Protein AF-A0A9E7HGV7-F1 (afdb_monomer_lite)

Secondary structure (DSSP, 8-state):
-PPPP-B-S-TTT--HHHHHHHT-HHHHHHHT-TT-PPPEEEEEETTEEEEEEE-GGG-EEEEEEE-SSS-EEEEEETTTTT--TT-EEESSSEEESEEEEEE-TT-EEEEEEEE-TTS---PPPP-------------SS-TTS---S---EEESHHHHTT---HHHHHHHHHHHHHTSTTTTT--EEE--SS-B-SS--TTS---B-TTT-TTHHHHHHHHHHHTT-EEEEEEESSSB-TTSSSB--TTTHHHHHHHHHHHT--EEEEE-SS-TT--HHHHHHHHHHHHHHT-S--EEEE--TTTT-GGGTGGGT-SEEE-SSPP-SSHHHHHHHHHHHHTTTTT-BTTBEEE---B-TTSSSS-HHHHHHHHHHHHHTT---EE-S--S---HHHHHHHTSSS---------SSS-HHHHHHHT-HHHHHHHT-TT-PPPEEEEEETTEEEEEEEETTTEEEEEEEE-SSS-------TTTTTPPTT-------SSTT--------S--SS--GGGG-S--GGGTGGGT-SEEE-S----SSHHHHHHHHHHHHTTTTT-BTTBEEE---B--SSSSS-HHHHHHHHHHHHHH-PPP----

pLDDT: mean 76.75, std 21.06, range [25.16, 98.88]

InterPro domains:
  IPR000111 Glycoside hydrolase family 27/36, conserved site [PS00512] (185-201)
  IPR002241 Glycoside hydrolase, family 27 [PF16499] (154-406)
  IPR002241 Glycoside hydrolase, family 27 [PF16499] (532-595)
  IPR002241 Glycoside hydrolase, family 27 [PR00740] (144-163)
  IPR002241 Glycoside hydrolase, family 27 [PR00740] (180-195)
  IPR002241 Glycoside hydrolase, family 27 [PR00740] (221-242)
  IPR002241 Glycoside hydrolase, family 27 [PR00740] (256-273)
  IPR002241 Glycoside hydrolase, family 27 [PR00740] (283-301)
  IPR002241 Glycoside hydrolase, family 27 [PR00740] (348-367)
  IPR002241 Glycoside hydrolase, family 27 [PR00740] (369-390)
  IPR002241 Glycoside hydrolase, family 27 [PTHR11452] (151-407)
  IPR002241 Glycoside hydrolase, family 27 [cd14792] (154-437)
  IPR013780 Glycosyl hydrolase, all-beta [G3DSA:2.60.40.1180] (37-116)
  IPR013780 Glycosyl hydrolase, all-beta [G3DSA:2.60.40.1180] (441-515)
  IPR013785 Aldolase-type TIM barrel [G3DSA:3.20.20.70] (1-36)
  IPR013785 Aldolase-type TIM barrel [G3DSA:3.20.20.70] (150-406)
  IPR013785 Aldolase-type TIM barrel [G3DSA:3.20.20.70] (407-440)
  IPR013785 Aldolase-type TIM barrel [G3DSA:3.20.20.70] (516-599)
  IPR017853 Glycoside hydrolase superfamily [SSF51445] (153-406)
  IPR017853 Glycoside hydrolase superfamily [SSF51445] (500-598)

Radius of gyration: 29.77 Å; chains: 1; bounding box: 61×60×90 Å

Structure (mmCIF, N/CA/C/O backbone):
data_AF-A0A9E7HGV7-F1
#
_entry.id   AF-A0A9E7HGV7-F1
#
loop_
_atom_site.group_PDB
_atom_site.id
_atom_site.type_symbol
_atom_site.label_atom_id
_atom_site.label_alt_id
_atom_site.label_comp_id
_atom_site.label_asym_id
_atom_site.label_entity_id
_atom_site.label_seq_id
_atom_site.pdbx_PDB_ins_code
_atom_site.Cartn_x
_atom_site.Cartn_y
_atom_site.Cartn_z
_atom_site.occupancy
_atom_site.B_iso_or_equiv
_atom_site.auth_seq_id
_atom_site.auth_comp_id
_atom_site.auth_asym_id
_atom_site.auth_atom_id
_atom_site.pdbx_PDB_model_num
ATOM 1 N N . MET A 1 1 ? 5.461 -0.633 -23.405 1.00 30.66 1 MET A N 1
ATOM 2 C CA . MET A 1 1 ? 5.224 0.821 -23.425 1.00 30.66 1 MET A CA 1
ATOM 3 C C . MET A 1 1 ? 5.475 1.463 -24.780 1.00 30.66 1 MET A C 1
ATOM 5 O O . MET A 1 1 ? 6.533 1.296 -25.375 1.00 30.66 1 MET A O 1
ATOM 9 N N . LYS A 1 2 ? 4.511 2.249 -25.253 1.00 32.19 2 LYS A N 1
ATOM 10 C CA . LYS A 1 2 ? 4.690 3.072 -26.451 1.00 32.19 2 LYS A CA 1
ATOM 11 C C . LYS A 1 2 ? 5.593 4.276 -26.127 1.00 32.19 2 LYS A C 1
ATOM 13 O O . LYS A 1 2 ? 5.682 4.670 -24.970 1.00 32.19 2 LYS A O 1
ATOM 18 N N . ALA A 1 3 ? 6.283 4.819 -27.125 1.00 39.50 3 ALA A N 1
ATOM 19 C CA . ALA A 1 3 ? 7.253 5.887 -26.917 1.00 39.50 3 ALA A CA 1
ATOM 20 C C . ALA A 1 3 ? 6.560 7.191 -26.434 1.00 39.50 3 ALA A C 1
ATOM 22 O O . ALA A 1 3 ? 5.456 7.485 -26.912 1.00 39.50 3 ALA A O 1
ATOM 23 N N . PRO A 1 4 ? 7.150 7.953 -25.488 1.00 44.00 4 PRO A N 1
ATOM 24 C CA . PRO A 1 4 ? 6.463 9.056 -24.809 1.00 44.00 4 PRO A CA 1
ATOM 25 C C . PRO A 1 4 ? 6.181 10.242 -25.741 1.00 44.00 4 PRO A C 1
ATOM 27 O O . PRO A 1 4 ? 7.016 10.606 -26.574 1.00 44.00 4 PRO A O 1
ATOM 30 N N . ARG A 1 5 ? 5.005 10.863 -25.594 1.00 52.03 5 ARG A N 1
ATOM 31 C CA . ARG A 1 5 ? 4.664 12.146 -26.228 1.00 52.03 5 ARG A CA 1
ATOM 32 C C . ARG A 1 5 ? 5.098 13.267 -25.308 1.00 52.03 5 ARG A C 1
ATOM 34 O O . ARG A 1 5 ? 4.635 13.340 -24.176 1.00 52.03 5 ARG A O 1
ATOM 41 N N . LEU A 1 6 ? 5.972 14.126 -25.800 1.00 48.31 6 LEU A N 1
ATOM 42 C CA . LEU A 1 6 ? 6.530 15.221 -25.032 1.00 48.31 6 LEU A CA 1
ATOM 43 C C . LEU A 1 6 ? 6.313 16.506 -25.829 1.00 48.31 6 LEU A C 1
ATOM 45 O O . LEU A 1 6 ? 6.905 16.646 -26.890 1.00 48.31 6 LEU A O 1
ATOM 49 N N . ILE A 1 7 ? 5.426 17.382 -25.356 1.00 52.56 7 ILE A N 1
ATOM 50 C CA . ILE A 1 7 ? 5.027 18.622 -26.040 1.00 52.56 7 ILE A CA 1
ATOM 51 C C . ILE A 1 7 ? 5.747 19.794 -25.362 1.00 52.56 7 ILE A C 1
ATOM 53 O O . ILE A 1 7 ? 5.647 19.936 -24.145 1.00 52.56 7 ILE A O 1
ATOM 57 N N . GLY A 1 8 ? 6.483 20.595 -26.134 1.00 47.53 8 GLY A N 1
ATOM 58 C CA . GLY A 1 8 ? 7.301 21.713 -25.635 1.00 47.53 8 GLY A CA 1
ATOM 59 C C . GLY A 1 8 ? 6.599 23.076 -25.575 1.00 47.53 8 GLY A C 1
ATOM 60 O O . GLY A 1 8 ? 7.191 24.056 -25.132 1.00 47.53 8 GLY A O 1
ATOM 61 N N . CYS A 1 9 ? 5.338 23.170 -26.003 1.00 55.62 9 CYS A N 1
ATOM 62 C CA . CYS A 1 9 ? 4.619 24.441 -26.097 1.00 55.62 9 CYS A CA 1
ATOM 63 C C . CYS A 1 9 ? 3.677 24.734 -24.922 1.00 55.62 9 CYS A C 1
ATOM 65 O O . CYS A 1 9 ? 3.231 23.840 -24.194 1.00 55.62 9 CYS A O 1
ATOM 67 N N . ASP A 1 10 ? 3.334 26.015 -24.759 1.00 58.31 10 ASP A N 1
ATOM 68 C CA . ASP A 1 10 ? 2.329 26.450 -23.791 1.00 58.31 10 ASP A CA 1
ATOM 69 C C . ASP A 1 10 ? 0.919 26.064 -24.263 1.00 58.31 10 ASP A C 1
ATOM 71 O O . ASP A 1 10 ? 0.264 26.755 -25.043 1.00 58.31 10 ASP A O 1
ATOM 75 N N . VAL A 1 11 ? 0.420 24.946 -23.740 1.00 53.41 11 VAL A N 1
ATOM 76 C CA . VAL A 1 11 ? -0.912 24.412 -24.062 1.00 53.41 11 VAL A CA 1
ATOM 77 C C . VAL A 1 11 ? -2.067 25.361 -23.707 1.00 53.41 11 VAL A C 1
ATOM 79 O O . VAL A 1 11 ? -3.179 25.158 -24.185 1.00 53.41 11 VAL A O 1
ATOM 82 N N . ARG A 1 12 ? -1.836 26.405 -22.895 1.00 47.03 12 ARG A N 1
ATOM 83 C CA . ARG A 1 12 ? -2.856 27.409 -22.527 1.00 47.03 12 ARG A CA 1
ATOM 84 C C . ARG A 1 12 ? -3.096 28.430 -23.636 1.00 47.03 12 ARG A C 1
ATOM 86 O O . ARG A 1 12 ? -4.154 29.052 -23.670 1.00 47.03 12 ARG A O 1
ATOM 93 N N . THR A 1 13 ? -2.105 28.633 -24.499 1.00 58.44 13 THR A N 1
ATOM 94 C CA . THR A 1 13 ? -2.118 29.626 -25.585 1.00 58.44 13 THR A CA 1
ATOM 95 C C . THR A 1 13 ? -2.045 28.974 -26.967 1.00 58.44 13 THR A C 1
ATOM 97 O O . THR A 1 13 ? -2.003 29.671 -27.983 1.00 58.44 13 THR A O 1
ATOM 100 N N . MET A 1 14 ? -2.073 27.640 -27.010 1.00 62.75 14 MET A N 1
ATOM 101 C CA . MET A 1 14 ? -2.047 26.836 -28.224 1.00 62.75 14 MET A CA 1
ATOM 102 C C . MET A 1 14 ? -3.247 27.146 -29.127 1.00 62.75 14 MET A C 1
ATOM 104 O O . MET A 1 14 ? -4.395 27.186 -28.684 1.00 62.75 14 MET A O 1
ATOM 108 N N . ARG A 1 15 ? -2.974 27.338 -30.419 1.00 68.44 15 ARG A N 1
ATOM 109 C CA . ARG A 1 15 ? -4.011 27.561 -31.433 1.00 68.44 15 ARG A CA 1
ATOM 110 C C . ARG A 1 15 ? -4.714 26.246 -31.784 1.00 68.44 15 ARG A C 1
ATOM 112 O O . ARG A 1 15 ? -4.107 25.177 -31.701 1.00 68.44 15 ARG A O 1
ATOM 119 N N . ASN A 1 16 ? -5.968 26.318 -32.228 1.00 68.62 16 ASN A N 1
ATOM 120 C CA . ASN A 1 16 ? -6.752 25.131 -32.592 1.00 68.62 16 ASN A CA 1
ATOM 121 C C . ASN A 1 16 ? -6.082 24.304 -33.698 1.00 68.62 16 ASN A C 1
ATOM 123 O O . ASN A 1 16 ? -6.107 23.080 -33.646 1.00 68.62 16 ASN A O 1
ATOM 127 N N . GLU A 1 17 ? -5.412 24.954 -34.645 1.00 68.50 17 GLU A N 1
ATOM 128 C CA . GLU A 1 17 ? -4.689 24.292 -35.731 1.00 68.50 17 GLU A CA 1
ATOM 129 C C . GLU A 1 17 ? -3.527 23.439 -35.193 1.00 68.50 17 GLU A C 1
ATOM 131 O O . GLU A 1 17 ? -3.292 22.325 -35.653 1.00 68.50 17 GLU A O 1
ATOM 136 N N . SER A 1 18 ? -2.826 23.916 -34.160 1.00 65.75 18 SER A N 1
ATOM 137 C CA . SER A 1 18 ? -1.774 23.155 -33.474 1.00 65.75 18 SER A CA 1
ATOM 138 C C . SER A 1 18 ? -2.347 21.961 -32.706 1.00 65.75 18 SER A C 1
ATOM 140 O O . SER A 1 18 ? -1.751 20.885 -32.709 1.00 65.75 18 SER A O 1
ATOM 142 N N . LEU A 1 19 ? -3.526 22.121 -32.098 1.00 64.94 19 LEU A N 1
ATOM 143 C CA . LEU A 1 19 ? -4.234 21.037 -31.416 1.00 64.94 19 LEU A CA 1
ATOM 144 C C . LEU A 1 19 ? -4.702 19.950 -32.397 1.00 64.94 19 LEU A C 1
ATOM 146 O O . LEU A 1 19 ? -4.582 18.765 -32.093 1.00 64.94 19 LEU A O 1
ATOM 150 N N . GLU A 1 20 ? -5.185 20.332 -33.581 1.00 67.69 20 GLU A N 1
ATOM 151 C CA . GLU A 1 20 ? -5.570 19.397 -34.646 1.00 67.69 20 GLU A CA 1
ATOM 152 C C . GLU A 1 20 ? -4.375 18.583 -35.157 1.00 67.69 20 GLU A C 1
ATOM 154 O O . GLU A 1 20 ? -4.487 17.367 -35.337 1.00 67.69 20 GLU A O 1
ATOM 159 N N . ILE A 1 21 ? -3.211 19.223 -35.321 1.00 66.94 21 ILE A N 1
ATOM 160 C CA . ILE A 1 21 ? -1.964 18.545 -35.706 1.00 66.94 21 ILE A CA 1
ATOM 161 C C . ILE A 1 21 ? -1.570 17.520 -34.636 1.00 66.94 21 ILE A C 1
ATOM 163 O O . ILE A 1 21 ? -1.374 16.345 -34.948 1.00 66.94 21 ILE A O 1
ATOM 167 N N . LEU A 1 22 ? -1.518 17.936 -33.367 1.00 68.12 22 LEU A N 1
ATOM 168 C CA . LEU A 1 22 ? -1.142 17.076 -32.236 1.00 68.12 22 LEU A CA 1
ATOM 169 C C . LEU A 1 22 ? -2.159 15.959 -31.954 1.00 68.12 22 LEU A C 1
ATOM 171 O O . LEU A 1 22 ? -1.797 14.904 -31.425 1.00 68.12 22 LEU A O 1
ATOM 175 N N . GLY A 1 23 ? -3.427 16.187 -32.298 1.00 61.88 23 GLY A N 1
ATOM 176 C CA . GLY A 1 23 ? -4.540 15.258 -32.121 1.00 61.88 23 GLY A CA 1
ATOM 177 C C . GLY A 1 23 ? -4.723 14.249 -33.257 1.00 61.88 23 GLY A C 1
ATOM 178 O O . GLY A 1 23 ? -5.620 13.408 -33.170 1.00 61.88 23 GLY A O 1
ATOM 179 N N . ASN A 1 24 ? -3.904 14.289 -34.316 1.00 74.06 24 ASN A N 1
ATOM 180 C CA . ASN A 1 24 ? -4.078 13.414 -35.476 1.00 74.06 24 ASN A CA 1
ATOM 181 C C . ASN A 1 24 ? -3.856 11.930 -35.116 1.00 74.06 24 ASN A C 1
ATOM 183 O O . ASN A 1 24 ? -2.728 11.443 -34.984 1.00 74.06 24 ASN A O 1
ATOM 187 N N . SER A 1 25 ? -4.967 11.200 -34.981 1.00 72.38 25 SER A N 1
ATOM 188 C CA . SER A 1 25 ? -4.992 9.806 -34.522 1.00 72.38 25 SER A CA 1
ATOM 189 C C . SER A 1 25 ? -4.253 8.816 -35.435 1.00 72.38 25 SER A C 1
ATOM 191 O O . SER A 1 25 ? -3.743 7.808 -34.942 1.00 72.38 25 SER A O 1
ATOM 193 N N . GLU A 1 26 ? -4.124 9.100 -36.734 1.00 76.12 26 GLU A N 1
ATOM 194 C CA . GLU A 1 26 ? -3.453 8.215 -37.694 1.00 76.12 26 GLU A CA 1
ATOM 195 C C . GLU A 1 26 ? -1.929 8.354 -37.634 1.00 76.12 26 GLU A C 1
ATOM 197 O O . GLU A 1 26 ? -1.219 7.347 -37.576 1.00 76.12 26 GLU A O 1
ATOM 202 N N . ALA A 1 27 ? -1.415 9.585 -37.559 1.00 72.62 27 ALA A N 1
ATOM 203 C CA . ALA A 1 27 ? 0.009 9.841 -37.328 1.00 72.62 27 ALA A CA 1
ATOM 204 C C . ALA A 1 27 ? 0.446 9.299 -35.954 1.00 72.62 27 ALA A C 1
ATOM 206 O O . ALA A 1 27 ? 1.486 8.648 -35.817 1.00 72.62 27 ALA A O 1
ATOM 207 N N . ILE A 1 28 ? -0.416 9.456 -34.947 1.00 70.06 28 ILE A N 1
ATOM 208 C CA . ILE A 1 28 ? -0.274 8.805 -33.644 1.00 70.06 28 ILE A CA 1
ATOM 209 C C . ILE A 1 28 ? -0.206 7.278 -33.785 1.00 70.06 28 ILE A C 1
ATOM 211 O O . ILE A 1 28 ? 0.639 6.644 -33.155 1.00 70.06 28 ILE A O 1
ATOM 215 N N . ALA A 1 29 ? -1.081 6.659 -34.580 1.00 72.38 29 ALA A N 1
ATOM 216 C CA . ALA A 1 29 ? -1.109 5.207 -34.735 1.00 72.38 29 ALA A CA 1
ATOM 217 C C . ALA A 1 29 ? 0.189 4.657 -35.346 1.00 72.38 29 ALA A C 1
ATOM 219 O O . ALA A 1 29 ? 0.609 3.564 -34.967 1.00 72.38 29 ALA A O 1
ATOM 220 N N . VAL A 1 30 ? 0.840 5.420 -36.232 1.00 73.25 30 VAL A N 1
ATOM 221 C CA . VAL A 1 30 ? 2.171 5.089 -36.766 1.00 73.25 30 VAL A CA 1
ATOM 222 C C . VAL A 1 30 ? 3.225 5.123 -35.663 1.00 73.25 30 VAL A C 1
ATOM 224 O O . VAL A 1 30 ? 3.915 4.131 -35.444 1.00 73.25 30 VAL A O 1
ATOM 227 N N . ASN A 1 31 ? 3.285 6.219 -34.908 1.00 73.00 31 ASN A N 1
ATOM 228 C CA . ASN A 1 31 ? 4.223 6.384 -33.796 1.00 73.00 31 ASN A CA 1
ATOM 229 C C . ASN A 1 31 ? 4.066 5.308 -32.706 1.00 73.00 31 ASN A C 1
ATOM 231 O O . ASN A 1 31 ? 5.015 4.896 -32.042 1.00 73.00 31 ASN A O 1
ATOM 235 N N . GLN A 1 32 ? 2.834 4.852 -32.501 1.00 66.81 32 GLN A N 1
ATOM 236 C CA . GLN A 1 32 ? 2.460 3.924 -31.440 1.00 66.81 32 GLN A CA 1
ATOM 237 C C . GLN A 1 32 ? 2.323 2.475 -31.953 1.00 66.81 32 GLN A C 1
ATOM 239 O O . GLN A 1 32 ? 1.762 1.626 -31.247 1.00 66.81 32 GLN A O 1
ATOM 244 N N . ASP A 1 33 ? 2.803 2.179 -33.168 1.00 76.56 33 ASP A N 1
ATOM 245 C CA . ASP A 1 33 ? 2.697 0.855 -33.780 1.00 76.56 33 ASP A CA 1
ATOM 246 C C . ASP A 1 33 ? 3.552 -0.182 -33.044 1.00 76.56 33 ASP A C 1
ATOM 248 O O . ASP A 1 33 ? 4.731 0.022 -32.742 1.00 76.56 33 ASP A O 1
ATOM 252 N N . LYS A 1 34 ? 2.947 -1.343 -32.775 1.00 67.69 34 LYS A N 1
ATOM 253 C CA . LYS A 1 34 ? 3.534 -2.426 -31.977 1.00 67.69 34 LYS A CA 1
ATOM 254 C C . LYS A 1 34 ? 4.609 -3.235 -32.709 1.00 67.69 34 LYS A C 1
ATOM 256 O O . LYS A 1 34 ? 4.913 -4.323 -32.236 1.00 67.69 34 LYS A O 1
ATOM 261 N N . LEU A 1 35 ? 5.105 -2.843 -33.882 1.00 70.00 35 LEU A N 1
ATOM 262 C CA . LEU A 1 35 ? 6.321 -3.438 -34.448 1.00 70.00 35 LEU A CA 1
ATOM 263 C C . LEU A 1 35 ? 7.567 -2.787 -33.845 1.00 70.00 35 LEU A C 1
ATOM 265 O O . LEU A 1 35 ? 8.539 -3.483 -33.545 1.00 70.00 35 LEU A O 1
ATOM 269 N N . GLY A 1 36 ? 7.490 -1.485 -33.579 1.00 63.44 36 GLY A N 1
ATOM 270 C CA . GLY A 1 36 ? 8.487 -0.800 -32.778 1.00 63.44 36 GLY A CA 1
ATOM 271 C C . GLY A 1 36 ? 9.784 -0.443 -33.462 1.00 63.44 36 GLY A C 1
ATOM 272 O O . GLY A 1 36 ? 10.817 -0.330 -32.807 1.00 63.44 36 GLY A O 1
ATOM 273 N N . VAL A 1 37 ? 9.737 -0.314 -34.781 1.00 71.50 37 VAL A N 1
ATOM 274 C CA . VAL A 1 37 ? 10.903 -0.012 -35.599 1.00 71.50 37 VAL A CA 1
ATOM 275 C C . VAL A 1 37 ? 10.885 1.474 -35.934 1.00 71.50 37 VAL A C 1
ATOM 277 O O . VAL A 1 37 ? 9.915 1.983 -36.493 1.00 71.50 37 VAL A O 1
ATOM 280 N N . GLN A 1 38 ? 11.962 2.172 -35.575 1.00 72.38 38 GLN A N 1
ATOM 281 C CA . GLN A 1 38 ? 12.163 3.567 -35.953 1.00 72.38 38 GLN A CA 1
ATOM 282 C C . GLN A 1 38 ? 12.228 3.692 -37.479 1.00 72.38 38 GLN A C 1
ATOM 284 O O . GLN A 1 38 ? 12.893 2.908 -38.160 1.00 72.38 38 GLN A O 1
ATOM 289 N N . GLY A 1 39 ? 11.522 4.684 -38.018 1.00 75.19 39 GLY A N 1
ATOM 290 C CA . GLY A 1 39 ? 11.623 5.040 -39.421 1.00 75.19 39 GLY A CA 1
ATOM 291 C C . GLY A 1 39 ? 12.974 5.656 -39.758 1.00 75.19 39 GLY A C 1
ATOM 292 O O . GLY A 1 39 ? 13.604 6.321 -38.936 1.00 75.19 39 GLY A O 1
ATOM 293 N N . LYS A 1 40 ? 13.410 5.442 -40.995 1.00 79.00 40 LYS A N 1
ATOM 294 C CA . LYS A 1 40 ? 14.662 5.983 -41.527 1.00 79.00 40 LYS A CA 1
ATOM 295 C C . LYS A 1 40 ? 14.444 6.603 -42.894 1.00 79.00 40 LYS A C 1
ATOM 297 O O . LYS A 1 40 ? 13.485 6.266 -43.595 1.00 79.00 40 LYS A O 1
ATOM 302 N N . LYS A 1 41 ? 15.363 7.469 -43.304 1.00 83.00 41 LYS A N 1
ATOM 303 C CA . LYS A 1 41 ? 15.418 7.943 -44.682 1.00 83.00 41 LYS A CA 1
ATOM 304 C C . LYS A 1 41 ? 15.798 6.794 -45.617 1.00 83.00 41 LYS A C 1
ATOM 306 O O . LYS A 1 41 ? 16.725 6.040 -45.337 1.00 83.00 41 LYS A O 1
ATOM 311 N N . VAL A 1 42 ? 15.065 6.655 -46.717 1.00 81.19 42 VAL A N 1
ATOM 312 C CA . VAL A 1 42 ? 15.244 5.555 -47.681 1.00 81.19 42 VAL A CA 1
ATOM 313 C C . VAL A 1 42 ? 15.471 6.021 -49.113 1.00 81.19 42 VAL A C 1
ATOM 315 O O . VAL A 1 42 ? 16.074 5.299 -49.897 1.00 81.19 42 VAL A O 1
ATOM 318 N N . ALA A 1 43 ? 15.040 7.235 -49.458 1.00 81.38 43 ALA A N 1
ATOM 319 C CA . ALA A 1 43 ? 15.312 7.834 -50.758 1.00 81.38 43 ALA A CA 1
ATOM 320 C C . ALA A 1 43 ? 15.386 9.364 -50.660 1.00 81.38 43 ALA A C 1
ATOM 322 O O . ALA A 1 43 ? 14.901 9.981 -49.706 1.00 81.38 43 ALA A O 1
ATOM 323 N N . GLY A 1 44 ? 15.995 9.994 -51.662 1.00 73.12 44 GLY A N 1
ATOM 324 C CA . GLY A 1 44 ? 16.035 11.448 -51.776 1.00 73.12 44 GLY A CA 1
ATOM 325 C C . GLY A 1 44 ? 16.871 11.936 -52.957 1.00 73.12 44 GLY A C 1
ATOM 326 O O . GLY A 1 44 ? 17.773 11.244 -53.420 1.00 73.12 44 GLY A O 1
ATOM 327 N N . GLY A 1 45 ? 16.569 13.150 -53.416 1.00 65.12 45 GLY A N 1
ATOM 328 C CA . GLY A 1 45 ? 17.282 13.864 -54.477 1.00 65.12 45 GLY A CA 1
ATOM 329 C C . GLY A 1 45 ? 16.874 15.338 -54.470 1.00 65.12 45 GLY A C 1
ATOM 330 O O . GLY A 1 45 ? 15.697 15.638 -54.270 1.00 65.12 45 GLY A O 1
ATOM 331 N N . GLY A 1 46 ? 17.839 16.255 -54.602 1.00 73.44 46 GLY A N 1
ATOM 332 C CA . GLY A 1 46 ? 17.605 17.685 -54.356 1.00 73.44 46 GLY A CA 1
ATOM 333 C C . GLY A 1 46 ? 17.047 17.928 -52.948 1.00 73.44 46 GLY A C 1
ATOM 334 O O . GLY A 1 46 ? 17.525 17.329 -51.979 1.00 73.44 46 GLY A O 1
ATOM 335 N N . ASP A 1 47 ? 15.986 18.725 -52.846 1.00 76.00 47 ASP A N 1
ATOM 336 C CA . ASP A 1 47 ? 15.331 19.061 -51.575 1.00 76.00 47 ASP A CA 1
ATOM 337 C C . ASP A 1 47 ? 14.274 18.040 -51.111 1.00 76.00 47 ASP A C 1
ATOM 339 O O . ASP A 1 47 ? 13.846 18.060 -49.957 1.00 76.00 47 ASP A O 1
ATOM 343 N N . GLY A 1 48 ? 13.894 17.083 -51.964 1.00 84.75 48 GLY A N 1
ATOM 344 C CA . GLY A 1 48 ? 12.943 16.024 -51.617 1.00 84.75 48 GLY A CA 1
ATOM 345 C C . GLY A 1 48 ? 13.590 14.886 -50.822 1.00 84.75 48 GLY A C 1
ATOM 346 O O . GLY A 1 48 ? 14.706 14.439 -51.134 1.00 84.75 48 GLY A O 1
ATOM 347 N N . LYS A 1 49 ? 12.898 14.398 -49.789 1.00 85.06 49 LYS A N 1
ATOM 348 C CA . LYS A 1 49 ? 13.320 13.281 -48.928 1.00 85.06 49 LYS A CA 1
ATOM 349 C C . LYS A 1 49 ? 12.154 12.312 -48.712 1.00 85.06 49 LYS A C 1
ATOM 351 O O . LYS A 1 49 ? 11.009 12.736 -48.586 1.00 85.06 49 LYS A O 1
ATOM 356 N N . VAL A 1 50 ? 12.450 11.015 -48.652 1.00 86.50 50 VAL A N 1
ATOM 357 C CA . VAL A 1 50 ? 11.477 9.959 -48.336 1.00 86.50 50 VAL A CA 1
ATOM 358 C C . VAL A 1 50 ? 11.942 9.215 -47.096 1.00 86.50 50 VAL A C 1
ATOM 360 O O . VAL A 1 50 ? 13.028 8.632 -47.089 1.00 86.50 50 VAL A O 1
ATOM 363 N N . TRP A 1 51 ? 11.102 9.218 -46.070 1.00 84.94 51 TRP A N 1
ATOM 364 C CA . TRP A 1 51 ? 11.281 8.442 -44.850 1.00 84.94 51 TRP A CA 1
ATOM 365 C C . TRP A 1 51 ? 10.287 7.290 -44.822 1.00 84.94 51 TRP A C 1
ATOM 367 O O . TRP A 1 51 ? 9.162 7.415 -45.304 1.00 84.94 51 TRP A O 1
ATOM 377 N N . CYS A 1 52 ? 10.711 6.167 -44.260 1.00 85.44 52 CYS A N 1
ATOM 378 C CA . CYS A 1 52 ? 9.926 4.947 -44.209 1.00 85.44 52 CYS A CA 1
ATOM 379 C C . CYS A 1 52 ? 10.060 4.281 -42.843 1.00 85.44 52 CYS A C 1
ATOM 381 O O . CYS A 1 52 ? 11.178 4.097 -42.358 1.00 85.44 52 CYS A O 1
ATOM 383 N N . SER A 1 53 ? 8.932 3.871 -42.262 1.00 82.69 53 SER A N 1
ATOM 384 C CA . SER A 1 53 ? 8.871 3.040 -41.057 1.00 82.69 53 SER A CA 1
ATOM 385 C C . SER A 1 53 ? 8.043 1.777 -41.332 1.00 82.69 53 SER A C 1
ATOM 387 O O . SER A 1 53 ? 6.880 1.891 -41.734 1.00 82.69 53 SER A O 1
ATOM 389 N N . PRO A 1 54 ? 8.608 0.567 -41.154 1.00 81.56 54 PRO A N 1
ATOM 390 C CA . PRO A 1 54 ? 7.827 -0.658 -41.217 1.00 81.56 54 PRO A CA 1
ATOM 391 C C . PRO A 1 54 ? 6.940 -0.778 -39.973 1.00 81.56 54 PRO A C 1
ATOM 393 O O . PRO A 1 54 ? 7.375 -0.536 -38.847 1.00 81.56 54 PRO A O 1
ATOM 396 N N . LEU A 1 55 ? 5.703 -1.216 -40.184 1.00 79.25 55 LEU A N 1
ATOM 397 C CA . LEU A 1 55 ? 4.669 -1.358 -39.164 1.00 79.25 55 LEU A CA 1
ATOM 398 C C . LEU A 1 55 ? 4.177 -2.809 -39.085 1.00 79.25 55 LEU A C 1
ATOM 400 O O . LEU A 1 55 ? 4.444 -3.654 -39.947 1.00 79.25 55 LEU A O 1
ATOM 404 N N . ARG A 1 56 ? 3.416 -3.125 -38.036 1.00 78.19 56 ARG A N 1
ATOM 405 C CA . ARG A 1 56 ? 2.865 -4.470 -37.834 1.00 78.19 56 ARG A CA 1
ATOM 406 C C . ARG A 1 56 ? 1.970 -4.910 -38.997 1.00 78.19 56 ARG A C 1
ATOM 408 O O . ARG A 1 56 ? 1.273 -4.101 -39.611 1.00 78.19 56 ARG A O 1
ATOM 415 N N . HIS A 1 57 ? 1.933 -6.228 -39.215 1.00 78.25 57 HIS A N 1
ATOM 416 C CA . HIS A 1 57 ? 1.143 -6.896 -40.259 1.00 78.25 57 HIS A CA 1
ATOM 417 C C . HIS A 1 57 ? 1.525 -6.484 -41.694 1.00 78.25 57 HIS A C 1
ATOM 419 O O . HIS A 1 57 ? 0.669 -6.421 -42.569 1.00 78.25 57 HIS A O 1
ATOM 425 N N . GLY A 1 58 ? 2.808 -6.185 -41.934 1.00 75.12 58 GLY A N 1
ATOM 426 C CA . GLY A 1 58 ? 3.318 -5.850 -43.270 1.00 75.12 58 GLY A CA 1
ATOM 427 C C . GLY A 1 58 ? 2.908 -4.463 -43.774 1.00 75.12 58 GLY A C 1
ATOM 428 O O . GLY A 1 58 ? 3.082 -4.170 -44.954 1.00 75.12 58 GLY A O 1
ATOM 429 N N . ARG A 1 59 ? 2.352 -3.616 -42.899 1.00 84.94 59 ARG A N 1
ATOM 430 C CA . ARG A 1 59 ? 2.044 -2.217 -43.207 1.00 84.94 59 ARG A CA 1
ATOM 431 C C . ARG A 1 59 ? 3.320 -1.376 -43.215 1.00 84.94 59 ARG A C 1
ATOM 433 O O . ARG A 1 59 ? 4.297 -1.729 -42.558 1.00 84.94 59 ARG A O 1
ATOM 440 N N . VAL A 1 60 ? 3.304 -0.248 -43.918 1.00 84.94 60 VAL A N 1
ATOM 441 C CA . VAL A 1 60 ? 4.451 0.672 -44.002 1.00 84.94 60 VAL A CA 1
ATOM 442 C C . VAL A 1 60 ? 3.970 2.118 -43.935 1.00 84.94 60 VAL A C 1
ATOM 444 O O . VAL A 1 60 ? 3.057 2.491 -44.666 1.00 84.94 60 VAL A O 1
ATOM 447 N N . ALA A 1 61 ? 4.582 2.942 -43.083 1.00 86.25 61 ALA A N 1
ATOM 448 C CA . ALA A 1 61 ? 4.405 4.392 -43.113 1.00 86.25 61 ALA A CA 1
ATOM 449 C C . ALA A 1 61 ? 5.462 5.037 -44.015 1.00 86.25 61 ALA A C 1
ATOM 451 O O . ALA A 1 61 ? 6.650 4.747 -43.876 1.00 86.25 61 ALA A O 1
ATOM 452 N N . VAL A 1 62 ? 5.036 5.933 -44.904 1.00 87.88 62 VAL A N 1
ATOM 453 C CA . VAL A 1 62 ? 5.899 6.674 -45.833 1.00 87.88 62 VAL A CA 1
ATOM 454 C C . VAL A 1 62 ? 5.677 8.169 -45.636 1.00 87.88 62 VAL A C 1
ATOM 456 O O . VAL A 1 62 ? 4.554 8.641 -45.790 1.00 87.88 62 VAL A O 1
ATOM 459 N N . VAL A 1 63 ? 6.736 8.919 -45.332 1.00 88.19 63 VAL A N 1
ATOM 460 C CA . VAL A 1 63 ? 6.711 10.388 -45.252 1.00 88.19 63 VAL A CA 1
ATOM 461 C C . VAL A 1 63 ? 7.514 10.956 -46.418 1.00 88.19 63 VAL A C 1
ATOM 463 O O . VAL A 1 63 ? 8.719 10.728 -46.525 1.00 88.19 63 VAL A O 1
ATOM 466 N N . MET A 1 64 ? 6.846 11.698 -47.298 1.00 88.06 64 MET A N 1
ATOM 467 C CA . MET A 1 64 ? 7.465 12.485 -48.363 1.00 88.06 64 MET A CA 1
ATOM 468 C C . MET A 1 64 ? 7.619 13.917 -47.883 1.00 88.06 64 MET A C 1
ATOM 470 O O . MET A 1 64 ? 6.621 14.592 -47.656 1.00 88.06 64 MET A O 1
ATOM 474 N N . TRP A 1 65 ? 8.853 14.372 -47.728 1.00 87.94 65 TRP A N 1
ATOM 475 C CA . TRP A 1 65 ? 9.178 15.663 -47.138 1.00 87.94 65 TRP A CA 1
ATOM 476 C C . TRP A 1 65 ? 9.918 16.547 -48.142 1.00 87.94 65 TRP A C 1
ATOM 478 O O . TRP A 1 65 ? 10.945 16.137 -48.691 1.00 87.94 65 TRP A O 1
ATOM 488 N N . ASN A 1 66 ? 9.396 17.753 -48.378 1.00 86.94 66 ASN A N 1
ATOM 489 C CA . ASN A 1 66 ? 10.039 18.776 -49.193 1.00 86.94 66 ASN A CA 1
ATOM 490 C C . ASN A 1 66 ? 10.760 19.798 -48.303 1.00 86.94 66 ASN A C 1
ATOM 492 O O . ASN A 1 66 ? 10.128 20.523 -47.537 1.00 86.94 66 ASN A O 1
ATOM 496 N N . ARG A 1 67 ? 12.089 19.865 -48.420 1.00 84.94 67 ARG A N 1
ATOM 497 C CA . ARG A 1 67 ? 12.932 20.822 -47.685 1.00 84.94 67 ARG A CA 1
ATOM 498 C C . ARG A 1 67 ? 13.131 22.158 -48.406 1.00 84.94 67 ARG A C 1
ATOM 500 O O . ARG A 1 67 ? 13.751 23.051 -47.840 1.00 84.94 67 ARG A O 1
ATOM 507 N N . GLY A 1 68 ? 12.694 22.251 -49.658 1.00 79.19 68 GLY A N 1
ATOM 508 C CA . GLY A 1 68 ? 13.044 23.331 -50.573 1.00 79.19 68 GLY A CA 1
ATOM 509 C C . GLY A 1 68 ? 12.006 24.438 -50.586 1.00 79.19 68 GLY A C 1
ATOM 510 O O . GLY A 1 68 ? 10.878 24.249 -50.136 1.00 79.19 68 GLY A O 1
ATOM 511 N N . SER A 1 69 ? 12.386 25.569 -51.177 1.00 82.69 69 SER A N 1
ATOM 512 C CA . SER A 1 69 ? 11.577 26.792 -51.278 1.00 82.69 69 SER A CA 1
ATOM 513 C C . SER A 1 69 ? 10.565 26.792 -52.435 1.00 82.69 69 SER A C 1
ATOM 515 O O . SER A 1 69 ? 9.982 27.825 -52.763 1.00 82.69 69 SER A O 1
ATOM 517 N N . SER A 1 70 ? 10.368 25.650 -53.101 1.00 85.19 70 SER A N 1
ATOM 518 C CA . SER A 1 70 ? 9.409 25.493 -54.199 1.00 85.19 70 SER A CA 1
ATOM 519 C C . SER A 1 70 ? 8.734 24.119 -54.146 1.00 85.19 70 SER A C 1
ATOM 521 O O . SER A 1 70 ? 9.346 23.171 -53.643 1.00 85.19 70 SER A O 1
ATOM 523 N N . PRO A 1 71 ? 7.486 23.979 -54.639 1.00 86.50 71 PRO A N 1
ATOM 524 C CA . PRO A 1 71 ? 6.810 22.687 -54.691 1.00 86.50 71 PRO A CA 1
ATOM 525 C C . PRO A 1 71 ? 7.622 21.644 -55.463 1.00 86.50 71 PRO A C 1
ATOM 527 O O . PRO A 1 71 ? 8.114 21.908 -56.561 1.00 86.50 71 PRO A O 1
ATOM 530 N N . ALA A 1 72 ? 7.735 20.440 -54.905 1.00 84.94 72 ALA A N 1
ATOM 531 C CA . ALA A 1 72 ? 8.543 19.363 -55.462 1.00 84.94 72 ALA A CA 1
ATOM 532 C C . ALA A 1 72 ? 7.714 18.092 -55.669 1.00 84.94 72 ALA A C 1
ATOM 534 O O . ALA A 1 72 ? 6.930 17.687 -54.812 1.00 84.94 72 ALA A O 1
ATOM 535 N N . SER A 1 73 ? 7.924 17.420 -56.803 1.00 88.94 73 SER A N 1
ATOM 536 C CA . SER A 1 73 ? 7.366 16.087 -57.042 1.00 88.94 73 SER A CA 1
ATOM 537 C C . SER A 1 73 ? 8.259 15.032 -56.391 1.00 88.94 73 SER A C 1
ATOM 539 O O . SER A 1 73 ? 9.368 14.773 -56.862 1.00 88.94 73 SER A O 1
ATOM 541 N N . ILE A 1 74 ? 7.769 14.392 -55.330 1.00 87.25 74 ILE A N 1
ATOM 542 C CA . ILE A 1 74 ? 8.489 13.361 -54.575 1.00 87.25 74 ILE A CA 1
ATOM 543 C C . ILE A 1 74 ? 7.876 11.997 -54.888 1.00 87.25 74 ILE A C 1
ATOM 545 O O . ILE A 1 74 ? 6.660 11.857 -54.987 1.00 87.25 74 ILE A O 1
ATOM 549 N N . THR A 1 75 ? 8.719 10.982 -55.086 1.00 89.06 75 THR A N 1
ATOM 550 C CA . THR A 1 75 ? 8.289 9.608 -55.384 1.00 89.06 75 THR A CA 1
ATOM 551 C C . THR A 1 75 ? 8.964 8.623 -54.442 1.00 89.06 75 THR A C 1
ATOM 553 O O . THR A 1 75 ? 10.189 8.612 -54.345 1.00 89.06 75 THR A O 1
ATOM 556 N N . ALA A 1 76 ? 8.171 7.765 -53.804 1.00 85.38 76 ALA A N 1
ATOM 557 C CA . ALA A 1 76 ? 8.642 6.622 -53.030 1.00 85.38 76 ALA A CA 1
ATOM 558 C C . ALA A 1 76 ? 8.400 5.339 -53.837 1.00 85.38 76 ALA A C 1
ATOM 560 O O . ALA A 1 76 ? 7.254 5.022 -54.163 1.00 85.38 76 ALA A O 1
ATOM 561 N N . LYS A 1 77 ? 9.468 4.613 -54.190 1.00 86.69 77 LYS A N 1
ATOM 562 C CA . LYS A 1 77 ? 9.374 3.329 -54.905 1.00 86.69 77 LYS A CA 1
ATOM 563 C C . LYS A 1 77 ? 9.351 2.178 -53.907 1.00 86.69 77 LYS A C 1
ATOM 565 O O . LYS A 1 77 ? 10.000 2.258 -52.869 1.00 86.69 77 LYS A O 1
ATOM 570 N N . TRP A 1 78 ? 8.654 1.090 -54.236 1.00 84.62 78 TRP A N 1
ATOM 571 C CA . TRP A 1 78 ? 8.465 -0.045 -53.319 1.00 84.62 78 TRP A CA 1
ATOM 572 C C . TRP A 1 78 ? 9.785 -0.671 -52.888 1.00 84.62 78 TRP A C 1
ATOM 574 O O . TRP A 1 78 ? 9.966 -0.948 -51.708 1.00 84.62 78 TRP A O 1
ATOM 584 N N . ILE A 1 79 ? 10.739 -0.777 -53.815 1.00 81.69 79 ILE A N 1
ATOM 585 C CA . ILE A 1 79 ? 12.078 -1.294 -53.522 1.00 81.69 79 ILE A CA 1
ATOM 586 C C . ILE A 1 79 ? 12.818 -0.463 -52.461 1.00 81.69 79 ILE A C 1
ATOM 588 O O . ILE A 1 79 ? 13.518 -1.031 -51.629 1.00 81.69 79 ILE A O 1
ATOM 592 N N . ASP A 1 80 ? 12.608 0.857 -52.441 1.00 80.38 80 ASP A N 1
ATOM 593 C CA . ASP A 1 80 ? 13.274 1.765 -51.503 1.00 80.38 80 ASP A CA 1
ATOM 594 C C . ASP A 1 80 ? 12.622 1.685 -50.110 1.00 80.38 80 ASP A C 1
ATOM 596 O O . ASP A 1 80 ? 13.302 1.750 -49.090 1.00 80.38 80 ASP A O 1
ATOM 600 N N . VAL A 1 81 ? 11.300 1.482 -50.047 1.00 80.00 81 VAL A N 1
ATOM 601 C CA . VAL A 1 81 ? 10.533 1.384 -48.787 1.00 80.00 81 VAL A CA 1
ATOM 602 C C . VAL A 1 81 ? 10.397 -0.056 -48.259 1.00 80.00 81 VAL A C 1
ATOM 604 O O . VAL A 1 81 ? 9.645 -0.303 -47.319 1.00 80.00 81 VAL A O 1
ATOM 607 N N . GLY A 1 82 ? 11.117 -1.020 -48.844 1.00 77.19 82 GLY A N 1
ATOM 608 C CA . GLY A 1 82 ? 11.133 -2.418 -48.390 1.00 77.19 82 GLY A CA 1
ATOM 609 C C . GLY A 1 82 ? 9.878 -3.230 -48.738 1.00 77.19 82 GLY A C 1
ATOM 610 O O . GLY A 1 82 ? 9.589 -4.223 -48.071 1.00 77.19 82 GLY A O 1
ATOM 611 N N . LEU A 1 83 ? 9.135 -2.821 -49.769 1.00 78.81 83 LEU A N 1
ATOM 612 C CA . LEU A 1 83 ? 7.944 -3.498 -50.286 1.00 78.81 83 LEU A CA 1
ATOM 613 C C . LEU A 1 83 ? 8.246 -4.280 -51.574 1.00 78.81 83 LEU A C 1
ATOM 615 O O . LEU A 1 83 ? 9.116 -3.917 -52.367 1.00 78.81 83 LEU A O 1
ATOM 619 N N . GLN A 1 84 ? 7.487 -5.354 -51.811 1.00 76.25 84 GLN A N 1
ATOM 620 C CA . GLN A 1 84 ? 7.596 -6.146 -53.040 1.00 76.25 84 GLN A CA 1
ATOM 621 C C . GLN A 1 84 ? 7.016 -5.365 -54.233 1.00 76.25 84 GLN A C 1
ATOM 623 O O . GLN A 1 84 ? 5.874 -4.916 -54.139 1.00 76.25 84 GLN A O 1
ATOM 628 N N . PRO A 1 85 ? 7.717 -5.239 -55.378 1.00 70.75 85 PRO A N 1
ATOM 629 C CA . PRO A 1 85 ? 7.236 -4.455 -56.524 1.00 70.75 85 PRO A CA 1
ATOM 630 C C . PRO A 1 85 ? 5.859 -4.887 -57.050 1.00 70.75 85 PRO A C 1
ATOM 632 O O . PRO A 1 85 ? 5.079 -4.059 -57.515 1.00 70.75 85 PRO A O 1
ATOM 635 N N . SER A 1 86 ? 5.533 -6.178 -56.943 1.00 70.25 86 SER A N 1
ATOM 636 C CA . SER A 1 86 ? 4.256 -6.737 -57.391 1.00 70.25 86 SER A CA 1
ATOM 637 C C . SER A 1 86 ? 3.082 -6.459 -56.446 1.00 70.25 86 SER A C 1
ATOM 639 O O . SER A 1 86 ? 1.945 -6.595 -56.901 1.00 70.25 86 SER A O 1
ATOM 641 N N . ALA A 1 87 ? 3.330 -6.061 -55.192 1.00 66.88 87 ALA A N 1
ATOM 642 C CA . ALA A 1 87 ? 2.307 -5.911 -54.161 1.00 66.88 87 ALA A CA 1
ATOM 643 C C . ALA A 1 87 ? 1.428 -4.668 -54.378 1.00 66.88 87 ALA A C 1
ATOM 645 O O . ALA A 1 87 ? 1.915 -3.564 -54.655 1.00 66.88 87 ALA A O 1
ATOM 646 N N . VAL A 1 88 ? 0.116 -4.859 -54.218 1.00 69.38 88 VAL A N 1
ATOM 647 C CA . VAL A 1 88 ? -0.876 -3.780 -54.198 1.00 69.38 88 VAL A CA 1
ATOM 648 C C . VAL A 1 88 ? -1.128 -3.391 -52.749 1.00 69.38 88 VAL A C 1
ATOM 650 O O . VAL A 1 88 ? -1.457 -4.243 -51.920 1.00 69.38 88 VAL A O 1
ATOM 653 N N . HIS A 1 89 ? -0.987 -2.101 -52.460 1.00 69.06 89 HIS A N 1
ATOM 654 C CA . HIS A 1 89 ? -1.257 -1.547 -51.141 1.00 69.06 89 HIS A CA 1
ATOM 655 C C . HIS A 1 89 ? -2.414 -0.557 -51.209 1.00 69.06 89 HIS A C 1
ATOM 657 O O . HIS A 1 89 ? -2.535 0.217 -52.162 1.00 69.06 89 HIS A O 1
ATOM 663 N N . GLU A 1 90 ? -3.270 -0.585 -50.196 1.00 65.00 90 GLU A N 1
ATO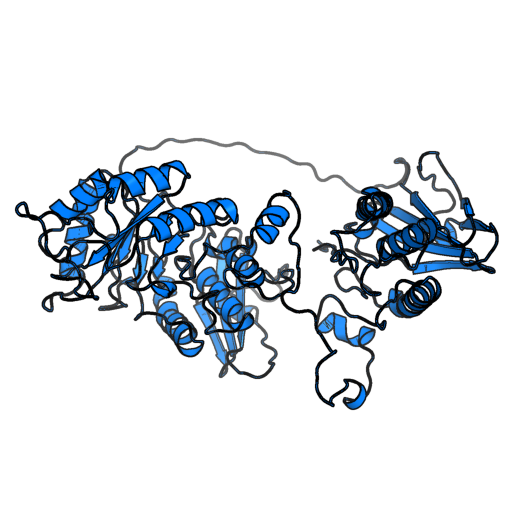M 664 C CA . GLU A 1 90 ? -4.373 0.359 -50.067 1.00 65.00 90 GLU A CA 1
ATOM 665 C C . GLU A 1 90 ? -3.922 1.631 -49.342 1.00 65.00 90 GLU A C 1
ATOM 667 O O . GLU A 1 90 ? -3.268 1.578 -48.297 1.00 65.00 90 GLU A O 1
ATOM 672 N N . THR A 1 91 ? -4.297 2.765 -49.933 1.00 60.16 91 THR A N 1
ATOM 673 C CA . THR A 1 91 ? -4.461 4.079 -49.293 1.00 60.16 91 THR A CA 1
ATOM 674 C C . THR A 1 91 ? -5.934 4.487 -49.465 1.00 60.16 91 THR A C 1
ATOM 676 O O . THR A 1 91 ? -6.769 3.626 -49.738 1.00 60.16 91 THR A O 1
ATOM 679 N N . THR A 1 92 ? -6.291 5.776 -49.428 1.00 55.44 92 THR A N 1
ATOM 680 C CA . THR A 1 92 ? -7.609 6.225 -49.936 1.00 55.44 92 THR A CA 1
ATOM 681 C C . THR A 1 92 ? -7.863 5.803 -51.399 1.00 55.44 92 THR A C 1
ATOM 683 O O . THR A 1 92 ? -9.000 5.839 -51.860 1.00 55.44 92 THR A O 1
ATOM 686 N N . SER A 1 93 ? -6.820 5.352 -52.116 1.00 66.12 93 SER A N 1
ATOM 687 C CA . SER A 1 93 ? -6.877 4.607 -53.383 1.00 66.12 93 SER A CA 1
ATOM 688 C C . SER A 1 93 ? -5.828 3.474 -53.432 1.00 66.12 93 SER A C 1
ATOM 690 O O . SER A 1 93 ? -4.823 3.511 -52.718 1.00 66.12 93 SER A O 1
ATOM 692 N N . SER A 1 94 ? -6.031 2.437 -54.252 1.00 74.44 94 SER A N 1
ATOM 693 C CA . SER A 1 94 ? -5.051 1.347 -54.405 1.00 74.44 94 SER A CA 1
ATOM 694 C C . SER A 1 94 ? -3.844 1.786 -55.246 1.00 74.44 94 SER A C 1
ATOM 696 O O . SER A 1 94 ? -4.009 2.305 -56.348 1.00 74.44 94 SER A O 1
ATOM 698 N N . VAL A 1 95 ? -2.629 1.533 -54.754 1.00 79.00 95 VAL A N 1
ATOM 699 C CA . VAL A 1 95 ? -1.357 1.901 -55.405 1.00 79.00 95 VAL A CA 1
ATOM 700 C C . VAL A 1 95 ? -0.445 0.682 -55.594 1.00 79.00 95 VAL A C 1
ATOM 702 O O . VAL A 1 95 ? -0.484 -0.270 -54.809 1.00 79.00 95 VAL A O 1
ATOM 705 N N . ARG A 1 96 ? 0.387 0.701 -56.646 1.00 80.75 96 ARG A N 1
ATOM 706 C CA . ARG A 1 96 ? 1.312 -0.387 -57.014 1.00 80.75 96 ARG A CA 1
ATOM 707 C C . ARG A 1 96 ? 2.662 0.177 -57.457 1.00 80.75 96 ARG A C 1
ATOM 709 O O . ARG A 1 96 ? 2.699 1.228 -58.089 1.00 80.75 96 ARG A O 1
ATOM 716 N N . GLU A 1 97 ? 3.749 -0.536 -57.155 1.00 78.94 97 GLU A N 1
ATOM 717 C CA . GLU A 1 97 ? 5.161 -0.233 -57.479 1.00 78.94 97 GLU A CA 1
ATOM 718 C C . GLU A 1 97 ? 5.759 1.055 -56.886 1.00 78.94 97 GLU A C 1
ATOM 720 O O . GLU A 1 97 ? 6.947 1.084 -56.549 1.00 78.94 97 GLU A O 1
ATOM 725 N N . ARG A 1 98 ? 4.986 2.139 -56.811 1.00 83.56 98 ARG A N 1
ATOM 726 C CA . ARG A 1 98 ? 5.405 3.445 -56.304 1.00 83.56 98 ARG A CA 1
ATOM 727 C C . ARG A 1 98 ? 4.201 4.285 -55.888 1.00 83.56 98 ARG A C 1
ATOM 729 O O . ARG A 1 98 ? 3.081 4.054 -56.335 1.00 83.56 98 ARG A O 1
ATOM 736 N N . ILE A 1 99 ? 4.473 5.330 -55.121 1.00 86.69 99 ILE A N 1
ATOM 737 C CA . ILE A 1 99 ? 3.546 6.435 -54.868 1.00 86.69 99 ILE A CA 1
ATOM 738 C C . ILE A 1 99 ? 4.280 7.759 -55.076 1.00 86.69 99 ILE A C 1
ATOM 740 O O . ILE A 1 99 ? 5.453 7.885 -54.713 1.00 86.69 99 ILE A O 1
ATOM 744 N N . SER A 1 100 ? 3.601 8.727 -55.691 1.00 87.38 100 SER A N 1
ATOM 745 C CA . SER A 1 100 ? 4.144 10.049 -56.006 1.00 87.38 100 SER A CA 1
ATOM 746 C C . SER A 1 100 ? 3.178 11.135 -55.555 1.00 87.38 100 SER A C 1
ATOM 748 O O . SER A 1 100 ? 1.966 10.982 -55.705 1.00 87.38 100 SER A O 1
ATOM 750 N N . ALA A 1 101 ? 3.714 12.238 -55.044 1.00 85.25 101 ALA A N 1
ATOM 751 C CA . ALA A 1 101 ? 2.938 13.413 -54.675 1.00 85.25 101 ALA A CA 1
ATOM 752 C C . ALA A 1 101 ? 3.709 14.691 -55.014 1.00 85.25 101 ALA A C 1
ATOM 754 O O . ALA A 1 101 ? 4.935 14.736 -54.892 1.00 85.25 101 ALA A O 1
ATOM 755 N N . VAL A 1 102 ? 2.981 15.736 -55.409 1.00 86.94 102 VAL A N 1
ATOM 756 C CA . VAL A 1 102 ? 3.507 17.104 -55.379 1.00 86.94 102 VAL A CA 1
ATOM 757 C C . VAL A 1 102 ? 3.374 17.595 -53.941 1.00 86.94 102 VAL A C 1
ATOM 759 O O . VAL A 1 102 ? 2.282 17.568 -53.374 1.00 86.94 102 VAL A O 1
ATOM 762 N N . VAL A 1 103 ? 4.499 17.965 -53.341 1.00 84.88 103 VAL A N 1
ATOM 763 C CA . VAL A 1 103 ? 4.597 18.419 -51.954 1.00 84.88 103 VAL A CA 1
ATOM 764 C C . VAL A 1 103 ? 5.029 19.878 -51.973 1.00 84.88 103 VAL A C 1
ATOM 766 O O . VAL A 1 103 ? 6.068 20.202 -52.552 1.00 84.88 103 VAL A O 1
ATOM 769 N N . ASP A 1 104 ? 4.229 20.752 -51.367 1.00 82.44 104 ASP A N 1
ATOM 770 C CA . ASP A 1 104 ? 4.497 22.190 -51.311 1.00 82.44 104 ASP A CA 1
ATOM 771 C C . ASP A 1 104 ? 5.801 22.520 -50.570 1.00 82.44 104 ASP A C 1
ATOM 773 O O . ASP A 1 104 ? 6.441 21.651 -49.968 1.00 82.44 104 ASP A O 1
ATOM 777 N N . THR A 1 105 ? 6.238 23.777 -50.675 1.00 82.44 105 THR A N 1
ATOM 778 C CA . THR A 1 105 ? 7.427 24.273 -49.969 1.00 82.44 105 THR A CA 1
ATOM 779 C C . THR A 1 105 ? 7.297 24.020 -48.469 1.00 82.44 105 THR A C 1
ATOM 781 O O . THR A 1 105 ? 6.250 24.284 -47.889 1.00 82.44 105 THR A O 1
ATOM 784 N N . HIS A 1 106 ? 8.354 23.492 -47.851 1.00 82.81 106 HIS A N 1
ATOM 785 C CA . HIS A 1 106 ? 8.404 23.188 -46.414 1.00 82.81 106 HIS A CA 1
ATOM 786 C C . HIS A 1 106 ? 7.256 22.298 -45.890 1.00 82.81 106 HIS A C 1
ATOM 788 O O . HIS A 1 106 ? 6.918 22.339 -44.709 1.00 82.81 106 HIS A O 1
ATOM 794 N N . ALA A 1 107 ? 6.669 21.462 -46.750 1.00 82.19 107 ALA A N 1
ATOM 795 C CA . ALA A 1 107 ? 5.551 20.593 -46.398 1.00 82.19 107 ALA A CA 1
ATOM 796 C C . ALA A 1 107 ? 5.930 19.104 -46.442 1.00 82.19 107 ALA A C 1
ATOM 798 O O . ALA A 1 107 ? 6.997 18.698 -46.925 1.00 82.19 107 ALA A O 1
ATOM 799 N N . CYS A 1 108 ? 5.022 18.253 -45.957 1.00 88.25 108 CYS A N 1
ATOM 800 C CA . CYS A 1 108 ? 5.108 16.813 -46.167 1.00 88.25 108 CYS A CA 1
ATOM 801 C C . CYS A 1 108 ? 3.760 16.181 -46.518 1.00 88.25 108 CYS A C 1
ATOM 803 O O . CYS A 1 108 ? 2.689 16.753 -46.313 1.00 88.25 108 CYS A O 1
ATOM 805 N N . LYS A 1 109 ? 3.831 14.957 -47.042 1.00 84.69 109 LYS A N 1
ATOM 806 C CA . LYS A 1 109 ? 2.702 14.031 -47.139 1.00 84.69 109 LYS A CA 1
ATOM 807 C C . LYS A 1 109 ? 3.077 12.729 -46.446 1.00 84.69 109 LYS A C 1
ATOM 809 O O . LYS A 1 109 ? 4.107 12.135 -46.766 1.00 84.69 109 LYS A O 1
ATOM 814 N N . MET A 1 110 ? 2.239 12.290 -45.514 1.00 85.00 110 MET A N 1
ATOM 815 C CA . MET A 1 110 ? 2.393 11.025 -44.804 1.00 85.00 110 MET A CA 1
ATOM 816 C C . MET A 1 110 ? 1.328 10.035 -45.281 1.00 85.00 110 MET A C 1
ATOM 818 O O . MET A 1 110 ? 0.148 10.369 -45.337 1.00 85.00 110 MET A O 1
ATOM 822 N N . TYR A 1 111 ? 1.749 8.822 -45.626 1.00 84.94 111 TYR A N 1
ATOM 823 C CA . TYR A 1 111 ? 0.885 7.743 -46.097 1.00 84.94 111 TYR A CA 1
ATOM 824 C C . TYR A 1 111 ? 1.072 6.501 -45.232 1.00 84.94 111 TYR A C 1
ATOM 826 O O . TYR A 1 111 ? 2.200 6.152 -44.885 1.00 84.94 111 TYR A O 1
ATOM 834 N N . MET A 1 112 ? -0.021 5.796 -44.944 1.00 84.69 112 MET A N 1
ATOM 835 C CA . MET A 1 112 ? 0.004 4.454 -44.364 1.00 84.69 112 MET A CA 1
ATOM 836 C C . MET A 1 112 ? -0.393 3.448 -45.446 1.00 84.69 112 MET A C 1
ATOM 838 O O . MET A 1 112 ? -1.520 3.464 -45.928 1.00 84.69 112 MET A O 1
ATOM 842 N N . LEU A 1 113 ? 0.541 2.590 -45.847 1.00 83.88 113 LEU A N 1
ATOM 843 C CA . LEU A 1 113 ? 0.346 1.564 -46.868 1.00 83.88 113 LEU A CA 1
ATOM 844 C C . LEU A 1 113 ? -0.039 0.245 -46.196 1.00 83.88 113 LEU A C 1
ATOM 846 O O . LEU A 1 113 ? 0.741 -0.293 -45.406 1.00 83.88 113 LEU A O 1
ATOM 850 N N . THR A 1 114 ? -1.212 -0.300 -46.526 1.00 81.06 114 THR A N 1
ATOM 851 C CA . THR A 1 114 ? -1.690 -1.587 -45.983 1.00 81.06 114 THR A CA 1
ATOM 852 C C . THR A 1 114 ? -1.716 -2.664 -47.071 1.00 81.06 114 THR A C 1
ATOM 854 O O . THR A 1 114 ? -2.206 -2.374 -48.160 1.00 81.06 114 THR A O 1
ATOM 857 N N . PRO A 1 115 ? -1.173 -3.879 -46.843 1.00 76.38 115 PRO A N 1
ATOM 858 C CA . PRO A 1 115 ? -1.223 -4.955 -47.837 1.00 76.38 115 PRO A CA 1
ATOM 859 C C . PRO A 1 115 ? -2.663 -5.341 -48.178 1.00 76.38 115 PRO A C 1
ATOM 861 O O . PRO A 1 115 ? -3.465 -5.558 -47.269 1.00 76.38 115 PRO A O 1
ATOM 864 N N . ASN A 1 116 ? -2.981 -5.482 -49.467 1.00 69.06 116 ASN A N 1
ATOM 865 C CA . ASN A 1 116 ? -4.269 -6.035 -49.877 1.00 69.06 116 ASN A CA 1
ATOM 866 C C . ASN A 1 116 ? -4.260 -7.568 -49.696 1.00 69.06 116 ASN A C 1
ATOM 868 O O . ASN A 1 116 ? -3.305 -8.241 -50.087 1.00 69.06 116 ASN A O 1
ATOM 872 N N . GLY A 1 117 ? -5.276 -8.110 -49.021 1.00 56.78 117 GLY A N 1
ATOM 873 C CA . GLY A 1 117 ? -5.243 -9.374 -48.266 1.00 56.78 117 GLY A CA 1
ATOM 874 C C . GLY A 1 117 ? -5.172 -10.697 -49.041 1.00 56.78 117 GLY A C 1
ATOM 875 O O . GLY A 1 117 ? -5.725 -11.683 -48.563 1.00 56.78 117 GLY A O 1
ATOM 876 N N . THR A 1 118 ? -4.511 -10.775 -50.196 1.00 45.97 118 THR A N 1
ATOM 877 C CA . THR A 1 118 ? -4.451 -12.015 -50.994 1.00 45.97 118 THR A CA 1
ATOM 878 C C . THR A 1 118 ? -3.131 -12.786 -50.932 1.00 45.97 118 THR A C 1
ATOM 880 O O . THR A 1 118 ? -3.063 -13.826 -51.574 1.00 45.97 118 THR A O 1
ATOM 883 N N . ASP A 1 119 ? -2.104 -12.353 -50.182 1.00 43.84 119 ASP A N 1
ATOM 884 C CA . ASP A 1 119 ? -0.758 -12.940 -50.374 1.00 43.84 119 ASP A CA 1
ATOM 885 C C . ASP A 1 119 ? 0.135 -13.122 -49.127 1.00 43.84 119 ASP A C 1
ATOM 887 O O . ASP A 1 119 ? 1.361 -13.069 -49.217 1.00 43.84 119 ASP A O 1
ATOM 891 N N . VAL A 1 120 ? -0.430 -13.372 -47.936 1.00 40.59 120 VAL A N 1
ATOM 892 C CA . VAL A 1 120 ? 0.408 -13.699 -46.760 1.00 40.59 120 VAL A CA 1
ATOM 893 C C . VAL A 1 120 ? -0.169 -14.861 -45.948 1.00 40.59 120 VAL A C 1
ATOM 895 O O . VAL A 1 120 ? -1.065 -14.692 -45.125 1.00 40.59 120 VAL A O 1
ATOM 898 N N . GLY A 1 121 ? 0.356 -16.065 -46.186 1.00 38.62 121 GLY A N 1
ATOM 899 C CA . GLY A 1 121 ? 0.029 -17.267 -45.421 1.00 38.62 121 GLY A CA 1
ATOM 900 C C . GLY A 1 121 ? 0.756 -17.321 -44.075 1.00 38.62 121 GLY A C 1
ATOM 901 O O . GLY A 1 121 ? 1.982 -17.326 -44.045 1.00 38.62 121 GLY A O 1
ATOM 902 N N . TYR A 1 122 ? 0.001 -17.434 -42.976 1.00 27.62 122 TYR A N 1
ATOM 903 C CA . TYR A 1 122 ? 0.458 -17.986 -41.692 1.00 27.62 122 TYR A CA 1
ATOM 904 C C . TYR A 1 122 ? -0.693 -18.743 -40.989 1.00 27.62 122 TYR A C 1
ATOM 906 O O . TYR A 1 122 ? -1.855 -18.365 -41.145 1.00 27.62 122 TYR A O 1
ATOM 914 N N . PRO A 1 123 ? -0.396 -19.827 -40.241 1.00 29.95 123 PRO A N 1
ATOM 915 C CA . PRO A 1 123 ? -1.374 -20.828 -39.819 1.00 29.95 123 PRO A CA 1
ATOM 916 C C . PRO A 1 123 ? -2.156 -20.420 -38.561 1.00 29.95 123 PRO A C 1
ATOM 918 O O . PRO A 1 123 ? -1.591 -20.020 -37.544 1.00 29.95 123 PRO A O 1
ATOM 921 N N . THR A 1 124 ? -3.477 -20.578 -38.618 1.00 27.58 124 THR A N 1
ATOM 922 C CA . THR A 1 124 ? -4.414 -20.386 -37.504 1.00 27.58 124 THR A CA 1
ATOM 923 C C . THR A 1 124 ? -4.418 -21.596 -36.566 1.00 27.58 124 THR A C 1
ATOM 925 O O . THR A 1 124 ? -4.774 -22.696 -36.990 1.00 27.58 124 THR A O 1
ATOM 928 N N . LEU A 1 125 ? -4.086 -21.399 -35.285 1.00 29.44 125 LEU A N 1
ATOM 929 C CA . LEU A 1 125 ? -4.329 -22.384 -34.225 1.00 29.44 125 LEU A CA 1
ATOM 930 C C . LEU A 1 125 ? -5.720 -22.173 -33.606 1.00 29.44 125 LEU A C 1
ATOM 932 O O . LEU A 1 125 ? -6.057 -21.102 -33.103 1.00 29.44 125 LEU A O 1
ATOM 936 N N . ASP A 1 126 ? -6.509 -23.240 -33.701 1.00 27.92 126 ASP A N 1
ATOM 937 C CA . ASP A 1 126 ? -7.911 -23.402 -33.324 1.00 27.92 126 ASP A CA 1
ATOM 938 C C . ASP A 1 126 ? -8.134 -23.359 -31.794 1.00 27.92 126 ASP A C 1
ATOM 940 O O . ASP A 1 126 ? -7.384 -23.942 -31.007 1.00 27.92 126 ASP A O 1
ATOM 944 N N . ARG A 1 127 ? -9.201 -22.674 -31.361 1.00 29.83 127 ARG A N 1
ATOM 945 C CA . ARG A 1 127 ? -9.643 -22.548 -29.960 1.00 29.83 127 ARG A CA 1
ATOM 946 C C . ARG A 1 127 ? -10.713 -23.605 -29.677 1.00 29.83 127 ARG A C 1
ATOM 948 O O . ARG A 1 127 ? -11.879 -23.404 -30.012 1.00 29.83 127 ARG A O 1
ATOM 955 N N . ARG A 1 128 ? -10.381 -24.663 -28.930 1.00 29.03 128 ARG A N 1
ATOM 956 C CA . ARG A 1 128 ? -11.393 -25.550 -28.322 1.00 29.03 128 ARG A CA 1
ATOM 957 C C . ARG A 1 128 ? -11.592 -25.245 -26.837 1.00 29.03 128 ARG A C 1
ATOM 959 O O . ARG A 1 128 ? -10.712 -25.463 -26.013 1.00 29.03 128 ARG A O 1
ATOM 966 N N . ARG A 1 129 ? -12.791 -24.752 -26.508 1.00 29.59 129 ARG A N 1
ATOM 967 C CA . ARG A 1 129 ? -13.356 -24.679 -25.149 1.00 29.59 129 ARG A CA 1
ATOM 968 C C . ARG A 1 129 ? -13.822 -26.070 -24.707 1.00 29.59 129 ARG A C 1
ATOM 970 O O . ARG A 1 129 ? -14.567 -26.708 -25.446 1.00 29.59 129 ARG A O 1
ATOM 977 N N . SER A 1 130 ? -13.522 -26.468 -23.473 1.00 28.98 130 SER A N 1
ATOM 978 C CA . SER A 1 130 ? -14.274 -27.510 -22.762 1.00 28.98 130 SER A CA 1
ATOM 979 C C . SER A 1 130 ? -14.898 -26.935 -21.483 1.00 28.98 130 SER A C 1
ATOM 981 O O . SER A 1 130 ? -14.292 -26.149 -20.758 1.00 28.98 130 SER A O 1
ATOM 983 N N . LYS A 1 131 ? -16.174 -27.275 -21.267 1.00 32.47 131 LYS A N 1
ATOM 984 C CA . LYS A 1 131 ? -16.975 -26.994 -20.069 1.00 32.47 131 LYS A CA 1
ATOM 985 C C . LYS A 1 131 ? -17.041 -28.266 -19.221 1.00 32.47 131 LYS A C 1
ATOM 987 O O . LYS A 1 131 ? -17.416 -29.303 -19.754 1.00 32.47 131 LYS A O 1
ATOM 992 N N . ALA A 1 132 ? -16.814 -28.148 -17.918 1.00 29.95 132 ALA A N 1
ATOM 993 C CA . ALA A 1 132 ? -17.339 -29.006 -16.846 1.00 29.95 132 ALA A CA 1
ATOM 994 C C . ALA A 1 132 ? -17.003 -28.297 -15.520 1.00 29.95 132 ALA A C 1
ATOM 996 O O . ALA A 1 132 ? -15.953 -27.678 -15.433 1.00 29.95 132 ALA A O 1
ATOM 997 N N . GLY A 1 133 ? -17.780 -28.262 -14.445 1.00 28.86 133 GLY A N 1
ATOM 998 C CA . GLY A 1 133 ? -19.096 -28.768 -14.073 1.00 28.86 133 GLY A CA 1
ATOM 999 C C . GLY A 1 133 ? -19.292 -28.307 -12.618 1.00 28.86 133 GLY A C 1
ATOM 1000 O O . GLY A 1 133 ? -18.355 -28.367 -11.827 1.00 28.86 133 GLY A O 1
ATOM 1001 N N . ARG A 1 134 ? -20.461 -27.757 -12.270 1.00 30.92 134 ARG A N 1
ATOM 1002 C CA . ARG A 1 134 ? -20.761 -27.280 -10.907 1.00 30.92 134 ARG A CA 1
ATOM 1003 C C . ARG A 1 134 ? -21.081 -28.461 -9.988 1.00 30.92 134 ARG A C 1
ATOM 1005 O O . ARG A 1 134 ? -21.886 -29.313 -10.358 1.00 30.92 134 ARG A O 1
ATOM 1012 N N . ARG A 1 135 ? -20.568 -28.431 -8.756 1.00 29.94 135 ARG A N 1
ATOM 1013 C CA . ARG A 1 135 ? -21.162 -29.125 -7.605 1.00 29.94 135 ARG A CA 1
ATOM 1014 C C . ARG A 1 135 ? -21.211 -28.167 -6.418 1.00 29.94 135 ARG A C 1
ATOM 1016 O O . ARG A 1 135 ? -20.242 -27.470 -6.150 1.00 29.94 135 ARG A O 1
ATOM 1023 N N . ALA A 1 136 ? -22.376 -28.106 -5.785 1.00 32.16 136 ALA A N 1
ATOM 1024 C CA . ALA A 1 136 ? -22.666 -27.292 -4.616 1.00 32.16 136 ALA A CA 1
ATOM 1025 C C . ALA A 1 136 ? -22.329 -28.064 -3.331 1.00 32.16 136 ALA A C 1
ATOM 1027 O O . ALA A 1 136 ? -22.629 -29.255 -3.248 1.00 32.16 136 ALA A O 1
ATOM 1028 N N . SER A 1 137 ? -21.775 -27.372 -2.334 1.00 30.28 137 SER A N 1
ATOM 1029 C CA . SER A 1 137 ? -21.717 -27.825 -0.940 1.00 30.28 137 SER A CA 1
ATOM 1030 C C . SER A 1 137 ? -21.901 -26.640 0.020 1.00 30.28 137 SER A C 1
ATOM 1032 O O . SER A 1 137 ? -21.194 -25.646 -0.079 1.00 30.28 137 SER A O 1
ATOM 1034 N N . GLU A 1 138 ? -22.918 -26.795 0.868 1.00 28.56 138 GLU A N 1
ATOM 1035 C CA . GLU A 1 138 ? -23.298 -26.197 2.165 1.00 28.56 138 GLU A CA 1
ATOM 1036 C C . GLU A 1 138 ? -22.723 -24.846 2.672 1.00 28.56 138 GLU A C 1
ATOM 1038 O O . GLU A 1 138 ? -21.511 -24.673 2.781 1.00 28.56 138 GLU A O 1
ATOM 1043 N N . PRO A 1 139 ? -23.586 -23.905 3.132 1.00 36.38 139 PRO A N 1
ATOM 1044 C CA . PRO A 1 139 ? -23.179 -22.571 3.567 1.00 36.38 139 PRO A CA 1
ATOM 1045 C C . PRO A 1 139 ? -23.150 -22.399 5.099 1.00 36.38 139 PRO A C 1
ATOM 1047 O O . PRO A 1 139 ? -24.157 -22.025 5.691 1.00 36.38 139 PRO A O 1
ATOM 1050 N N . SER A 1 140 ? -21.987 -22.522 5.745 1.00 38.28 140 SER A N 1
ATOM 1051 C CA . SER A 1 140 ? -21.746 -21.897 7.065 1.00 38.28 140 SER A CA 1
ATOM 1052 C C . SER A 1 140 ? -20.278 -22.006 7.493 1.00 38.28 140 SER A C 1
ATOM 1054 O O . SER A 1 140 ? -19.909 -22.980 8.141 1.00 38.28 140 SER A O 1
ATOM 1056 N N . ARG A 1 141 ? -19.454 -21.015 7.105 1.00 37.88 141 ARG A N 1
ATOM 1057 C CA . ARG A 1 141 ? -18.134 -20.602 7.675 1.00 37.88 141 ARG A CA 1
ATOM 1058 C C . ARG A 1 141 ? -17.297 -19.762 6.694 1.00 37.88 141 ARG A C 1
ATOM 1060 O O . ARG A 1 141 ? -16.301 -19.168 7.087 1.00 37.88 141 ARG A O 1
ATOM 1067 N N . GLU A 1 142 ? -17.726 -19.668 5.437 1.00 31.17 142 GLU A N 1
ATOM 1068 C CA . GLU A 1 142 ? -16.944 -19.097 4.329 1.00 31.17 142 GLU A CA 1
ATOM 1069 C C . GLU A 1 142 ? -17.060 -17.565 4.166 1.00 31.17 142 GLU A C 1
ATOM 1071 O O . GLU A 1 142 ? -16.209 -16.934 3.547 1.00 31.17 142 GLU A O 1
ATOM 1076 N N . ARG A 1 143 ? -18.067 -16.918 4.772 1.00 33.44 143 ARG A N 1
ATOM 1077 C CA . ARG A 1 143 ? -18.385 -15.501 4.485 1.00 33.44 143 ARG A CA 1
ATOM 1078 C C . ARG A 1 143 ? -17.394 -14.461 5.026 1.00 33.44 143 ARG A C 1
ATOM 1080 O O . ARG A 1 143 ? -17.460 -13.323 4.585 1.00 33.44 143 ARG A O 1
ATOM 1087 N N . ALA A 1 144 ? -16.473 -14.828 5.918 1.00 34.94 144 ALA A N 1
ATOM 1088 C CA . ALA A 1 144 ? -15.430 -13.916 6.412 1.00 34.94 144 ALA A CA 1
ATOM 1089 C C . ALA A 1 144 ? -14.046 -14.153 5.772 1.00 34.94 144 ALA A C 1
ATOM 1091 O O . ALA A 1 144 ? -13.128 -13.378 6.005 1.00 34.94 144 ALA A O 1
ATOM 1092 N N . ARG A 1 145 ? -13.885 -15.206 4.953 1.00 38.72 145 ARG A N 1
ATOM 1093 C CA . ARG A 1 145 ? -12.609 -15.559 4.292 1.00 38.72 145 ARG A CA 1
ATOM 1094 C C . ARG A 1 145 ? -12.528 -15.104 2.831 1.00 38.72 145 ARG A C 1
ATOM 1096 O O . ARG A 1 145 ? -11.572 -15.432 2.140 1.00 38.72 145 ARG A O 1
ATOM 1103 N N . HIS A 1 146 ? -13.548 -14.395 2.350 1.00 35.50 146 HIS A N 1
ATOM 1104 C CA . HIS A 1 146 ? -13.710 -14.037 0.938 1.00 35.50 146 HIS A CA 1
ATOM 1105 C C . HIS A 1 146 ? -13.365 -12.584 0.602 1.00 35.50 146 HIS A C 1
ATOM 1107 O O . HIS A 1 146 ? -13.590 -12.161 -0.528 1.00 35.50 146 HIS A O 1
ATOM 1113 N N . ASP A 1 147 ? -12.776 -11.834 1.535 1.00 45.88 147 ASP A N 1
ATOM 1114 C CA . ASP A 1 147 ? -11.959 -10.689 1.141 1.00 45.88 147 ASP A CA 1
ATOM 1115 C C . ASP A 1 147 ? -10.520 -11.187 0.966 1.00 45.88 147 ASP A C 1
ATOM 1117 O O . ASP A 1 147 ? -9.695 -11.110 1.870 1.00 45.88 147 ASP A O 1
ATOM 1121 N N . SER A 1 148 ? -10.245 -11.794 -0.193 1.00 40.34 148 SER A N 1
ATOM 1122 C CA . SER A 1 148 ? -8.892 -12.202 -0.593 1.00 40.34 148 SER A CA 1
ATOM 1123 C C . SER A 1 148 ? -7.995 -11.003 -0.919 1.00 40.34 148 SER A C 1
ATOM 1125 O O . SER A 1 148 ? -6.866 -11.198 -1.364 1.00 40.34 148 SER A O 1
ATOM 1127 N N . SER A 1 149 ? -8.500 -9.770 -0.768 1.00 48.75 149 SER A N 1
ATOM 1128 C CA . SER A 1 149 ? -7.701 -8.562 -0.902 1.00 48.75 149 SER A CA 1
ATOM 1129 C C . SER A 1 149 ? -7.179 -8.148 0.467 1.00 48.75 149 SER A C 1
ATOM 1131 O O . SER A 1 149 ? -7.893 -7.627 1.320 1.00 48.75 149 SER A O 1
ATOM 1133 N N . HIS A 1 150 ? -5.909 -8.437 0.713 1.00 57.75 150 HIS A N 1
ATOM 1134 C CA . HIS A 1 150 ? -5.243 -8.083 1.961 1.00 57.75 150 HIS A CA 1
ATOM 1135 C C . HIS A 1 150 ? -5.133 -6.564 2.039 1.00 57.75 150 HIS A C 1
ATOM 1137 O O . HIS A 1 150 ? -4.387 -5.958 1.278 1.00 57.75 150 HIS A O 1
ATOM 1143 N N . GLY A 1 151 ? -5.978 -5.966 2.885 1.00 60.53 151 GLY A N 1
ATOM 1144 C CA . GLY A 1 151 ? -5.873 -4.621 3.455 1.00 60.53 151 GLY A CA 1
ATOM 1145 C C . GLY A 1 151 ? -5.354 -3.491 2.565 1.00 60.53 151 GLY A C 1
ATOM 1146 O O . GLY A 1 151 ? -4.615 -2.648 3.067 1.00 60.53 151 GLY A O 1
ATOM 1147 N N . ARG A 1 152 ? -5.729 -3.419 1.279 1.00 82.19 152 ARG A N 1
ATOM 1148 C CA . ARG A 1 152 ? -5.431 -2.223 0.474 1.00 82.19 152 ARG A CA 1
ATOM 1149 C C . ARG A 1 152 ? -6.255 -1.073 1.023 1.00 82.19 152 ARG A C 1
ATOM 1151 O O . ARG A 1 152 ? -7.491 -1.066 0.949 1.00 82.19 152 ARG A O 1
ATOM 1158 N N . SER A 1 153 ? -5.564 -0.137 1.639 1.00 85.44 153 SER A N 1
ATOM 1159 C CA . SER A 1 153 ? -6.168 0.802 2.566 1.00 85.44 153 SER A CA 1
ATOM 1160 C C . SER A 1 153 ? -5.349 2.077 2.665 1.00 85.44 153 SER A C 1
ATOM 1162 O O . SER A 1 153 ? -4.259 2.181 2.112 1.00 85.44 153 SER A O 1
ATOM 1164 N N . TRP A 1 154 ? -5.904 3.057 3.354 1.00 93.88 154 TRP A N 1
ATOM 1165 C CA . TRP A 1 154 ? -5.226 4.272 3.767 1.00 93.88 154 TRP A CA 1
ATOM 1166 C C . TRP A 1 154 ? -5.415 4.430 5.275 1.00 93.88 154 TRP A C 1
ATOM 1168 O O . TRP A 1 154 ? -6.503 4.136 5.777 1.00 93.88 154 TRP A O 1
ATOM 1178 N N . ASN A 1 155 ? -4.380 4.862 5.991 1.00 93.06 155 ASN A N 1
ATOM 1179 C CA . ASN A 1 155 ? -4.402 5.075 7.437 1.00 93.06 155 ASN A CA 1
ATOM 1180 C C . ASN A 1 155 ? -3.875 6.480 7.778 1.00 93.06 155 ASN A C 1
ATOM 1182 O O . ASN A 1 155 ? -2.975 7.000 7.125 1.00 93.06 155 ASN A O 1
ATOM 1186 N N . THR A 1 156 ? -4.448 7.101 8.809 1.00 89.50 156 THR A N 1
ATOM 1187 C CA . THR A 1 156 ? -4.100 8.457 9.241 1.00 89.50 156 THR A CA 1
ATOM 1188 C C . THR A 1 156 ? -2.745 8.604 9.948 1.00 89.50 156 THR A C 1
ATOM 1190 O O . THR A 1 156 ? -2.227 9.715 9.992 1.00 89.50 156 THR A O 1
ATOM 1193 N N . TRP A 1 157 ? -2.188 7.554 10.558 1.00 90.25 157 TRP A N 1
ATOM 1194 C CA . TRP A 1 157 ? -1.143 7.678 11.585 1.00 90.25 157 TRP A CA 1
ATOM 1195 C C . TRP A 1 157 ? 0.169 8.289 11.086 1.00 90.25 157 TRP A C 1
ATOM 1197 O O . TRP A 1 157 ? 0.595 9.296 11.645 1.00 90.25 157 TRP A O 1
ATOM 1207 N N . ASN A 1 158 ? 0.776 7.734 10.031 1.00 76.69 158 ASN A N 1
ATOM 1208 C CA . ASN A 1 158 ? 2.129 8.119 9.606 1.00 76.69 158 ASN A CA 1
ATOM 1209 C C . ASN A 1 158 ? 2.267 9.611 9.274 1.00 76.69 158 ASN A C 1
ATOM 1211 O O . ASN A 1 158 ? 3.288 10.215 9.586 1.00 76.69 158 ASN A O 1
ATOM 1215 N N . HIS A 1 159 ? 1.238 10.214 8.670 1.00 85.50 159 HIS A N 1
ATOM 1216 C CA . HIS A 1 159 ? 1.270 11.627 8.292 1.00 85.50 159 HIS A CA 1
ATOM 1217 C C . HIS A 1 159 ? 0.592 12.550 9.313 1.00 85.50 159 HIS A C 1
ATOM 1219 O O . HIS A 1 159 ? 1.078 13.647 9.592 1.00 85.50 159 HIS A O 1
ATOM 1225 N N . PHE A 1 160 ? -0.564 12.150 9.853 1.00 87.88 160 PHE A N 1
ATOM 1226 C CA . PHE A 1 160 ? -1.389 13.038 10.679 1.00 87.88 160 PHE A CA 1
ATOM 1227 C C . PHE A 1 160 ? -1.181 12.840 12.177 1.00 87.88 160 PHE A C 1
ATOM 1229 O O . PHE A 1 160 ? -1.506 13.749 12.947 1.00 87.88 160 PHE A O 1
ATOM 1236 N N . TYR A 1 161 ? -0.664 11.688 12.610 1.00 92.81 161 TYR A N 1
ATOM 1237 C CA . TYR A 1 161 ? -0.606 11.293 14.016 1.00 92.81 161 TYR A CA 1
ATOM 1238 C C . TYR A 1 161 ? -1.971 11.534 14.693 1.00 92.81 161 TYR A C 1
ATOM 1240 O O . TYR A 1 161 ? -3.007 11.089 14.202 1.00 92.81 161 TYR A O 1
ATOM 1248 N N . CYS A 1 162 ? -2.003 12.312 15.778 1.00 94.25 162 CYS A N 1
ATOM 1249 C CA . CYS A 1 162 ? -3.234 12.690 16.477 1.00 94.25 162 CYS A CA 1
ATOM 1250 C C . CYS A 1 162 ? -3.942 13.938 15.923 1.00 94.25 162 CYS A C 1
ATOM 1252 O O . CYS A 1 162 ? -4.980 14.339 16.453 1.00 94.25 162 CYS A O 1
ATOM 1254 N N . ASN A 1 163 ? -3.424 14.567 14.867 1.00 94.44 163 ASN A N 1
ATOM 1255 C CA . ASN A 1 163 ? -4.046 15.729 14.232 1.00 94.44 163 ASN A CA 1
ATOM 1256 C C . ASN A 1 163 ? -5.091 15.309 13.182 1.00 94.44 163 ASN A C 1
ATOM 1258 O O . ASN A 1 163 ? -4.980 15.618 11.994 1.00 94.44 163 ASN A O 1
ATOM 1262 N N . ILE A 1 164 ? -6.122 14.594 13.635 1.00 94.81 164 ILE A N 1
ATOM 1263 C CA . ILE A 1 164 ? -7.189 14.057 12.785 1.00 94.81 164 ILE A CA 1
ATOM 1264 C C . ILE A 1 164 ? -8.554 14.648 13.139 1.00 94.81 164 ILE A C 1
ATOM 1266 O O . ILE A 1 164 ? -8.862 14.970 14.288 1.00 94.81 164 ILE A O 1
ATOM 1270 N N . ASN A 1 165 ? -9.412 14.785 12.131 1.00 95.62 165 ASN A N 1
ATOM 1271 C CA . ASN A 1 165 ? -10.799 15.207 12.299 1.00 95.62 165 ASN A CA 1
ATOM 1272 C C . ASN A 1 165 ? -11.666 14.700 11.141 1.00 95.62 165 ASN A C 1
ATOM 1274 O O . ASN A 1 165 ? -11.155 14.203 10.136 1.00 95.62 165 ASN A O 1
ATOM 1278 N N . LYS A 1 166 ? -12.989 14.872 11.247 1.00 95.50 166 LYS A N 1
ATOM 1279 C CA . LYS A 1 166 ? -13.935 14.419 10.214 1.00 95.50 166 LYS A CA 1
ATOM 1280 C C . LYS A 1 166 ? -13.627 14.954 8.810 1.00 95.50 166 LYS A C 1
ATOM 1282 O O . LYS A 1 166 ? -13.951 14.279 7.840 1.00 95.50 166 LYS A O 1
ATOM 1287 N N . THR A 1 167 ? -13.059 16.154 8.689 1.00 94.25 167 THR A N 1
ATOM 1288 C CA . THR A 1 167 ? -12.749 16.774 7.395 1.00 94.25 167 THR A CA 1
ATOM 1289 C C . THR A 1 167 ? -11.599 16.037 6.728 1.00 94.25 167 THR A C 1
ATOM 1291 O O . THR A 1 167 ? -11.761 15.614 5.590 1.00 94.25 167 THR A O 1
ATOM 1294 N N . VAL A 1 168 ? -10.515 15.761 7.465 1.00 93.88 168 VAL A N 1
ATOM 1295 C CA . VAL A 1 168 ? -9.377 14.963 6.971 1.00 93.88 168 VAL A CA 1
ATOM 1296 C C . VAL A 1 168 ? -9.853 13.610 6.439 1.00 93.88 168 VAL A C 1
ATOM 1298 O O . VAL A 1 168 ? -9.505 13.235 5.322 1.00 93.88 168 VAL A O 1
ATOM 1301 N N . ILE A 1 169 ? -10.707 12.902 7.188 1.00 96.38 169 ILE A N 1
ATOM 1302 C CA . ILE A 1 169 ? -11.201 11.582 6.766 1.00 96.38 169 ILE A CA 1
ATOM 1303 C C . ILE A 1 169 ? -12.082 11.683 5.513 1.00 96.38 169 ILE A C 1
ATOM 1305 O O . ILE A 1 169 ? -11.938 10.884 4.590 1.00 96.38 169 ILE A O 1
ATOM 1309 N N . ARG A 1 170 ? -12.987 12.669 5.454 1.00 96.12 170 ARG A N 1
ATOM 1310 C CA . ARG A 1 170 ? -13.883 12.855 4.301 1.00 96.12 170 ARG A CA 1
ATOM 1311 C C . ARG A 1 170 ? -13.122 13.230 3.037 1.00 96.12 170 ARG A C 1
ATOM 1313 O O . ARG A 1 170 ? -13.359 12.621 2.002 1.00 96.12 170 ARG A O 1
ATOM 1320 N N . GLU A 1 171 ? -12.213 14.193 3.136 1.00 93.00 171 GLU A N 1
ATOM 1321 C CA . GLU A 1 171 ? -11.384 14.625 2.011 1.00 93.00 171 GLU A CA 1
ATOM 1322 C C . GLU A 1 171 ? -10.474 13.493 1.528 1.00 93.00 171 GLU A C 1
ATOM 1324 O O . GLU A 1 171 ? -10.309 13.323 0.325 1.00 93.00 171 GLU A O 1
ATOM 1329 N N . SER A 1 172 ? -9.937 12.673 2.437 1.00 92.69 172 SER A N 1
ATOM 1330 C CA . SER A 1 172 ? -9.109 11.518 2.059 1.00 92.69 172 SER A CA 1
ATOM 1331 C C . SER A 1 172 ? -9.936 10.439 1.360 1.00 92.69 172 SER A C 1
ATOM 1333 O O . SER A 1 172 ? -9.510 9.894 0.346 1.00 92.69 172 SER A O 1
ATOM 1335 N N . ALA A 1 173 ? -11.159 10.178 1.834 1.00 93.62 173 ALA A N 1
ATOM 1336 C CA . ALA A 1 173 ? -12.096 9.284 1.155 1.00 93.62 173 ALA A CA 1
ATOM 1337 C C . ALA A 1 173 ? -12.465 9.796 -0.251 1.00 93.62 173 ALA A C 1
ATOM 1339 O O . ALA A 1 173 ? -12.504 9.018 -1.204 1.00 93.62 173 ALA A O 1
ATOM 1340 N N . ASP A 1 174 ? -12.699 11.103 -0.398 1.00 90.00 174 ASP A N 1
ATOM 1341 C CA . ASP A 1 174 ? -12.954 11.727 -1.699 1.00 90.00 174 ASP A CA 1
ATOM 1342 C C . ASP A 1 174 ? -11.744 11.610 -2.629 1.00 90.00 174 ASP A C 1
ATOM 1344 O O . ASP A 1 174 ? -11.903 11.268 -3.804 1.00 90.00 174 ASP A O 1
ATOM 1348 N N . ALA A 1 175 ? -10.543 11.827 -2.097 1.00 86.62 175 ALA A N 1
ATOM 1349 C CA . ALA A 1 175 ? -9.305 11.741 -2.851 1.00 86.62 175 ALA A CA 1
ATOM 1350 C C . ALA A 1 175 ? -8.997 10.317 -3.317 1.00 86.62 175 ALA A C 1
ATOM 1352 O O . ALA A 1 175 ? -8.654 10.121 -4.478 1.00 86.62 175 ALA A O 1
ATOM 1353 N N . LEU A 1 176 ? -9.203 9.292 -2.485 1.00 83.56 176 LEU A N 1
ATOM 1354 C CA . LEU A 1 176 ? -9.056 7.897 -2.921 1.00 83.56 176 LEU A CA 1
ATOM 1355 C C . LEU A 1 176 ? -9.922 7.592 -4.150 1.00 83.56 176 LEU A C 1
ATOM 1357 O O . LEU A 1 176 ? -9.487 6.881 -5.054 1.00 83.56 176 LEU A O 1
ATOM 1361 N N . VAL A 1 177 ? -11.135 8.148 -4.218 1.00 87.00 177 VAL A N 1
ATOM 1362 C CA . VAL A 1 177 ? -12.007 7.989 -5.388 1.00 87.00 177 VAL A CA 1
ATOM 1363 C C . VAL A 1 177 ? -11.503 8.804 -6.578 1.00 87.00 177 VAL A C 1
ATOM 1365 O O . VAL A 1 177 ? -11.381 8.250 -7.671 1.00 87.00 177 VAL A O 1
ATOM 1368 N N . SER A 1 178 ? -11.216 10.094 -6.391 1.00 83.06 178 SER A N 1
ATOM 1369 C CA . SER A 1 178 ? -10.872 11.007 -7.492 1.00 83.06 178 SER A CA 1
ATOM 1370 C C . SER A 1 178 ? -9.497 10.735 -8.109 1.00 83.06 178 SER A C 1
ATOM 1372 O O . SER A 1 178 ? -9.331 10.909 -9.312 1.00 83.06 178 SER A O 1
ATOM 1374 N N . THR A 1 179 ? -8.538 10.252 -7.316 1.00 76.06 179 THR A N 1
ATOM 1375 C CA . THR A 1 179 ? -7.186 9.849 -7.754 1.00 76.06 179 THR A CA 1
ATOM 1376 C C . THR A 1 179 ? -7.175 8.532 -8.538 1.00 76.06 179 THR A C 1
ATOM 1378 O O . THR A 1 179 ? -6.176 8.195 -9.164 1.00 76.06 179 THR A O 1
ATOM 1381 N N . GLY A 1 180 ? -8.255 7.744 -8.478 1.00 82.81 180 GLY A N 1
ATOM 1382 C CA . GLY A 1 180 ? -8.304 6.394 -9.039 1.00 82.81 180 GLY A CA 1
ATOM 1383 C C . GLY A 1 180 ? -7.723 5.300 -8.132 1.00 82.81 180 GLY A C 1
ATOM 1384 O O . GLY A 1 180 ? -7.950 4.124 -8.418 1.00 82.81 180 GLY A O 1
ATOM 1385 N N . LEU A 1 181 ? -7.090 5.634 -6.999 1.00 80.69 181 LEU A N 1
ATOM 1386 C CA . LEU A 1 181 ? -6.556 4.651 -6.038 1.00 80.69 181 LEU A CA 1
ATOM 1387 C C . LEU A 1 181 ? -7.637 3.678 -5.548 1.00 80.69 181 LEU A C 1
ATOM 1389 O O . LEU A 1 181 ? -7.413 2.472 -5.434 1.00 80.69 181 LEU A O 1
ATOM 1393 N N . ALA A 1 182 ? -8.861 4.167 -5.358 1.00 86.56 182 ALA A N 1
ATOM 1394 C CA . ALA A 1 182 ? -9.998 3.315 -5.068 1.00 86.56 182 ALA A CA 1
ATOM 1395 C C . ALA A 1 182 ? -10.143 2.236 -6.153 1.00 86.56 182 ALA A C 1
ATOM 1397 O O . ALA A 1 182 ? -10.192 1.057 -5.822 1.00 86.56 182 ALA A O 1
ATOM 1398 N N . LYS A 1 183 ? -10.158 2.581 -7.451 1.00 85.56 183 LYS A N 1
ATOM 1399 C CA . LYS A 1 183 ? -10.282 1.603 -8.558 1.00 85.56 183 LYS A CA 1
ATOM 1400 C C . LYS A 1 183 ? -9.181 0.532 -8.516 1.00 85.56 183 LYS A C 1
ATOM 1402 O O . LYS A 1 183 ? -9.493 -0.629 -8.766 1.00 85.56 183 LYS A O 1
ATOM 1407 N N . LEU A 1 184 ? -7.976 0.899 -8.080 1.00 81.94 184 LEU A N 1
ATOM 1408 C CA . LEU A 1 184 ? -6.829 0.002 -7.870 1.00 81.94 184 LEU A CA 1
ATOM 1409 C C . LEU A 1 184 ? -6.938 -0.878 -6.614 1.00 81.94 184 LEU A C 1
ATOM 1411 O O . LEU A 1 184 ? -6.121 -1.772 -6.392 1.00 81.94 184 LEU A O 1
ATOM 1415 N N . GLY A 1 185 ? -7.979 -0.666 -5.812 1.00 83.81 185 GLY A N 1
ATOM 1416 C CA . GLY A 1 185 ? -8.384 -1.517 -4.705 1.00 83.81 185 GLY A CA 1
ATOM 1417 C C . GLY A 1 185 ? -8.086 -0.967 -3.315 1.00 83.81 185 GLY A C 1
ATOM 1418 O O . GLY A 1 185 ? -8.358 -1.682 -2.355 1.00 83.81 185 GLY A O 1
ATOM 1419 N N . TYR A 1 186 ? -7.606 0.273 -3.181 1.00 87.06 186 TYR A N 1
ATOM 1420 C CA . TYR A 1 186 ? -7.500 0.966 -1.890 1.00 87.06 186 TYR A CA 1
ATOM 1421 C C . TYR A 1 186 ? -8.900 1.332 -1.379 1.00 87.06 186 TYR A C 1
ATOM 1423 O O . TYR A 1 186 ? -9.474 2.355 -1.752 1.00 87.06 186 TYR A O 1
ATOM 1431 N N . ARG A 1 187 ? -9.506 0.432 -0.592 1.00 89.88 187 ARG A N 1
ATOM 1432 C CA . ARG A 1 187 ? -10.933 0.494 -0.218 1.00 89.88 187 ARG A CA 1
ATOM 1433 C C . ARG A 1 187 ? -11.181 0.893 1.224 1.00 89.88 187 ARG A C 1
ATOM 1435 O O . ARG A 1 187 ? -12.246 1.442 1.487 1.00 89.88 187 ARG A O 1
ATOM 1442 N N . TYR A 1 188 ? -10.268 0.588 2.141 1.00 93.50 188 TYR A N 1
ATOM 1443 C CA . TYR A 1 188 ? -10.460 0.907 3.555 1.00 93.50 188 TYR A CA 1
ATOM 1444 C C . TYR A 1 188 ? -9.874 2.281 3.890 1.00 93.50 188 TYR A C 1
ATOM 1446 O O . TYR A 1 188 ? -8.716 2.554 3.582 1.00 93.50 188 TYR A O 1
ATOM 1454 N N . VAL A 1 189 ? -10.679 3.125 4.531 1.00 97.19 189 VAL A N 1
ATOM 1455 C CA . VAL A 1 189 ? -10.286 4.417 5.101 1.00 97.19 189 VAL A CA 1
ATOM 1456 C C . VAL A 1 189 ? -10.180 4.221 6.609 1.00 97.19 189 VAL A C 1
ATOM 1458 O O . VAL A 1 189 ? -11.197 4.183 7.300 1.00 97.19 189 VAL A O 1
ATOM 1461 N N . ASN A 1 190 ? -8.967 4.024 7.112 1.00 96.75 190 ASN A N 1
ATOM 1462 C CA . ASN A 1 190 ? -8.721 3.632 8.495 1.00 96.75 190 ASN A CA 1
ATOM 1463 C C . ASN A 1 190 ? -8.415 4.862 9.353 1.00 96.75 190 ASN A C 1
ATOM 1465 O O . ASN A 1 190 ? -7.458 5.591 9.096 1.00 96.75 190 ASN A O 1
ATOM 1469 N N . ILE A 1 191 ? -9.238 5.079 10.377 1.00 98.31 191 ILE A N 1
ATOM 1470 C CA . ILE A 1 191 ? -8.988 6.068 11.426 1.00 98.31 191 ILE A CA 1
ATOM 1471 C C . ILE A 1 191 ? -8.093 5.409 12.478 1.00 98.31 191 ILE A C 1
ATOM 1473 O O . ILE A 1 191 ? -8.480 4.378 13.033 1.00 98.31 191 ILE A O 1
ATOM 1477 N N . ASP A 1 192 ? -6.926 5.996 12.740 1.00 98.00 192 ASP A N 1
ATOM 1478 C CA . ASP A 1 192 ? -6.018 5.543 13.799 1.00 98.00 192 ASP A CA 1
ATOM 1479 C C . ASP A 1 192 ? -6.374 6.164 15.167 1.00 98.00 192 ASP A C 1
ATOM 1481 O O . ASP A 1 192 ? -7.519 6.568 15.371 1.00 98.00 192 ASP A O 1
ATOM 1485 N N . ASP A 1 193 ? -5.445 6.194 16.126 1.00 97.19 193 ASP A N 1
ATOM 1486 C CA . ASP A 1 193 ? -5.661 6.709 17.489 1.00 97.19 193 ASP A CA 1
ATOM 1487 C C . ASP A 1 193 ? -6.206 8.165 17.539 1.00 97.19 193 ASP A C 1
ATOM 1489 O O . ASP A 1 193 ? -6.296 8.874 16.538 1.00 97.19 193 ASP A O 1
ATOM 1493 N N . CYS A 1 194 ? -6.580 8.643 18.731 1.00 98.12 194 CYS A N 1
ATOM 1494 C CA . CYS A 1 194 ? -7.005 10.024 19.009 1.00 98.12 194 CYS A CA 1
ATOM 1495 C C . CYS A 1 194 ? -8.407 10.438 18.497 1.00 98.12 194 CYS A C 1
ATOM 1497 O O . CYS A 1 194 ? -8.779 11.616 18.574 1.00 98.12 194 CYS A O 1
ATOM 1499 N N . TRP A 1 195 ? -9.248 9.494 18.052 1.00 98.50 195 TRP A N 1
ATOM 1500 C CA . TRP A 1 195 ? -10.593 9.792 17.524 1.00 98.50 195 TRP A CA 1
ATOM 1501 C C . TRP A 1 195 ? -11.705 9.931 18.582 1.00 98.50 195 TRP A C 1
ATOM 1503 O O . TRP A 1 195 ? -12.711 10.609 18.337 1.00 98.50 195 TRP A O 1
ATOM 1513 N N . ALA A 1 196 ? -11.560 9.298 19.749 1.00 98.62 196 ALA A N 1
ATOM 1514 C CA . ALA A 1 196 ? -12.578 9.294 20.803 1.00 98.62 196 ALA A CA 1
ATOM 1515 C C . ALA A 1 196 ? -12.318 10.358 21.884 1.00 98.62 196 ALA A C 1
ATOM 1517 O O . ALA A 1 196 ? -11.233 10.939 21.973 1.00 98.62 196 ALA A O 1
ATOM 1518 N N . GLU A 1 197 ? -13.338 10.630 22.696 1.00 98.62 197 GLU A N 1
ATOM 1519 C CA . GLU A 1 197 ? -13.214 11.370 23.950 1.00 98.62 197 GLU A CA 1
ATOM 1520 C C . GLU A 1 197 ? -12.242 10.673 24.908 1.00 98.62 197 GLU A C 1
ATOM 1522 O O . GLU A 1 197 ? -11.995 9.470 24.816 1.00 98.62 197 GLU A O 1
ATOM 1527 N N . HIS A 1 198 ? -11.716 11.448 25.857 1.00 98.12 198 HIS A N 1
ATOM 1528 C CA . HIS A 1 198 ? -10.753 10.955 26.842 1.00 98.12 198 HIS A CA 1
ATOM 1529 C C . HIS A 1 198 ? -11.309 9.842 27.737 1.00 98.12 198 HIS A C 1
ATOM 1531 O O . HIS A 1 198 ? -10.568 8.941 28.136 1.00 98.12 198 HIS A O 1
ATOM 1537 N N . ASP A 1 199 ? -12.608 9.899 28.024 1.00 98.25 199 ASP A N 1
ATOM 1538 C CA . ASP A 1 199 ? -13.305 8.964 28.892 1.00 98.25 199 ASP A CA 1
ATOM 1539 C C . ASP A 1 199 ? -14.544 8.402 28.191 1.00 98.25 199 ASP A C 1
ATOM 1541 O O . ASP A 1 199 ? -15.147 9.032 27.316 1.00 98.25 199 ASP A O 1
ATOM 1545 N N . ARG A 1 200 ? -14.932 7.191 28.598 1.00 98.56 200 ARG A N 1
ATOM 1546 C CA . ARG A 1 200 ? -16.202 6.575 28.196 1.00 98.56 200 ARG A CA 1
ATOM 1547 C C . ARG A 1 200 ? -17.373 7.379 28.763 1.00 98.56 200 ARG A C 1
ATOM 1549 O O . ARG A 1 200 ? -17.235 8.071 29.772 1.00 98.56 200 ARG A O 1
ATOM 1556 N N . ASP A 1 201 ? -18.549 7.255 28.153 1.00 97.88 201 ASP A N 1
ATOM 1557 C CA . ASP A 1 201 ? -19.761 7.821 28.750 1.00 97.88 201 ASP A CA 1
ATOM 1558 C C . ASP A 1 201 ? -20.157 7.102 30.056 1.00 97.88 201 ASP A C 1
ATOM 1560 O O . ASP A 1 201 ? -19.594 6.074 30.441 1.00 97.88 201 ASP A O 1
ATOM 1564 N N . SER A 1 202 ? -21.188 7.612 30.735 1.00 97.56 202 SER A N 1
ATOM 1565 C CA . SER A 1 202 ? -21.703 7.026 31.981 1.00 97.56 202 SER A CA 1
ATOM 1566 C C . SER A 1 202 ? -22.257 5.603 31.832 1.00 97.56 202 SER A C 1
ATOM 1568 O O . SER A 1 202 ? -22.483 4.923 32.832 1.00 97.56 202 SER A O 1
ATOM 1570 N N . LYS A 1 203 ? -22.481 5.133 30.600 1.00 97.12 203 LYS A N 1
ATOM 1571 C CA . LYS A 1 203 ? -22.917 3.768 30.281 1.00 97.12 203 LYS A CA 1
ATOM 1572 C C . LYS A 1 203 ? -21.741 2.877 29.856 1.00 97.12 203 LYS A C 1
ATOM 1574 O O . LYS A 1 203 ? -21.940 1.688 29.577 1.00 97.12 203 LYS A O 1
ATOM 1579 N N . GLY A 1 204 ? -20.521 3.411 29.836 1.00 97.31 204 GLY A N 1
ATOM 1580 C CA . GLY A 1 204 ? -19.291 2.712 29.486 1.00 97.31 204 GLY A CA 1
ATOM 1581 C C . GLY A 1 204 ? -19.051 2.551 27.982 1.00 97.31 204 GLY A C 1
ATOM 1582 O O . GLY A 1 204 ? -18.278 1.667 27.609 1.00 97.31 204 GLY A O 1
ATOM 1583 N N . TYR A 1 205 ? -19.701 3.339 27.122 1.00 98.25 205 TYR A N 1
ATOM 1584 C CA . TYR A 1 205 ? -19.449 3.339 25.675 1.00 98.25 205 TYR A CA 1
ATOM 1585 C C . TYR A 1 205 ? -18.309 4.286 25.298 1.00 98.25 205 TYR A C 1
ATOM 1587 O O . TYR A 1 205 ? -18.146 5.349 25.903 1.00 98.25 205 TYR A O 1
ATOM 1595 N N . LEU A 1 206 ? -17.544 3.916 24.267 1.00 98.44 206 LEU A N 1
ATOM 1596 C CA . LEU A 1 206 ? -16.645 4.847 23.585 1.00 98.44 206 LEU A CA 1
ATOM 1597 C C . LEU A 1 206 ? -17.465 5.961 22.924 1.00 98.44 206 LEU A C 1
ATOM 1599 O O . LEU A 1 206 ? -18.481 5.702 22.276 1.00 98.44 206 LEU A O 1
ATOM 1603 N N . VAL A 1 207 ? -17.006 7.203 23.065 1.00 98.19 207 VAL A N 1
ATOM 1604 C CA . VAL A 1 207 ? -17.692 8.386 22.532 1.00 98.19 207 VAL A CA 1
ATOM 1605 C C . VAL A 1 207 ? -16.785 9.060 21.508 1.00 98.19 207 VAL A C 1
ATOM 1607 O O . VAL A 1 207 ? -15.653 9.377 21.853 1.00 98.19 207 VAL A O 1
ATOM 1610 N N . PRO A 1 208 ? -17.236 9.317 20.268 1.00 98.38 208 PRO A N 1
ATOM 1611 C CA . PRO A 1 208 ? -16.463 10.105 19.311 1.00 98.38 208 PRO A CA 1
ATOM 1612 C C . PRO A 1 208 ? -16.179 11.505 19.858 1.00 98.38 208 PRO A C 1
ATOM 1614 O O . PRO A 1 208 ? -17.089 12.151 20.386 1.00 98.38 208 PRO A O 1
ATOM 1617 N N . ARG A 1 209 ? -14.943 11.992 19.706 1.00 98.06 209 ARG A N 1
ATOM 1618 C CA . ARG A 1 209 ? -14.547 13.301 20.234 1.00 98.06 209 ARG A CA 1
ATOM 1619 C C . ARG A 1 209 ? -15.376 14.407 19.586 1.00 98.06 209 ARG A C 1
ATOM 1621 O O . ARG A 1 209 ? -15.312 14.603 18.374 1.00 98.06 209 ARG A O 1
ATOM 1628 N N . LYS A 1 210 ? -16.143 15.166 20.367 1.00 96.31 210 LYS A N 1
ATOM 1629 C CA . LYS A 1 210 ? -17.110 16.147 19.837 1.00 96.31 210 LYS A CA 1
ATOM 1630 C C . LYS A 1 210 ? -16.449 17.283 19.061 1.00 96.31 210 LYS A C 1
ATOM 1632 O O . LYS A 1 210 ? -17.056 17.806 18.131 1.00 96.31 210 LYS A O 1
ATOM 1637 N N . SER A 1 211 ? -15.227 17.665 19.426 1.00 97.12 211 SER A N 1
ATOM 1638 C CA . SER A 1 211 ? -14.499 18.749 18.757 1.00 97.12 211 SER A CA 1
ATOM 1639 C C . SER A 1 211 ? -14.025 18.374 17.349 1.00 97.12 211 SER A C 1
ATOM 1641 O O . SER A 1 211 ? -14.063 19.217 16.456 1.00 97.12 211 SER A O 1
ATOM 1643 N N . THR A 1 212 ? -13.621 17.123 17.120 1.00 97.56 212 THR A N 1
ATOM 1644 C CA . THR A 1 212 ? -13.051 16.661 15.839 1.00 97.56 212 THR A CA 1
ATOM 1645 C C . THR A 1 212 ? -14.023 15.799 15.025 1.00 97.56 212 THR A C 1
ATOM 1647 O O . THR A 1 212 ? -14.003 15.840 13.792 1.00 97.56 212 THR A O 1
ATOM 1650 N N . PHE A 1 213 ? -14.946 15.097 15.687 1.00 98.00 213 PHE A N 1
ATOM 1651 C CA . PHE A 1 213 ? -15.988 14.242 15.105 1.00 98.00 213 PHE A CA 1
ATOM 1652 C C . PHE A 1 213 ? -17.402 14.608 15.614 1.00 98.00 213 PHE A C 1
ATOM 1654 O O . PHE A 1 213 ? -18.134 13.740 16.094 1.00 98.00 213 PHE A O 1
ATOM 1661 N N . PRO A 1 214 ? -17.859 15.871 15.464 1.00 97.25 214 PRO A N 1
ATOM 1662 C CA . PRO A 1 214 ? -19.139 16.345 16.017 1.00 97.25 214 PRO A CA 1
ATOM 1663 C C . PRO A 1 214 ? -20.378 15.605 15.491 1.00 97.25 214 PRO A C 1
ATOM 1665 O O . PRO A 1 214 ? -21.422 15.609 16.133 1.00 97.25 214 PRO A O 1
ATOM 1668 N N . SER A 1 215 ? -20.281 14.985 14.312 1.00 95.88 215 SER A N 1
ATOM 1669 C CA . SER A 1 215 ? -21.374 14.228 13.687 1.00 95.88 215 SER A CA 1
ATOM 1670 C C . SER A 1 215 ? -21.395 12.745 14.094 1.00 95.88 215 SER A C 1
ATOM 1672 O O . SER A 1 215 ? -22.286 12.014 13.671 1.00 95.88 215 SER A O 1
ATOM 1674 N N . GLY A 1 216 ? -20.427 12.300 14.904 1.00 97.31 216 GLY A N 1
ATOM 1675 C CA . GLY A 1 216 ? -20.240 10.902 15.283 1.00 97.31 216 GLY A CA 1
ATOM 1676 C C . GLY A 1 216 ? -19.645 10.029 14.172 1.00 97.31 216 GLY A C 1
ATOM 1677 O O . GLY A 1 216 ? -19.605 10.407 13.000 1.00 97.31 216 GLY A O 1
ATOM 1678 N N . ILE A 1 217 ? -19.183 8.834 14.553 1.00 98.56 217 ILE A N 1
ATOM 1679 C CA . ILE A 1 217 ? -18.516 7.896 13.635 1.00 98.56 217 ILE A CA 1
ATOM 1680 C C . ILE A 1 217 ? -19.503 7.213 12.688 1.00 98.56 217 ILE A C 1
ATOM 1682 O O . ILE A 1 217 ? -19.175 7.040 11.522 1.00 98.56 217 ILE A O 1
ATOM 1686 N N . LYS A 1 218 ? -20.734 6.908 13.122 1.00 98.38 218 LYS A N 1
ATOM 1687 C CA . LYS A 1 218 ? -21.752 6.324 12.231 1.00 98.38 218 LYS A CA 1
ATOM 1688 C C . LYS A 1 218 ? -22.012 7.197 10.998 1.00 98.38 218 LYS A C 1
ATOM 1690 O O . LYS A 1 218 ? -21.945 6.706 9.881 1.00 98.38 218 LYS A O 1
ATOM 1695 N N . ALA A 1 219 ? -22.226 8.500 11.181 1.00 98.38 219 ALA A N 1
ATOM 1696 C CA . ALA A 1 219 ? -22.448 9.405 10.052 1.00 98.38 219 ALA A CA 1
ATOM 1697 C C . ALA A 1 219 ? -21.228 9.485 9.112 1.00 98.38 219 ALA A C 1
ATOM 1699 O O . ALA A 1 219 ? -21.377 9.704 7.910 1.00 98.38 219 ALA A O 1
ATOM 1700 N N . LEU A 1 220 ? -20.016 9.316 9.652 1.00 98.38 220 LEU A N 1
ATOM 1701 C CA . LEU A 1 220 ? -18.790 9.251 8.860 1.00 98.38 220 LEU A CA 1
ATOM 1702 C C . LEU A 1 220 ? -18.673 7.921 8.100 1.00 98.38 220 LEU A C 1
ATOM 1704 O O . LEU A 1 220 ? -18.301 7.937 6.930 1.00 98.38 220 LEU A O 1
ATOM 1708 N N . ALA A 1 221 ? -19.048 6.800 8.719 1.00 98.69 221 ALA A N 1
ATOM 1709 C CA . ALA A 1 221 ? -19.123 5.495 8.065 1.00 98.69 221 ALA A CA 1
ATOM 1710 C C . ALA A 1 221 ? -20.126 5.521 6.908 1.00 98.69 221 ALA A C 1
ATOM 1712 O O . ALA A 1 221 ? -19.764 5.165 5.793 1.00 98.69 221 ALA A O 1
ATOM 1713 N N . ASP A 1 222 ? -21.326 6.065 7.134 1.00 98.69 222 ASP A N 1
ATOM 1714 C CA . ASP A 1 222 ? -22.352 6.215 6.096 1.00 98.69 222 ASP A CA 1
ATOM 1715 C C . ASP A 1 222 ? -21.837 7.057 4.909 1.00 98.69 222 ASP A C 1
ATOM 1717 O O . ASP A 1 222 ? -22.106 6.738 3.749 1.00 98.69 222 ASP A O 1
ATOM 1721 N N . TYR A 1 223 ? -21.045 8.107 5.173 1.00 98.56 223 TYR A N 1
ATOM 1722 C CA . TYR A 1 223 ? -20.402 8.902 4.120 1.00 98.56 223 TYR A CA 1
ATOM 1723 C C . TYR A 1 223 ? -19.392 8.086 3.305 1.00 98.56 223 TYR A C 1
ATOM 1725 O O . TYR A 1 223 ? -19.438 8.104 2.075 1.00 98.56 223 TYR A O 1
ATOM 1733 N N . VAL A 1 224 ? -18.488 7.374 3.983 1.00 98.38 224 VAL A N 1
ATOM 1734 C CA . VAL A 1 224 ? -17.445 6.556 3.344 1.00 98.38 224 VAL A CA 1
ATOM 1735 C C . VAL A 1 224 ? -18.068 5.399 2.554 1.00 98.38 224 VAL A C 1
ATOM 1737 O O . VAL A 1 224 ? -17.699 5.171 1.401 1.00 98.38 224 VAL A O 1
ATOM 1740 N N . HIS A 1 225 ? -19.090 4.738 3.100 1.00 98.56 225 HIS A N 1
ATOM 1741 C CA . HIS A 1 225 ? -19.864 3.710 2.396 1.00 98.56 225 HIS A CA 1
ATOM 1742 C C . HIS A 1 225 ? -20.585 4.266 1.170 1.00 98.56 225 HIS A C 1
ATOM 1744 O O . HIS A 1 225 ? -20.592 3.623 0.122 1.00 98.56 225 HIS A O 1
ATOM 1750 N N . GLY A 1 226 ? -21.123 5.488 1.253 1.00 98.25 226 GLY A N 1
ATOM 1751 C CA . GLY A 1 226 ? -21.732 6.188 0.118 1.00 98.25 226 GLY A CA 1
ATOM 1752 C C . GLY A 1 226 ? -20.774 6.440 -1.055 1.00 98.25 226 GLY A C 1
ATOM 1753 O O . GLY A 1 226 ? -21.226 6.668 -2.175 1.00 98.25 226 GLY A O 1
ATOM 1754 N N . LYS A 1 227 ? -19.457 6.354 -0.827 1.00 95.12 227 LYS A N 1
ATOM 1755 C CA . LYS A 1 227 ? -18.401 6.446 -1.852 1.00 95.12 227 LYS A CA 1
ATOM 1756 C C . LYS A 1 227 ? -17.962 5.079 -2.395 1.00 95.12 227 LYS A C 1
ATOM 1758 O O . LYS A 1 227 ? -17.049 5.013 -3.215 1.00 95.12 227 LYS A O 1
ATOM 1763 N N . GLY A 1 228 ? -18.585 3.986 -1.946 1.00 95.81 228 GLY A N 1
ATOM 1764 C CA . GLY A 1 228 ? -18.169 2.618 -2.273 1.00 95.81 228 GLY A CA 1
ATOM 1765 C C . GLY A 1 228 ? -16.872 2.187 -1.576 1.00 95.81 228 GLY A C 1
ATOM 1766 O O . GLY A 1 228 ? -16.218 1.243 -2.023 1.00 95.81 228 GLY A O 1
ATOM 1767 N N . LEU A 1 229 ? -16.484 2.893 -0.512 1.00 96.12 229 LEU A N 1
ATOM 1768 C CA . LEU A 1 229 ? -15.338 2.586 0.341 1.00 96.12 229 LEU A CA 1
ATOM 1769 C C . LEU A 1 229 ? -15.814 1.921 1.644 1.00 96.12 229 LEU A C 1
ATOM 1771 O O . LEU A 1 229 ? -17.012 1.800 1.894 1.00 96.12 229 LEU A O 1
ATOM 1775 N N . LYS A 1 230 ? -14.869 1.477 2.469 1.00 97.88 230 LYS A N 1
ATOM 1776 C CA . LYS A 1 230 ? -15.073 0.849 3.781 1.00 97.88 230 LYS A CA 1
ATOM 1777 C C . LYS A 1 230 ? -14.408 1.702 4.863 1.00 97.88 230 LYS A C 1
ATOM 1779 O O . LYS A 1 230 ? -13.370 2.303 4.592 1.00 97.88 230 LYS A O 1
ATOM 1784 N N . LEU A 1 231 ? -14.968 1.761 6.071 1.00 98.50 231 LEU A N 1
ATOM 1785 C CA . LEU A 1 231 ? -14.399 2.545 7.176 1.00 98.50 231 LEU A CA 1
ATOM 1786 C C . LEU A 1 231 ? -13.730 1.635 8.210 1.00 98.50 231 LEU A C 1
ATOM 1788 O O . LEU A 1 231 ? -14.358 0.716 8.739 1.00 98.50 231 LEU A O 1
ATOM 1792 N N . GLY A 1 232 ? -12.473 1.928 8.529 1.00 98.31 232 GLY A N 1
ATOM 1793 C CA . GLY A 1 232 ? -11.754 1.320 9.640 1.00 98.31 232 GLY A CA 1
ATOM 1794 C C . GLY A 1 232 ? -11.660 2.228 10.855 1.00 98.31 232 GLY A C 1
ATOM 1795 O O . GLY A 1 232 ? -11.713 3.453 10.742 1.00 98.31 232 GLY A O 1
ATOM 1796 N N . ILE A 1 233 ? -11.502 1.612 12.019 1.00 98.69 233 ILE A N 1
ATOM 1797 C CA . ILE A 1 233 ? -11.303 2.295 13.294 1.00 98.69 233 ILE A CA 1
ATOM 1798 C C . ILE A 1 233 ? -10.153 1.651 14.068 1.00 98.69 233 ILE A C 1
ATOM 1800 O O . ILE A 1 233 ? -9.719 0.537 13.762 1.00 98.69 233 ILE A O 1
ATOM 1804 N N . TYR A 1 234 ? -9.696 2.348 15.098 1.00 98.81 234 TYR A N 1
ATOM 1805 C CA . TYR A 1 234 ? -8.626 1.918 15.977 1.00 98.81 234 TYR A CA 1
ATOM 1806 C C . TYR A 1 234 ? -9.106 1.766 17.421 1.00 98.81 234 TYR A C 1
ATOM 1808 O O . TYR A 1 234 ? -9.929 2.549 17.912 1.00 98.81 234 TYR A O 1
ATOM 1816 N N . SER A 1 235 ? -8.561 0.768 18.109 1.00 98.75 235 SER A N 1
ATOM 1817 C CA . SER A 1 235 ? -8.597 0.663 19.564 1.00 98.75 235 SER A CA 1
ATOM 1818 C C . SER A 1 235 ? -7.374 -0.108 20.068 1.00 98.75 235 SER A C 1
ATOM 1820 O O . SER A 1 235 ? -6.488 -0.460 19.296 1.00 98.75 235 SER A O 1
ATOM 1822 N N . ASP A 1 236 ? -7.335 -0.395 21.363 1.00 98.81 236 ASP A N 1
ATOM 1823 C CA . ASP A 1 236 ? -6.202 -1.021 22.036 1.00 98.81 236 ASP A CA 1
ATOM 1824 C C . ASP A 1 236 ? -6.666 -2.206 22.894 1.00 98.81 236 ASP A C 1
ATOM 1826 O O . ASP A 1 236 ? -7.693 -2.137 23.584 1.00 98.81 236 ASP A O 1
ATOM 1830 N N . ALA A 1 237 ? -5.905 -3.300 22.873 1.00 98.44 237 ALA A N 1
ATOM 1831 C CA . ALA A 1 237 ? -6.023 -4.437 23.777 1.00 98.44 237 ALA A CA 1
ATOM 1832 C C . ALA A 1 237 ? -5.463 -4.120 25.179 1.00 98.44 237 ALA A C 1
ATOM 1834 O O . ALA A 1 237 ? -4.775 -4.940 25.789 1.00 98.44 237 ALA A O 1
ATOM 1835 N N . GLY A 1 238 ? -5.792 -2.949 25.703 1.00 98.31 238 GLY A N 1
ATOM 1836 C CA . GLY A 1 238 ? -5.298 -2.383 26.945 1.00 98.31 238 GLY A CA 1
ATOM 1837 C C . GLY A 1 238 ? -6.321 -1.438 27.559 1.00 98.31 238 GLY A C 1
ATOM 1838 O O . GLY A 1 238 ? -7.444 -1.290 27.072 1.00 98.31 238 GLY A O 1
ATOM 1839 N N . SER A 1 239 ? -5.957 -0.819 28.680 1.00 98.00 239 SER A N 1
ATOM 1840 C CA . SER A 1 239 ? -6.851 0.105 29.400 1.00 98.00 239 SER A CA 1
ATOM 1841 C C . SER A 1 239 ? -6.971 1.480 28.727 1.00 98.00 239 SER A C 1
ATOM 1843 O O . SER A 1 239 ? -8.021 2.122 28.789 1.00 98.00 239 SER A O 1
ATOM 1845 N N . ARG A 1 240 ? -5.913 1.920 28.043 1.00 98.44 240 ARG A N 1
ATOM 1846 C CA . ARG A 1 240 ? -5.828 3.148 27.241 1.00 98.44 240 ARG A CA 1
ATOM 1847 C C . ARG A 1 240 ? -5.090 2.857 25.946 1.00 98.44 240 ARG A C 1
ATOM 1849 O O . ARG A 1 240 ? -4.300 1.918 25.900 1.00 98.44 240 ARG A O 1
ATOM 1856 N N . THR A 1 241 ? -5.321 3.679 24.935 1.00 98.62 241 THR A N 1
ATOM 1857 C CA . THR A 1 241 ? -4.548 3.625 23.692 1.00 98.62 241 THR A CA 1
ATOM 1858 C C . THR A 1 241 ? -3.118 4.123 23.890 1.00 98.62 241 THR A C 1
ATOM 1860 O O . THR A 1 241 ? -2.794 4.709 24.931 1.00 98.62 241 THR A O 1
ATOM 1863 N N . CYS A 1 242 ? -2.244 3.901 22.910 1.00 97.25 242 CYS A N 1
ATOM 1864 C CA . CYS A 1 242 ? -0.838 4.297 22.988 1.00 97.25 242 CYS A CA 1
ATOM 1865 C C . CYS A 1 242 ? -0.636 5.806 23.191 1.00 97.25 242 CYS A C 1
ATOM 1867 O O . CYS A 1 242 ? 0.215 6.202 23.989 1.00 97.25 242 CYS A O 1
ATOM 1869 N N . SER A 1 243 ? -1.464 6.656 22.571 1.00 97.19 243 SER A N 1
ATOM 1870 C CA . SER A 1 243 ? -1.440 8.111 22.813 1.00 97.19 243 SER A CA 1
ATOM 1871 C C . SER A 1 243 ? -1.933 8.516 24.208 1.00 97.19 243 SER A C 1
ATOM 1873 O O . SER A 1 243 ? -1.779 9.669 24.607 1.00 97.19 243 SER A O 1
ATOM 1875 N N . GLN A 1 244 ? -2.575 7.597 24.937 1.00 97.75 244 GLN A N 1
ATOM 1876 C CA . GLN A 1 244 ? -3.284 7.819 26.202 1.00 97.75 244 GLN A CA 1
ATOM 1877 C C . GLN A 1 244 ? -4.460 8.807 26.125 1.00 97.75 244 GLN A C 1
ATOM 1879 O O . GLN A 1 244 ? -5.100 9.090 27.143 1.00 97.75 244 GLN A O 1
ATOM 1884 N N . THR A 1 245 ? -4.797 9.308 24.935 1.00 97.50 245 THR A N 1
ATOM 1885 C CA . THR A 1 245 ? -5.822 10.346 24.752 1.00 97.50 245 THR A CA 1
ATOM 1886 C C . THR A 1 245 ? -7.249 9.811 24.748 1.00 97.50 245 THR A C 1
ATOM 1888 O O . THR A 1 245 ? -8.182 10.619 24.780 1.00 97.50 245 THR A O 1
ATOM 1891 N N . MET A 1 246 ? -7.419 8.485 24.706 1.00 98.50 246 MET A N 1
ATOM 1892 C CA . MET A 1 246 ? -8.709 7.806 24.737 1.00 98.50 246 MET A CA 1
ATOM 1893 C C . MET A 1 246 ? -8.632 6.410 25.398 1.00 98.50 246 MET A C 1
ATOM 1895 O O . MET A 1 246 ? -7.541 5.853 25.568 1.00 98.50 246 MET A O 1
ATOM 1899 N N . PRO A 1 247 ? -9.778 5.830 25.805 1.00 98.81 247 PRO A N 1
ATOM 1900 C CA . PRO A 1 247 ? -9.830 4.502 26.412 1.00 98.81 247 PRO A CA 1
ATOM 1901 C C . PRO A 1 247 ? -9.474 3.388 25.419 1.00 98.81 247 PRO A C 1
ATOM 1903 O O . PRO A 1 247 ? -9.879 3.431 24.257 1.00 98.81 247 PRO A O 1
ATOM 1906 N N . GLY A 1 248 ? -8.792 2.352 25.909 1.00 98.62 248 GLY A N 1
ATOM 1907 C CA . GLY A 1 248 ? -8.675 1.066 25.221 1.00 98.62 248 GLY A CA 1
ATOM 1908 C C . GLY A 1 248 ? -9.883 0.170 25.523 1.00 98.62 248 GLY A C 1
ATOM 1909 O O . GLY A 1 248 ? -10.790 0.555 26.274 1.00 98.62 248 GLY A O 1
ATOM 1910 N N . SER A 1 249 ? -9.919 -1.024 24.934 1.00 98.75 249 SER A N 1
ATOM 1911 C CA . SER A 1 249 ? -11.065 -1.944 25.006 1.00 98.75 2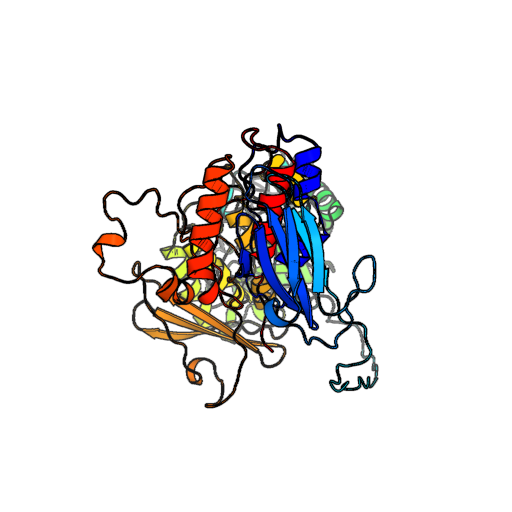49 SER A CA 1
ATOM 1912 C C . SER A 1 249 ? -10.882 -3.126 25.957 1.00 98.75 249 SER A C 1
ATOM 1914 O O . SER A 1 249 ? -11.776 -3.970 26.017 1.00 98.75 249 SER A O 1
ATOM 1916 N N . LEU A 1 250 ? -9.775 -3.227 26.699 1.00 98.31 250 LEU A N 1
ATOM 1917 C CA . LEU A 1 250 ? -9.569 -4.346 27.626 1.00 98.31 250 LEU A CA 1
ATOM 1918 C C . LEU A 1 250 ? -10.690 -4.398 28.680 1.00 98.31 250 LEU A C 1
ATOM 1920 O O . LEU A 1 250 ? -10.903 -3.437 29.420 1.00 98.31 250 LEU A O 1
ATOM 1924 N N . GLY A 1 251 ? -11.416 -5.519 28.740 1.00 97.62 251 GLY A N 1
ATOM 1925 C CA . GLY A 1 251 ? -12.592 -5.705 29.604 1.00 97.62 251 GLY A CA 1
ATOM 1926 C C . GLY A 1 251 ? -13.900 -5.095 29.073 1.00 97.62 251 GLY A C 1
ATOM 1927 O O . GLY A 1 251 ? -14.942 -5.217 29.719 1.00 97.62 251 GLY A O 1
ATOM 1928 N N . HIS A 1 252 ? -13.867 -4.453 27.904 1.00 98.62 252 HIS A N 1
ATOM 1929 C CA . HIS A 1 252 ? -15.009 -3.831 27.226 1.00 98.62 252 HIS A CA 1
ATOM 1930 C C . HIS A 1 252 ? -15.239 -4.392 25.811 1.00 98.62 252 HIS A C 1
ATOM 1932 O O . HIS A 1 252 ? -16.047 -3.849 25.059 1.00 98.62 252 HIS A O 1
ATOM 1938 N N . GLU A 1 253 ? -14.584 -5.498 25.449 1.00 98.81 253 GLU A N 1
ATOM 1939 C CA . GLU A 1 253 ? -14.472 -5.997 24.076 1.00 98.81 253 GLU A CA 1
ATOM 1940 C C . GLU A 1 253 ? -15.837 -6.256 23.431 1.00 98.81 253 GLU A C 1
ATOM 1942 O O . GLU A 1 253 ? -16.081 -5.810 22.315 1.00 98.81 253 GLU A O 1
ATOM 1947 N N . GLN A 1 254 ? -16.754 -6.924 24.144 1.00 98.75 254 GLN A N 1
ATOM 1948 C CA . GLN A 1 254 ? -18.100 -7.218 23.634 1.00 98.75 254 GLN A CA 1
ATOM 1949 C C . GLN A 1 254 ? -18.888 -5.937 23.335 1.00 98.75 254 GLN A C 1
ATOM 1951 O O . GLN A 1 254 ? -19.471 -5.800 22.262 1.00 98.75 254 GLN A O 1
ATOM 1956 N N . LYS A 1 255 ? -18.862 -4.975 24.263 1.00 98.69 255 LYS A N 1
ATOM 1957 C CA . LYS A 1 255 ? -19.584 -3.705 24.128 1.00 98.69 255 LYS A CA 1
ATOM 1958 C C . LYS A 1 255 ? -19.006 -2.847 23.003 1.00 98.69 255 LYS A C 1
ATOM 1960 O O . LYS A 1 255 ? -19.754 -2.236 22.240 1.00 98.69 255 LYS A O 1
ATOM 1965 N N . ASP A 1 256 ? -17.683 -2.796 22.897 1.00 98.88 256 ASP A N 1
ATOM 1966 C CA . ASP A 1 256 ? -17.013 -2.007 21.868 1.00 98.88 256 ASP A CA 1
ATOM 1967 C C . ASP A 1 256 ? -17.210 -2.632 20.484 1.00 98.88 256 ASP A C 1
ATOM 1969 O O . ASP A 1 256 ? -17.559 -1.917 19.548 1.00 98.88 256 ASP A O 1
ATOM 1973 N N . ALA A 1 257 ? -17.128 -3.960 20.361 1.00 98.88 257 ALA A N 1
ATOM 1974 C CA . ALA A 1 257 ? -17.440 -4.663 19.119 1.00 98.88 257 ALA A CA 1
ATOM 1975 C C . ALA A 1 257 ? -18.880 -4.398 18.648 1.00 98.88 257 ALA A C 1
ATOM 1977 O O . ALA A 1 257 ? -19.093 -4.063 17.482 1.00 98.88 257 ALA A O 1
ATOM 1978 N N . GLU A 1 258 ? -19.869 -4.482 19.545 1.00 98.81 258 GLU A N 1
ATOM 1979 C CA . GLU A 1 258 ? -21.267 -4.136 19.246 1.00 98.81 258 GLU A CA 1
ATOM 1980 C C . GLU A 1 258 ? -21.410 -2.674 18.804 1.00 98.81 258 GLU A C 1
ATOM 1982 O O . GLU A 1 258 ? -22.130 -2.373 17.848 1.00 98.81 258 GLU A O 1
ATOM 1987 N N . THR A 1 259 ? -20.679 -1.765 19.456 1.00 98.81 259 THR A N 1
ATOM 1988 C CA . THR A 1 259 ? -20.651 -0.341 19.104 1.00 98.81 259 THR A CA 1
ATOM 1989 C C . THR A 1 259 ? -20.106 -0.143 17.691 1.00 98.81 259 THR A C 1
ATOM 1991 O O . THR A 1 259 ? -20.782 0.469 16.859 1.00 98.81 259 THR A O 1
ATOM 1994 N N . PHE A 1 260 ? -18.946 -0.723 17.377 1.00 98.88 260 PHE A N 1
ATOM 1995 C CA . PHE A 1 260 ? -18.328 -0.661 16.051 1.00 98.88 260 PHE A CA 1
ATOM 1996 C C . PHE A 1 260 ? -19.237 -1.259 14.972 1.00 98.88 260 PHE A C 1
ATOM 1998 O O . PHE A 1 260 ? -19.445 -0.642 13.924 1.00 98.88 260 PHE A O 1
ATOM 2005 N N . ALA A 1 261 ? -19.858 -2.409 15.243 1.00 98.75 261 ALA A N 1
ATOM 2006 C CA . ALA A 1 261 ? -20.804 -3.027 14.323 1.00 98.75 261 ALA A CA 1
ATOM 2007 C C . ALA A 1 261 ? -22.039 -2.144 14.081 1.00 98.75 261 ALA A C 1
ATOM 2009 O O . ALA A 1 261 ? -22.458 -1.984 12.932 1.00 98.75 261 ALA A O 1
ATOM 2010 N N . SER A 1 262 ? -22.584 -1.512 15.128 1.00 98.62 262 SER A N 1
ATOM 2011 C CA . SER A 1 262 ? -23.726 -0.587 15.019 1.00 98.62 262 SER A CA 1
ATOM 2012 C C . SER A 1 262 ? -23.396 0.680 14.215 1.00 98.62 262 SER A C 1
ATOM 2014 O O . SER A 1 262 ? -24.254 1.233 13.509 1.00 98.62 262 SER A O 1
ATOM 2016 N N . TRP A 1 263 ? -22.136 1.122 14.281 1.00 98.75 263 TRP A N 1
ATOM 2017 C CA . TRP A 1 263 ? -21.617 2.245 13.506 1.00 98.75 263 TRP A CA 1
ATOM 2018 C C . TRP A 1 263 ? -21.288 1.884 12.059 1.00 98.75 263 TRP A C 1
ATOM 2020 O O . TRP A 1 263 ? -21.094 2.788 11.255 1.00 98.75 263 TRP A O 1
ATOM 2030 N N . GLY A 1 264 ? -21.272 0.598 11.708 1.00 98.56 264 GLY A N 1
ATOM 2031 C CA . GLY A 1 264 ? -20.930 0.147 10.364 1.00 98.56 264 GLY A CA 1
ATOM 2032 C C . GLY A 1 264 ? -19.424 0.070 10.103 1.00 98.56 264 GLY A C 1
ATOM 2033 O O . GLY A 1 264 ? -19.013 0.146 8.955 1.00 98.56 264 GLY A O 1
ATOM 2034 N N . ILE A 1 265 ? -18.595 -0.088 11.133 1.00 98.75 265 ILE A N 1
ATOM 2035 C CA . ILE A 1 265 ? -17.150 -0.286 10.954 1.00 98.75 265 ILE A CA 1
ATOM 2036 C C . ILE A 1 265 ? -16.875 -1.588 10.197 1.00 98.75 265 ILE A C 1
ATOM 2038 O O . ILE A 1 265 ? -17.558 -2.588 10.407 1.00 98.75 265 ILE A O 1
ATOM 2042 N N . ASP A 1 266 ? -15.878 -1.573 9.319 1.00 98.25 266 ASP A N 1
ATOM 2043 C CA . ASP A 1 266 ? -15.484 -2.698 8.462 1.00 98.25 266 ASP A CA 1
ATOM 2044 C C . ASP A 1 266 ? -14.089 -3.243 8.792 1.00 98.25 266 ASP A C 1
ATOM 2046 O O . ASP A 1 266 ? -13.731 -4.329 8.339 1.00 98.25 266 ASP A O 1
ATOM 2050 N N . TYR A 1 267 ? -13.297 -2.492 9.559 1.00 98.38 267 TYR A N 1
ATOM 2051 C CA . TYR A 1 267 ? -11.915 -2.815 9.910 1.00 98.38 267 TYR A CA 1
ATOM 2052 C C . TYR A 1 267 ? -11.597 -2.314 11.323 1.00 98.38 267 TYR A C 1
ATOM 2054 O O . TYR A 1 267 ? -11.957 -1.192 11.675 1.00 98.38 267 TYR A O 1
ATOM 2062 N N . LEU A 1 268 ? -10.900 -3.119 12.121 1.00 98.62 268 LEU A N 1
ATOM 2063 C CA . LEU A 1 268 ? -10.355 -2.740 13.422 1.00 98.62 268 LEU A CA 1
ATOM 2064 C C . LEU A 1 268 ? -8.839 -2.975 13.437 1.00 98.62 268 LEU A C 1
ATOM 2066 O O . LEU A 1 268 ? -8.401 -4.121 13.325 1.00 98.62 268 LEU A O 1
ATOM 2070 N N . LYS A 1 269 ? -8.053 -1.909 13.634 1.00 98.62 269 LYS A N 1
ATOM 2071 C CA . LYS A 1 269 ? -6.670 -2.008 14.135 1.00 98.62 269 LYS A CA 1
ATOM 2072 C C . LYS A 1 269 ? -6.730 -2.092 15.659 1.00 98.62 269 LYS A C 1
ATOM 2074 O O . LYS A 1 269 ? -7.379 -1.253 16.284 1.00 98.62 269 LYS A O 1
ATOM 2079 N N . TYR A 1 270 ? -6.116 -3.120 16.238 1.00 98.62 270 TYR A N 1
ATOM 2080 C CA . TYR A 1 270 ? -6.207 -3.409 17.667 1.00 98.62 270 TYR A CA 1
ATOM 2081 C C . TYR A 1 270 ? -4.815 -3.507 18.285 1.00 98.62 270 TYR A C 1
ATOM 2083 O O . TYR A 1 270 ? -4.096 -4.459 18.005 1.00 98.62 270 TYR A O 1
ATOM 2091 N N . ASP A 1 271 ? -4.439 -2.485 19.049 1.00 98.38 271 ASP A N 1
ATOM 2092 C CA . ASP A 1 271 ? -3.079 -2.230 19.540 1.00 98.38 271 ASP A CA 1
ATOM 2093 C C . ASP A 1 271 ? -2.752 -2.933 20.867 1.00 98.38 271 ASP A C 1
ATOM 2095 O O . ASP A 1 271 ? -3.556 -3.717 21.379 1.00 98.38 271 ASP A O 1
ATOM 2099 N N . ASN A 1 272 ? -1.563 -2.690 21.420 1.00 97.94 272 ASN A N 1
ATOM 2100 C CA . ASN A 1 272 ? -1.000 -3.469 22.525 1.00 97.94 272 ASN A CA 1
ATOM 2101 C C . ASN A 1 272 ? -0.485 -2.646 23.722 1.00 97.94 272 ASN A C 1
ATOM 2103 O O . ASN A 1 272 ? 0.171 -3.218 24.604 1.00 97.94 272 ASN A O 1
ATOM 2107 N N . CYS A 1 273 ? -0.759 -1.342 23.798 1.00 97.44 273 CYS A N 1
ATOM 2108 C CA . CYS A 1 273 ? -0.318 -0.495 24.908 1.00 97.44 273 CYS A CA 1
ATOM 2109 C C . CYS A 1 273 ? -1.131 -0.738 26.196 1.00 97.44 273 CYS A C 1
ATOM 2111 O O . CYS A 1 273 ? -2.154 -1.408 26.213 1.00 97.44 273 CYS A O 1
ATOM 2113 N N . ASN A 1 274 ? -0.653 -0.223 27.339 1.00 97.44 274 ASN A N 1
ATOM 2114 C CA . ASN A 1 274 ? -1.386 -0.190 28.623 1.00 97.44 274 ASN A CA 1
ATOM 2115 C C . ASN A 1 274 ? -2.082 -1.513 29.023 1.00 97.44 274 ASN A C 1
ATOM 2117 O O . ASN A 1 274 ? -3.199 -1.517 29.560 1.00 97.44 274 ASN A O 1
ATOM 2121 N N . ASN A 1 275 ? -1.421 -2.636 28.739 1.00 95.25 275 ASN A N 1
ATOM 2122 C CA . ASN A 1 275 ? -2.007 -3.975 28.753 1.00 95.25 275 ASN A CA 1
ATOM 2123 C C . ASN A 1 275 ? -1.962 -4.685 30.123 1.00 95.25 275 ASN A C 1
ATOM 2125 O O . ASN A 1 275 ? -2.421 -5.824 30.240 1.00 95.25 275 ASN A O 1
ATOM 2129 N N . GLY A 1 276 ? -1.417 -4.025 31.152 1.00 91.31 276 GLY A N 1
ATOM 2130 C CA . GLY A 1 276 ? -1.305 -4.566 32.511 1.00 91.31 276 GLY A CA 1
ATOM 2131 C C . GLY A 1 276 ? -0.452 -5.836 32.603 1.00 91.31 276 GLY A C 1
ATOM 2132 O O . GLY A 1 276 ? -0.785 -6.724 33.383 1.00 91.31 276 GLY A O 1
ATOM 2133 N N . ASP A 1 277 ? 0.575 -5.953 31.755 1.00 89.88 277 ASP A N 1
ATOM 2134 C CA . ASP A 1 277 ? 1.482 -7.105 31.613 1.00 89.88 277 ASP A CA 1
ATOM 2135 C C . ASP A 1 277 ? 0.794 -8.419 31.200 1.00 89.88 277 ASP A C 1
ATOM 2137 O O . ASP A 1 277 ? 1.367 -9.515 31.260 1.00 89.88 277 ASP A O 1
ATOM 2141 N N . LEU A 1 278 ? -0.456 -8.340 30.736 1.00 93.19 278 LEU A N 1
ATOM 2142 C CA . LEU A 1 278 ? -1.157 -9.490 30.189 1.00 93.19 278 LEU A CA 1
ATOM 2143 C C . LEU A 1 278 ? -0.620 -9.808 28.793 1.00 93.19 278 LEU A C 1
ATOM 2145 O O . LEU A 1 278 ? -0.567 -8.955 27.908 1.00 93.19 278 LEU A O 1
ATOM 2149 N N . LYS A 1 279 ? -0.307 -11.081 28.556 1.00 95.31 279 LYS A N 1
ATOM 2150 C CA . LYS A 1 279 ? 0.201 -11.561 27.262 1.00 95.31 279 LYS A CA 1
ATOM 2151 C C . LYS A 1 279 ? -0.832 -11.379 26.132 1.00 95.31 279 LYS A C 1
ATOM 2153 O O . LYS A 1 279 ? -2.013 -11.657 26.376 1.00 95.31 279 LYS A O 1
ATOM 2158 N N . PRO A 1 280 ? -0.421 -11.042 24.891 1.00 94.44 280 PRO A N 1
ATOM 2159 C CA . PRO A 1 280 ? -1.327 -10.890 23.742 1.00 94.44 280 PRO A CA 1
ATOM 2160 C C . PRO A 1 280 ? -2.279 -12.080 23.545 1.00 94.44 280 PRO A C 1
ATOM 2162 O O . PRO A 1 280 ? -3.495 -11.904 23.448 1.00 94.44 280 PRO A O 1
ATOM 2165 N N . MET A 1 281 ? -1.762 -13.311 23.651 1.00 94.19 281 MET A N 1
ATOM 2166 C CA . MET A 1 281 ? -2.541 -14.557 23.540 1.00 94.19 281 MET A CA 1
ATOM 2167 C C . MET A 1 281 ? -3.692 -14.697 24.557 1.00 94.19 281 MET A C 1
ATOM 2169 O O . MET A 1 281 ? -4.537 -15.581 24.409 1.00 94.19 281 MET A O 1
ATOM 2173 N N . LYS A 1 282 ? -3.739 -13.875 25.614 1.00 95.19 282 LYS A N 1
ATOM 2174 C CA . LYS A 1 282 ? -4.855 -13.836 26.573 1.00 95.19 282 LYS A CA 1
ATOM 2175 C C . LYS A 1 282 ? -5.893 -12.766 26.244 1.00 95.19 282 LYS A C 1
ATOM 2177 O O . LYS A 1 282 ? -7.061 -12.978 26.558 1.00 95.19 282 LYS A O 1
ATOM 2182 N N . ARG A 1 283 ? -5.488 -11.663 25.614 1.00 97.25 283 ARG A N 1
ATOM 2183 C CA . ARG A 1 283 ? -6.335 -10.483 25.381 1.00 97.25 283 ARG A CA 1
ATOM 2184 C C . ARG A 1 283 ? -6.999 -10.499 24.008 1.00 97.25 283 ARG A C 1
ATOM 2186 O O . ARG A 1 283 ? -8.222 -10.444 23.920 1.00 97.25 283 ARG A O 1
ATOM 2193 N N . TYR A 1 284 ? -6.221 -10.696 22.945 1.00 98.00 284 TYR A N 1
ATOM 2194 C CA . TYR A 1 284 ? -6.719 -10.670 21.565 1.00 98.00 284 TYR A CA 1
ATOM 2195 C C . TYR A 1 284 ? -7.882 -11.640 21.278 1.00 98.00 284 TYR A C 1
ATOM 2197 O O . TYR A 1 284 ? -8.847 -11.223 20.632 1.00 98.00 284 TYR A O 1
ATOM 2205 N N . PRO A 1 285 ? -7.908 -12.887 21.808 1.00 98.31 285 PRO A N 1
ATOM 2206 C CA . PRO A 1 285 ? -9.042 -13.784 21.583 1.00 98.31 285 PRO A CA 1
ATOM 2207 C C . PRO A 1 285 ? -10.391 -13.251 22.085 1.00 98.31 285 PRO A C 1
ATOM 2209 O O . PRO A 1 285 ? -11.430 -13.689 21.586 1.00 98.31 285 PRO A O 1
ATOM 2212 N N . ALA A 1 286 ? -10.406 -12.367 23.091 1.00 98.25 286 ALA A N 1
ATOM 2213 C CA . ALA A 1 286 ? -11.642 -11.763 23.587 1.00 98.25 286 ALA A CA 1
ATOM 2214 C C . ALA A 1 286 ? -12.264 -10.844 22.529 1.00 98.25 286 ALA A C 1
ATOM 2216 O O . ALA A 1 286 ? -13.436 -11.025 22.197 1.00 98.25 286 ALA A O 1
ATOM 2217 N N . MET A 1 287 ? -11.462 -9.959 21.929 1.00 98.69 287 MET A N 1
ATOM 2218 C CA . MET A 1 287 ? -11.908 -9.080 20.847 1.00 98.69 287 MET A CA 1
ATOM 2219 C C . MET A 1 287 ? -12.303 -9.868 19.593 1.00 98.69 287 MET A C 1
ATOM 2221 O O . MET A 1 287 ? -13.353 -9.598 19.018 1.00 98.69 287 MET A O 1
ATOM 2225 N N . THR A 1 288 ? -11.553 -10.912 19.215 1.00 98.31 288 THR A N 1
ATOM 2226 C CA . THR A 1 288 ? -11.950 -11.797 18.102 1.00 98.31 288 THR A CA 1
ATOM 2227 C C . THR A 1 288 ? -13.357 -12.362 18.303 1.00 98.31 288 THR A C 1
ATOM 2229 O O . THR A 1 288 ? -14.205 -12.255 17.417 1.00 98.31 288 THR A O 1
ATOM 2232 N N . ARG A 1 289 ? -13.635 -12.954 19.475 1.00 98.56 289 ARG A N 1
ATOM 2233 C CA . ARG A 1 289 ? -14.960 -13.527 19.770 1.00 98.56 289 ARG A CA 1
ATOM 2234 C C . ARG A 1 289 ? -16.050 -12.460 19.792 1.00 98.56 289 ARG A C 1
ATOM 2236 O O . ARG A 1 289 ? -17.145 -12.726 19.301 1.00 98.56 289 ARG A O 1
ATOM 2243 N N . ALA A 1 290 ? -15.745 -11.287 20.341 1.00 98.75 290 ALA A N 1
ATOM 2244 C CA . ALA A 1 290 ? -16.658 -10.156 20.390 1.00 98.75 290 ALA A CA 1
ATOM 2245 C C . ALA A 1 290 ? -17.048 -9.678 18.986 1.00 98.75 290 ALA A C 1
ATOM 2247 O O . ALA A 1 290 ? -18.231 -9.604 18.677 1.00 98.75 290 ALA A O 1
ATOM 2248 N N . LEU A 1 291 ? -16.082 -9.450 18.091 1.00 98.50 291 LEU A N 1
ATOM 2249 C CA . LEU A 1 291 ? -16.358 -9.054 16.705 1.00 98.50 291 LEU A CA 1
ATOM 2250 C C . LEU A 1 291 ? -17.169 -10.119 15.960 1.00 98.50 291 LEU A C 1
ATOM 2252 O O . LEU A 1 291 ? -18.166 -9.795 15.314 1.00 98.50 291 LEU A O 1
ATOM 2256 N N . MET A 1 292 ? -16.796 -11.396 16.100 1.00 97.06 292 MET A N 1
ATOM 2257 C CA . MET A 1 292 ? -17.520 -12.506 15.473 1.00 97.06 292 MET A CA 1
ATOM 2258 C C . MET A 1 292 ? -18.975 -12.617 15.951 1.00 97.06 292 MET A C 1
ATOM 2260 O O . MET A 1 292 ? -19.842 -12.984 15.157 1.00 97.06 292 MET A O 1
ATOM 2264 N N . SER A 1 293 ? -19.260 -12.307 17.221 1.00 98.31 293 SER A N 1
ATOM 2265 C CA . SER A 1 293 ? -20.611 -12.414 17.788 1.00 98.31 293 SER A CA 1
ATOM 2266 C C . SER A 1 293 ? -21.565 -11.329 17.279 1.00 98.31 293 SER A C 1
ATOM 2268 O O . SER A 1 293 ? -22.774 -11.552 17.259 1.00 98.31 293 SER A O 1
ATOM 2270 N N . THR A 1 294 ? -21.042 -10.200 16.787 1.00 98.31 294 THR A N 1
ATOM 2271 C CA . THR A 1 294 ? -21.862 -9.118 16.210 1.00 98.31 294 THR A CA 1
ATOM 2272 C C . THR A 1 294 ? -22.569 -9.512 14.910 1.00 98.31 294 THR A C 1
ATOM 2274 O O . THR A 1 294 ? -23.532 -8.863 14.505 1.00 98.31 294 THR A O 1
ATOM 2277 N N . GLY A 1 295 ? -22.070 -10.538 14.209 1.00 96.44 295 GLY A N 1
ATOM 2278 C CA . GLY A 1 295 ? -22.552 -10.940 12.886 1.00 96.44 295 GLY A CA 1
ATOM 2279 C C . GLY A 1 295 ? -22.146 -10.009 11.734 1.00 96.44 295 GLY A C 1
ATOM 2280 O O . GLY A 1 295 ? -22.400 -10.349 10.575 1.00 96.44 295 GLY A O 1
ATOM 2281 N N . ARG A 1 296 ? -21.487 -8.873 12.010 1.00 96.50 296 ARG A N 1
ATOM 2282 C CA . ARG A 1 296 ? -20.895 -8.006 10.983 1.00 96.50 296 ARG A CA 1
ATOM 2283 C C . ARG A 1 296 ? -19.468 -8.480 10.672 1.00 96.50 296 ARG A C 1
ATOM 2285 O O . ARG A 1 296 ? -18.666 -8.605 11.593 1.00 96.50 296 ARG A O 1
ATOM 2292 N N . PRO A 1 297 ? -19.108 -8.717 9.399 1.00 94.88 297 PRO A N 1
ATOM 2293 C CA . PRO A 1 297 ? -17.719 -8.965 9.028 1.00 94.88 297 PRO A CA 1
ATOM 2294 C C . PRO A 1 297 ? -16.878 -7.703 9.263 1.00 94.88 297 PRO A C 1
ATOM 2296 O O . PRO A 1 297 ? -17.065 -6.707 8.568 1.00 94.88 297 PRO A O 1
ATOM 2299 N N . ILE A 1 298 ? -15.974 -7.752 10.241 1.00 96.62 298 ILE A N 1
ATOM 2300 C CA . ILE A 1 298 ? -15.009 -6.690 10.547 1.00 96.62 298 ILE A CA 1
ATOM 2301 C C . ILE A 1 298 ? -13.616 -7.302 10.413 1.00 96.62 298 ILE A C 1
ATOM 2303 O O . ILE A 1 298 ? -13.320 -8.291 11.084 1.00 96.62 298 ILE A O 1
ATOM 2307 N N . PHE A 1 299 ? -12.784 -6.744 9.532 1.00 95.62 299 PHE A N 1
ATOM 2308 C CA . PHE A 1 299 ? -11.389 -7.154 9.384 1.00 95.62 299 PHE A CA 1
ATOM 2309 C C . PHE A 1 299 ? -10.637 -6.838 10.680 1.00 95.62 299 PHE A C 1
ATOM 2311 O O . PHE A 1 299 ? -10.663 -5.697 11.132 1.00 95.62 299 PHE A O 1
ATOM 2318 N N . LEU A 1 300 ? -9.970 -7.823 11.280 1.00 97.44 300 LEU A N 1
ATOM 2319 C CA . LEU A 1 300 ? -9.200 -7.633 12.509 1.00 97.44 300 LEU A CA 1
ATOM 2320 C C . LEU A 1 300 ? -7.700 -7.625 12.205 1.00 97.44 300 LEU A C 1
ATOM 2322 O O . LEU A 1 300 ? -7.131 -8.656 11.846 1.00 97.44 300 LEU A O 1
ATOM 2326 N N . SER A 1 301 ? -7.078 -6.466 12.397 1.00 97.38 301 SER A N 1
ATOM 2327 C CA . SER A 1 301 ? -5.638 -6.237 12.287 1.00 97.38 301 SER A CA 1
ATOM 2328 C C . SER A 1 301 ? -5.037 -6.158 13.679 1.00 97.38 301 SER A C 1
ATOM 2330 O O . SER A 1 301 ? -5.293 -5.201 14.414 1.00 97.38 301 SER A O 1
ATOM 2332 N N . LEU A 1 302 ? -4.256 -7.166 14.051 1.00 98.06 302 LEU A N 1
ATOM 2333 C CA . LEU A 1 302 ? -3.560 -7.187 15.328 1.00 98.06 302 LEU A CA 1
ATOM 2334 C C . LEU A 1 302 ? -2.316 -6.297 15.242 1.00 98.06 302 LEU A C 1
ATOM 2336 O O . LEU A 1 302 ? -1.614 -6.297 14.231 1.00 98.06 302 LEU A O 1
ATOM 2340 N N . CYS A 1 303 ? -2.079 -5.503 16.280 1.00 97.12 303 CYS A N 1
ATOM 2341 C CA . CYS A 1 303 ? -0.972 -4.561 16.359 1.00 97.12 303 CYS A CA 1
ATOM 2342 C C . CYS A 1 303 ? -0.222 -4.785 17.679 1.00 97.12 303 CYS A C 1
ATOM 2344 O O . CYS A 1 303 ? -0.246 -3.975 18.594 1.00 97.12 303 CYS A O 1
ATOM 2346 N N . GLU A 1 304 ? 0.411 -5.951 17.798 1.00 93.88 304 GLU A N 1
ATOM 2347 C CA . GLU A 1 304 ? 1.210 -6.383 18.953 1.00 93.88 304 GLU A CA 1
ATOM 2348 C C . GLU A 1 304 ? 2.721 -6.286 18.728 1.00 93.88 304 GLU A C 1
ATOM 2350 O O . GLU A 1 304 ? 3.500 -6.771 19.544 1.00 93.88 304 GLU A O 1
ATOM 2355 N N . TRP A 1 305 ? 3.131 -5.655 17.628 1.00 96.31 305 TRP A N 1
ATOM 2356 C CA . TRP A 1 305 ? 4.522 -5.329 17.294 1.00 96.31 305 TRP A CA 1
ATOM 2357 C C . TRP A 1 305 ? 5.479 -6.527 17.212 1.00 96.31 305 TRP A C 1
ATOM 2359 O O . TRP A 1 305 ? 6.681 -6.393 17.438 1.00 96.31 305 TRP A O 1
ATOM 2369 N N . GLY A 1 306 ? 4.959 -7.715 16.902 1.00 93.25 306 GLY A N 1
ATOM 2370 C CA . GLY A 1 306 ? 5.737 -8.952 16.903 1.00 93.25 306 GLY A CA 1
ATOM 2371 C C . GLY A 1 306 ? 5.884 -9.612 18.279 1.00 93.25 306 GLY A C 1
ATOM 2372 O O . GLY A 1 306 ? 6.545 -10.652 18.374 1.00 93.25 306 GLY A O 1
ATOM 2373 N N . ASP A 1 307 ? 5.270 -9.063 19.335 1.00 94.31 307 ASP A N 1
ATOM 2374 C CA . ASP A 1 307 ? 5.359 -9.605 20.692 1.00 94.31 307 ASP A CA 1
ATOM 2375 C C . ASP A 1 307 ? 4.840 -11.048 20.746 1.00 94.31 307 ASP A C 1
ATOM 2377 O O . ASP A 1 307 ? 3.726 -11.375 20.328 1.00 94.31 307 ASP A O 1
ATOM 2381 N N . MET A 1 308 ? 5.687 -11.936 21.263 1.00 94.75 308 MET A N 1
ATOM 2382 C CA . MET A 1 308 ? 5.461 -13.380 21.288 1.00 94.75 308 MET A CA 1
ATOM 2383 C C . MET A 1 308 ? 5.190 -14.014 19.908 1.00 94.75 308 MET A C 1
ATOM 2385 O O . MET A 1 308 ? 4.474 -15.015 19.832 1.00 94.75 308 MET A O 1
ATOM 2389 N N . HIS A 1 309 ? 5.775 -13.477 18.831 1.00 96.19 309 HIS A N 1
ATOM 2390 C CA . HIS A 1 309 ? 5.772 -14.064 17.481 1.00 96.19 309 HIS A CA 1
ATOM 2391 C C . HIS A 1 309 ? 4.354 -14.349 16.930 1.00 96.19 309 HIS A C 1
ATOM 2393 O O . HIS A 1 309 ? 3.991 -15.517 16.740 1.00 96.19 309 HIS A O 1
ATOM 2399 N N . PRO A 1 310 ? 3.531 -13.318 16.652 1.00 96.44 310 PRO A N 1
ATOM 2400 C CA . PRO A 1 310 ? 2.131 -13.473 16.246 1.00 96.44 310 PRO A CA 1
ATOM 2401 C C . PRO A 1 310 ? 1.925 -14.344 15.009 1.00 96.44 310 PRO A C 1
ATOM 2403 O O . PRO A 1 310 ? 0.942 -15.078 14.944 1.00 96.44 310 PRO A O 1
ATOM 2406 N N . ALA A 1 311 ? 2.894 -14.405 14.098 1.00 94.44 311 ALA A N 1
ATOM 2407 C CA . ALA A 1 311 ? 2.884 -15.326 12.962 1.00 94.44 311 ALA A CA 1
ATOM 2408 C C . ALA A 1 311 ? 2.644 -16.806 13.333 1.00 94.44 311 ALA A C 1
ATOM 2410 O O . ALA A 1 311 ? 2.136 -17.579 12.521 1.00 94.44 311 ALA A O 1
ATOM 2411 N N . LEU A 1 312 ? 2.965 -17.214 14.567 1.00 95.62 312 LEU A N 1
ATOM 2412 C CA . LEU A 1 312 ? 2.786 -18.586 15.047 1.00 95.62 312 LEU A CA 1
ATOM 2413 C C . LEU A 1 312 ? 1.378 -18.882 15.595 1.00 95.62 312 LEU A C 1
ATOM 2415 O O . LEU A 1 312 ? 1.049 -20.052 15.813 1.00 95.62 312 LEU A O 1
ATOM 2419 N N . TRP A 1 313 ? 0.549 -17.864 15.859 1.00 95.25 313 TRP A N 1
ATOM 2420 C CA . TRP A 1 313 ? -0.735 -18.046 16.557 1.00 95.25 313 TRP A CA 1
ATOM 2421 C C . TRP A 1 313 ? -1.889 -17.126 16.125 1.00 95.25 313 TRP A C 1
ATOM 2423 O O . TRP A 1 313 ? -3.050 -17.488 16.343 1.00 95.25 313 TRP A O 1
ATOM 2433 N N . ALA A 1 314 ? -1.611 -15.958 15.546 1.00 95.50 314 ALA A N 1
ATOM 2434 C CA . ALA A 1 314 ? -2.598 -14.925 15.228 1.00 95.50 314 ALA A CA 1
ATOM 2435 C C . ALA A 1 314 ? -3.496 -15.278 14.031 1.00 95.50 314 ALA A C 1
ATOM 2437 O O . ALA A 1 314 ? -4.610 -14.762 13.931 1.00 95.50 314 ALA A O 1
ATOM 2438 N N . ASP A 1 315 ? -3.082 -16.225 13.185 1.00 90.38 315 ASP A N 1
ATOM 2439 C CA . ASP A 1 315 ? -3.839 -16.710 12.021 1.00 90.38 315 ASP A CA 1
ATOM 2440 C C . ASP A 1 315 ? -5.212 -17.308 12.369 1.00 90.38 315 ASP A C 1
ATOM 2442 O O . ASP A 1 315 ? -6.118 -17.369 11.538 1.00 90.38 315 ASP A O 1
ATOM 2446 N N . LYS A 1 316 ? -5.380 -17.751 13.617 1.00 91.62 316 LYS A N 1
ATOM 2447 C CA . LYS A 1 316 ? -6.652 -18.255 14.152 1.00 91.62 316 LYS A CA 1
ATOM 2448 C C . LYS A 1 316 ? -7.542 -17.154 14.723 1.00 91.62 316 LYS A C 1
ATOM 2450 O O . LYS A 1 316 ? -8.689 -17.442 15.063 1.00 91.62 316 LYS A O 1
ATOM 2455 N N . LEU A 1 317 ? -7.013 -15.943 14.895 1.00 95.06 317 LEU A N 1
ATOM 2456 C CA . LEU A 1 317 ? -7.655 -14.859 15.634 1.00 95.06 317 LEU A CA 1
ATOM 2457 C C . LEU A 1 317 ? -8.051 -13.681 14.749 1.00 95.06 317 LEU A C 1
ATOM 2459 O O . LEU A 1 317 ? -9.136 -13.138 14.945 1.00 95.06 317 LEU A O 1
ATOM 2463 N N . GLY A 1 318 ? -7.199 -13.284 13.808 1.00 93.94 318 GLY A N 1
ATOM 2464 C CA . GLY A 1 318 ? -7.437 -12.129 12.948 1.00 93.94 318 GLY A CA 1
ATOM 2465 C C . GLY A 1 318 ? -6.999 -12.354 11.512 1.00 93.94 318 GLY A C 1
ATOM 2466 O O . GLY A 1 318 ? -6.742 -13.477 11.083 1.00 93.94 318 GLY A O 1
ATOM 2467 N N . ASN A 1 319 ? -6.970 -11.257 10.767 1.00 95.00 319 ASN A N 1
ATOM 2468 C CA . ASN A 1 319 ? -6.723 -11.241 9.333 1.00 95.00 319 ASN A CA 1
ATOM 2469 C C . ASN A 1 319 ? -5.308 -10.765 8.983 1.00 95.00 319 ASN A C 1
ATOM 2471 O O . ASN A 1 319 ? -4.765 -11.174 7.960 1.00 95.00 319 ASN A O 1
ATOM 2475 N N . SER A 1 320 ? -4.701 -9.934 9.827 1.00 95.62 320 SER A N 1
ATOM 2476 C CA . SER A 1 320 ? -3.283 -9.572 9.771 1.00 95.62 320 SER A CA 1
ATOM 2477 C C . SER A 1 320 ? -2.740 -9.337 11.178 1.00 95.62 320 SER A C 1
ATOM 2479 O O . SER A 1 320 ? -3.519 -9.149 12.117 1.00 95.62 320 SER A O 1
ATOM 2481 N N . TRP A 1 321 ? -1.419 -9.364 11.327 1.00 97.88 321 TRP A N 1
ATOM 2482 C CA . TRP A 1 321 ? -0.734 -9.106 12.594 1.00 97.88 321 TRP A CA 1
ATOM 2483 C C . TRP A 1 321 ? 0.596 -8.399 12.368 1.00 97.88 321 TRP A C 1
ATOM 2485 O O . TRP A 1 321 ? 1.388 -8.805 11.510 1.00 97.88 321 TRP A O 1
ATOM 2495 N N . ARG A 1 322 ? 0.860 -7.360 13.160 1.00 96.94 322 ARG A N 1
ATOM 2496 C CA . ARG A 1 322 ? 2.120 -6.618 13.109 1.00 96.94 322 ARG A CA 1
ATOM 2497 C C . ARG A 1 322 ? 3.263 -7.520 13.554 1.00 96.94 322 ARG A C 1
ATOM 2499 O O . ARG A 1 322 ? 3.235 -8.085 14.644 1.00 96.94 322 ARG A O 1
ATOM 2506 N N . THR A 1 323 ? 4.295 -7.645 12.727 1.00 96.25 323 THR A N 1
ATOM 2507 C CA . THR A 1 323 ? 5.484 -8.465 13.041 1.00 96.25 323 THR A CA 1
ATOM 2508 C C . THR A 1 323 ? 6.623 -7.673 13.671 1.00 96.25 323 THR A C 1
ATOM 2510 O O . THR A 1 323 ? 7.621 -8.261 14.082 1.00 96.25 323 THR A O 1
ATOM 2513 N N . THR A 1 324 ? 6.498 -6.348 13.712 1.00 94.69 324 THR A N 1
ATOM 2514 C CA . THR A 1 324 ? 7.584 -5.410 14.012 1.00 94.69 324 THR A CA 1
ATOM 2515 C C . THR A 1 324 ? 7.082 -4.200 14.794 1.00 94.69 324 THR A C 1
ATOM 2517 O O . THR A 1 324 ? 5.896 -3.863 14.752 1.00 94.69 324 THR A O 1
ATOM 2520 N N . MET A 1 325 ? 8.006 -3.493 15.449 1.00 94.12 325 MET A N 1
ATOM 2521 C CA . MET A 1 325 ? 7.778 -2.128 15.946 1.00 94.12 325 MET A CA 1
ATOM 2522 C C . MET A 1 325 ? 7.422 -1.171 14.800 1.00 94.12 325 MET A C 1
ATOM 2524 O O . MET A 1 325 ? 7.643 -1.500 13.632 1.00 94.12 325 MET A O 1
ATOM 2528 N N . ASP A 1 326 ? 6.918 0.015 15.137 1.00 92.12 326 ASP A N 1
ATOM 2529 C CA . ASP A 1 326 ? 6.460 0.992 14.145 1.00 92.12 326 ASP A CA 1
ATOM 2530 C C . ASP A 1 326 ? 7.541 1.353 13.117 1.00 92.12 326 ASP A C 1
ATOM 2532 O O . ASP A 1 326 ? 8.737 1.425 13.439 1.00 92.12 326 ASP A O 1
ATOM 2536 N N . ILE A 1 327 ? 7.108 1.533 11.870 1.00 93.44 327 ILE A N 1
ATOM 2537 C CA . ILE A 1 327 ? 7.910 2.137 10.809 1.00 93.44 327 ILE A CA 1
ATOM 2538 C C . ILE A 1 327 ? 8.007 3.652 11.035 1.00 93.44 327 ILE A C 1
ATOM 2540 O O . ILE A 1 327 ? 7.232 4.256 11.774 1.00 93.44 327 ILE A O 1
ATOM 2544 N N . ASN A 1 328 ? 9.008 4.265 10.418 1.00 88.81 328 ASN A N 1
ATOM 2545 C CA . ASN A 1 328 ? 9.058 5.704 10.217 1.00 88.81 328 ASN A CA 1
ATOM 2546 C C . ASN A 1 328 ? 9.616 5.962 8.816 1.00 88.81 328 ASN A C 1
ATOM 2548 O O . ASN A 1 328 ? 10.208 5.062 8.212 1.00 88.81 328 ASN A O 1
ATOM 2552 N N . ASP A 1 329 ? 9.449 7.183 8.325 1.00 90.00 329 ASP A N 1
ATOM 2553 C CA . ASP A 1 329 ? 9.859 7.588 6.982 1.00 90.00 329 ASP A CA 1
ATOM 2554 C C . ASP A 1 329 ? 11.384 7.784 6.865 1.00 90.00 329 ASP A C 1
ATOM 2556 O O . ASP A 1 329 ? 11.888 8.893 6.708 1.00 90.00 329 ASP A O 1
ATOM 2560 N N . SER A 1 330 ? 12.130 6.687 7.010 1.00 91.75 330 SER A N 1
ATOM 2561 C CA . SER A 1 330 ? 13.573 6.595 6.777 1.00 91.75 330 SER A CA 1
ATOM 2562 C C . SER A 1 330 ? 13.947 5.243 6.174 1.00 91.75 330 SER A C 1
ATOM 2564 O O . SER A 1 330 ? 13.306 4.216 6.439 1.00 91.75 330 SER A O 1
ATOM 2566 N N . TRP A 1 331 ? 15.033 5.237 5.401 1.00 90.81 331 TRP A N 1
ATOM 2567 C CA . TRP A 1 331 ? 15.581 4.036 4.776 1.00 90.81 331 TRP A CA 1
ATOM 2568 C C . TRP A 1 331 ? 15.903 2.945 5.803 1.00 90.81 331 TRP A C 1
ATOM 2570 O O . TRP A 1 331 ? 15.518 1.785 5.639 1.00 90.81 331 TRP A O 1
ATOM 2580 N N . GLU A 1 332 ? 16.553 3.316 6.907 1.00 94.00 332 GLU A N 1
ATOM 2581 C CA . GLU A 1 332 ? 16.983 2.388 7.952 1.00 94.00 332 GLU A CA 1
ATOM 2582 C C . GLU A 1 332 ? 15.795 1.697 8.620 1.00 94.00 332 GLU A C 1
ATOM 2584 O O . GLU A 1 332 ? 15.839 0.490 8.882 1.00 94.00 332 GLU A O 1
ATOM 2589 N N . SER A 1 333 ? 14.724 2.449 8.886 1.00 95.50 333 SER A N 1
ATOM 2590 C CA . SER A 1 333 ? 13.505 1.891 9.465 1.00 95.50 333 SER A CA 1
ATOM 2591 C C . SER A 1 333 ? 12.841 0.925 8.492 1.00 95.50 333 SER A C 1
ATOM 2593 O O . SER A 1 333 ? 12.616 -0.233 8.853 1.00 95.50 333 SER A O 1
ATOM 2595 N N . MET A 1 334 ? 12.617 1.352 7.243 1.00 96.31 334 MET A N 1
ATOM 2596 C CA . MET A 1 334 ? 11.977 0.543 6.201 1.00 96.31 334 MET A CA 1
ATOM 2597 C C . MET A 1 334 ? 12.691 -0.797 5.998 1.00 96.31 334 MET A C 1
ATOM 2599 O O . MET A 1 334 ? 12.062 -1.857 6.085 1.00 96.31 334 MET A O 1
ATOM 2603 N N . VAL A 1 335 ? 14.014 -0.770 5.821 1.00 93.38 335 VAL A N 1
ATOM 2604 C CA . VAL A 1 335 ? 14.805 -1.990 5.626 1.00 93.38 335 VAL A CA 1
ATOM 2605 C C . VAL A 1 335 ? 14.793 -2.865 6.884 1.00 93.38 335 VAL A C 1
ATOM 2607 O O . VAL A 1 335 ? 14.599 -4.077 6.793 1.00 93.38 335 VAL A O 1
ATOM 2610 N N . SER A 1 336 ? 14.901 -2.268 8.078 1.00 95.19 336 SER A N 1
ATOM 2611 C CA . SER A 1 336 ? 14.804 -3.002 9.347 1.00 95.19 336 SER A CA 1
ATOM 2612 C C . SER A 1 336 ? 13.452 -3.704 9.526 1.00 95.19 336 SER A C 1
ATOM 2614 O O . SER A 1 336 ? 13.399 -4.785 10.120 1.00 95.19 336 SER A O 1
ATOM 2616 N N . ARG A 1 337 ? 12.345 -3.105 9.061 1.00 96.62 337 ARG A N 1
ATOM 2617 C CA . ARG A 1 337 ? 11.016 -3.741 9.085 1.00 96.62 337 ARG A CA 1
ATOM 2618 C C . ARG A 1 337 ? 10.939 -4.906 8.103 1.00 96.62 337 ARG A C 1
ATOM 2620 O O . ARG A 1 337 ? 10.441 -5.966 8.482 1.00 96.62 337 ARG A O 1
ATOM 2627 N N . ALA A 1 338 ? 11.463 -4.736 6.888 1.00 93.69 338 ALA A N 1
ATOM 2628 C CA . ALA A 1 338 ? 11.509 -5.800 5.887 1.00 93.69 338 ALA A CA 1
ATOM 2629 C C . ALA A 1 338 ? 12.302 -7.020 6.393 1.00 93.69 338 ALA A C 1
ATOM 2631 O O . ALA A 1 338 ? 11.782 -8.136 6.360 1.00 93.69 338 ALA A O 1
ATOM 2632 N N . ASP A 1 339 ? 13.496 -6.793 6.954 1.00 94.75 339 ASP A N 1
ATOM 2633 C CA . ASP A 1 339 ? 14.372 -7.839 7.506 1.00 94.75 339 ASP A CA 1
ATOM 2634 C C . ASP A 1 339 ? 13.714 -8.605 8.671 1.00 94.75 339 ASP A C 1
ATOM 2636 O O . ASP A 1 339 ? 13.825 -9.822 8.772 1.00 94.75 339 ASP A O 1
ATOM 2640 N N . GLN A 1 340 ? 12.989 -7.929 9.566 1.00 95.69 340 GLN A N 1
ATOM 2641 C CA . GLN A 1 340 ? 12.308 -8.614 10.677 1.00 95.69 340 GLN A CA 1
ATOM 2642 C C . GLN A 1 340 ? 11.051 -9.373 10.230 1.00 95.69 340 GLN A C 1
ATOM 2644 O O . GLN A 1 340 ? 10.716 -10.414 10.798 1.00 95.69 340 GLN A O 1
ATOM 2649 N N . ASN A 1 341 ? 10.346 -8.861 9.221 1.00 94.62 341 ASN A N 1
ATOM 2650 C CA . ASN A 1 341 ? 9.129 -9.470 8.693 1.00 94.62 341 ASN A CA 1
ATOM 2651 C C . ASN A 1 341 ? 9.409 -10.724 7.849 1.00 94.62 341 ASN A C 1
ATOM 2653 O O . ASN A 1 341 ? 8.617 -11.669 7.863 1.00 94.62 341 ASN A O 1
ATOM 2657 N N . GLU A 1 342 ? 10.535 -10.762 7.128 1.00 92.50 342 GLU A N 1
ATOM 2658 C CA . GLU A 1 342 ? 10.867 -11.870 6.220 1.00 92.50 342 GLU A CA 1
ATOM 2659 C C . GLU A 1 342 ? 10.956 -13.228 6.924 1.00 92.50 342 GLU A C 1
ATOM 2661 O O . GLU A 1 342 ? 10.590 -14.256 6.348 1.00 92.50 342 GLU A O 1
ATOM 2666 N N . VAL A 1 343 ? 11.386 -13.225 8.191 1.00 93.62 343 VAL A N 1
ATOM 2667 C CA . VAL A 1 343 ? 11.557 -14.426 9.021 1.00 93.62 343 VAL A CA 1
ATOM 2668 C C . VAL A 1 343 ? 10.245 -15.204 9.149 1.00 93.62 343 VAL A C 1
ATOM 2670 O O . VAL A 1 343 ? 10.255 -16.425 9.292 1.00 93.62 343 VAL A O 1
ATOM 2673 N N . TYR A 1 344 ? 9.103 -14.523 9.029 1.00 94.06 344 TYR A N 1
ATOM 2674 C CA . TYR A 1 344 ? 7.777 -15.117 9.178 1.00 94.06 344 TYR A CA 1
ATOM 2675 C C . TYR A 1 344 ? 7.087 -15.466 7.859 1.00 94.06 344 TYR A C 1
ATOM 2677 O O . TYR A 1 344 ? 5.921 -15.865 7.870 1.00 94.06 344 TYR A O 1
ATOM 2685 N N . ALA A 1 345 ? 7.766 -15.344 6.719 1.00 92.56 345 ALA A N 1
ATOM 2686 C CA . ALA A 1 345 ? 7.146 -15.485 5.402 1.00 92.56 345 ALA A CA 1
ATOM 2687 C C . ALA A 1 345 ? 6.420 -16.822 5.166 1.00 92.56 345 ALA A C 1
ATOM 2689 O O . ALA A 1 345 ? 5.442 -16.875 4.428 1.00 92.56 345 ALA A O 1
ATOM 2690 N N . GLU A 1 346 ? 6.836 -17.903 5.825 1.00 91.12 346 GLU A N 1
ATOM 2691 C CA . GLU A 1 346 ? 6.163 -19.210 5.728 1.00 91.12 346 GLU A CA 1
ATOM 2692 C C . GLU A 1 346 ? 4.815 -19.300 6.463 1.00 91.12 346 GLU A C 1
ATOM 2694 O O . GLU A 1 346 ? 4.065 -20.261 6.272 1.00 91.12 346 GLU A O 1
ATOM 2699 N N . HIS A 1 347 ? 4.486 -18.304 7.286 1.00 91.62 347 HIS A N 1
ATOM 2700 C CA . HIS A 1 347 ? 3.238 -18.252 8.045 1.00 91.62 347 HIS A CA 1
ATOM 2701 C C . HIS A 1 347 ? 2.137 -17.437 7.359 1.00 91.62 347 HIS A C 1
ATOM 2703 O O . HIS A 1 347 ? 0.961 -17.661 7.658 1.00 91.62 347 HIS A O 1
ATOM 2709 N N . ALA A 1 348 ? 2.492 -16.541 6.432 1.00 89.12 348 ALA A N 1
ATOM 2710 C CA . ALA A 1 348 ? 1.524 -15.786 5.642 1.00 89.12 348 ALA A CA 1
ATOM 2711 C C . ALA A 1 348 ? 0.764 -16.706 4.675 1.00 89.12 348 ALA A C 1
ATOM 2713 O O . ALA A 1 348 ? 1.344 -17.584 4.031 1.00 89.12 348 ALA A O 1
ATOM 2714 N N . ARG A 1 349 ? -0.555 -16.521 4.590 1.00 87.81 349 ARG A N 1
ATOM 2715 C CA . ARG A 1 349 ? -1.452 -17.317 3.739 1.00 87.81 349 ARG A CA 1
ATOM 2716 C C . ARG A 1 349 ? -2.781 -16.595 3.509 1.00 87.81 349 ARG A C 1
ATOM 2718 O O . ARG A 1 349 ? -3.178 -15.804 4.358 1.00 87.81 349 ARG A O 1
ATOM 2725 N N . PRO A 1 350 ? -3.545 -16.930 2.449 1.00 88.12 350 PRO A N 1
ATOM 2726 C CA . PRO A 1 350 ? -4.946 -16.522 2.273 1.00 88.12 350 PRO A CA 1
ATOM 2727 C C . PRO A 1 350 ? -5.751 -16.453 3.578 1.00 88.12 350 PRO A C 1
ATOM 2729 O O . PRO A 1 350 ? -6.078 -17.474 4.182 1.00 88.12 350 PRO A O 1
ATOM 2732 N N . GLY A 1 351 ? -6.066 -15.221 3.993 1.00 83.44 351 GLY A N 1
ATOM 2733 C CA . GLY A 1 351 ? -6.813 -14.901 5.214 1.00 83.44 351 GLY A CA 1
ATOM 2734 C C . GLY A 1 351 ? -5.994 -14.546 6.466 1.00 83.44 351 GLY A C 1
ATOM 2735 O O . GLY A 1 351 ? -6.625 -14.184 7.454 1.00 83.44 351 GLY A O 1
ATOM 2736 N N . GLY A 1 352 ? -4.658 -14.613 6.438 1.00 88.75 352 GLY A N 1
ATOM 2737 C CA . GLY A 1 352 ? -3.770 -14.269 7.556 1.00 88.75 352 GLY A CA 1
ATOM 2738 C C . GLY A 1 352 ? -2.392 -13.780 7.089 1.00 88.75 352 GLY A C 1
ATOM 2739 O O . GLY A 1 352 ? -1.637 -14.552 6.494 1.00 88.75 352 GLY A O 1
ATOM 2740 N N . TRP A 1 353 ? -2.058 -12.518 7.373 1.00 93.44 353 TRP A N 1
ATOM 2741 C CA . TRP A 1 353 ? -0.891 -11.832 6.793 1.00 93.44 353 TRP A CA 1
ATOM 2742 C C . TRP A 1 353 ? 0.035 -11.239 7.834 1.00 93.44 353 TRP A C 1
ATOM 2744 O O . TRP A 1 353 ? -0.416 -10.596 8.781 1.00 93.44 353 TRP A O 1
ATOM 2754 N N . ASN A 1 354 ? 1.333 -11.397 7.591 1.00 95.88 354 ASN A N 1
ATOM 2755 C CA . ASN A 1 354 ? 2.336 -10.633 8.307 1.00 95.88 354 ASN A CA 1
ATOM 2756 C C . ASN A 1 354 ? 2.253 -9.163 7.876 1.00 95.88 354 ASN A C 1
ATOM 2758 O O . ASN A 1 354 ? 2.203 -8.858 6.681 1.00 95.88 354 ASN A O 1
ATOM 2762 N N . ASP A 1 355 ? 2.215 -8.270 8.855 1.00 96.88 355 ASP A N 1
ATOM 2763 C CA . ASP A 1 355 ? 2.120 -6.831 8.666 1.00 96.88 355 ASP A CA 1
ATOM 2764 C C . ASP A 1 355 ? 3.441 -6.159 9.105 1.00 96.88 355 ASP A C 1
ATOM 2766 O O . ASP A 1 355 ? 3.688 -5.992 10.305 1.00 96.88 355 ASP A O 1
ATOM 2770 N N . PRO A 1 356 ? 4.325 -5.799 8.154 1.00 94.88 356 PRO A N 1
ATOM 2771 C CA . PRO A 1 356 ? 5.542 -5.030 8.421 1.00 94.88 356 PRO A CA 1
ATOM 2772 C C . PRO A 1 356 ? 5.301 -3.534 8.685 1.00 94.88 356 PRO A C 1
ATOM 2774 O O . PRO A 1 356 ? 6.284 -2.797 8.774 1.00 94.88 356 PRO A O 1
ATOM 2777 N N . ASP A 1 357 ? 4.040 -3.122 8.865 1.00 96.12 357 ASP A N 1
ATOM 2778 C CA . ASP A 1 357 ? 3.537 -1.760 9.074 1.00 96.12 357 ASP A CA 1
ATOM 2779 C C . ASP A 1 357 ? 3.196 -0.990 7.784 1.00 96.12 357 ASP A C 1
ATOM 2781 O O . ASP A 1 357 ? 3.265 -1.518 6.675 1.00 96.12 357 ASP A O 1
ATOM 2785 N N . MET A 1 358 ? 2.738 0.253 7.934 1.00 91.38 358 MET A N 1
ATOM 2786 C CA . MET A 1 358 ? 2.201 1.099 6.864 1.00 91.38 358 MET A CA 1
ATOM 2787 C C . MET A 1 358 ? 3.245 1.536 5.819 1.00 91.38 358 MET A C 1
ATOM 2789 O O . MET A 1 358 ? 4.446 1.547 6.066 1.00 91.38 358 MET A O 1
ATOM 2793 N N . LEU A 1 359 ? 2.767 1.929 4.634 1.00 89.38 359 LEU A N 1
ATOM 2794 C CA . LEU A 1 359 ? 3.579 2.495 3.559 1.00 89.38 359 LEU A CA 1
ATOM 2795 C C . LEU A 1 359 ? 3.901 3.970 3.834 1.00 89.38 359 LEU A C 1
ATOM 2797 O O . LEU A 1 359 ? 2.986 4.788 3.926 1.00 89.38 359 LEU A O 1
ATOM 2801 N N . GLU A 1 360 ? 5.186 4.320 3.834 1.00 89.81 360 GLU A N 1
ATOM 2802 C CA . GLU A 1 360 ? 5.677 5.705 3.971 1.00 89.81 360 GLU A CA 1
ATOM 2803 C C . GLU A 1 360 ? 5.803 6.457 2.637 1.00 89.81 360 GLU A C 1
ATOM 2805 O O . GLU A 1 360 ? 6.199 7.620 2.590 1.00 89.81 360 GLU A O 1
ATOM 2810 N N . VAL A 1 361 ? 5.453 5.798 1.530 1.00 81.81 361 VAL A N 1
ATOM 2811 C CA . VAL A 1 361 ? 5.576 6.328 0.166 1.00 81.81 361 VAL A CA 1
ATOM 2812 C C . VAL A 1 361 ? 4.916 7.703 0.031 1.00 81.81 361 VAL A C 1
ATOM 2814 O O . VAL A 1 361 ? 3.695 7.820 0.107 1.00 81.81 361 VAL A O 1
ATOM 2817 N N . GLY A 1 362 ? 5.735 8.727 -0.233 1.00 80.44 362 GLY A N 1
ATOM 2818 C CA . GLY A 1 362 ? 5.294 10.106 -0.459 1.00 80.44 362 GLY A CA 1
ATOM 2819 C C . GLY A 1 362 ? 5.296 11.024 0.769 1.00 80.44 362 GLY A C 1
ATOM 2820 O O . GLY A 1 362 ? 4.824 12.154 0.648 1.00 80.44 362 GLY A O 1
ATOM 2821 N N . ASN A 1 363 ? 5.815 10.588 1.922 1.00 76.81 363 ASN A N 1
ATOM 2822 C CA . ASN A 1 363 ? 5.936 11.433 3.120 1.00 76.81 363 ASN A CA 1
ATOM 2823 C C . ASN A 1 363 ? 7.182 12.352 3.123 1.00 76.81 363 ASN A C 1
ATOM 2825 O O . ASN A 1 363 ? 7.182 13.374 3.812 1.00 76.81 363 ASN A O 1
ATOM 2829 N N . GLY A 1 364 ? 8.166 12.085 2.256 1.00 81.44 364 GLY A N 1
ATOM 2830 C CA . GLY A 1 364 ? 9.291 12.972 1.930 1.00 81.44 364 GLY A CA 1
ATOM 2831 C C . GLY A 1 364 ? 10.613 12.679 2.652 1.00 81.44 364 GLY A C 1
ATOM 2832 O O . GLY A 1 364 ? 11.602 13.356 2.380 1.00 81.44 364 GLY A O 1
ATOM 2833 N N . GLY A 1 365 ? 10.648 11.701 3.552 1.00 76.56 365 GLY A N 1
ATOM 2834 C CA . GLY A 1 365 ? 11.828 11.257 4.297 1.00 76.56 365 GLY A CA 1
ATOM 2835 C C . GLY A 1 365 ? 12.696 10.229 3.567 1.00 76.56 365 GLY A C 1
ATOM 2836 O O . GLY A 1 365 ? 13.846 10.030 3.952 1.00 76.56 365 GLY A O 1
ATOM 2837 N N . MET A 1 366 ? 12.189 9.632 2.484 1.00 82.94 366 MET A N 1
ATOM 2838 C CA . MET A 1 366 ? 12.950 8.782 1.562 1.00 82.94 366 MET A CA 1
ATOM 2839 C C . MET A 1 366 ? 12.893 9.324 0.124 1.00 82.94 366 MET A C 1
ATOM 2841 O O . MET A 1 366 ? 11.984 10.061 -0.265 1.00 82.94 366 MET A O 1
ATOM 2845 N N . SER A 1 367 ? 13.881 8.959 -0.685 1.00 81.38 367 SER A N 1
ATOM 2846 C CA . SER A 1 367 ? 13.917 9.212 -2.127 1.00 81.38 367 SER A CA 1
ATOM 2847 C C . SER A 1 367 ? 12.923 8.327 -2.892 1.00 81.38 367 SER A C 1
ATOM 2849 O O . SER A 1 367 ? 12.429 7.318 -2.390 1.00 81.38 367 SER A O 1
ATOM 2851 N N . ASN A 1 368 ? 12.646 8.671 -4.154 1.00 77.69 368 ASN A N 1
ATOM 2852 C CA . ASN A 1 368 ? 11.753 7.870 -4.999 1.00 77.69 368 ASN A CA 1
ATOM 2853 C C . ASN A 1 368 ? 12.263 6.438 -5.210 1.00 77.69 368 ASN A C 1
ATOM 2855 O O . ASN A 1 368 ? 11.460 5.508 -5.195 1.00 77.69 368 ASN A O 1
ATOM 2859 N N . ASP A 1 369 ? 13.576 6.248 -5.363 1.00 80.69 369 ASP A N 1
ATOM 2860 C CA . ASP A 1 369 ? 14.167 4.915 -5.525 1.00 80.69 369 ASP A CA 1
ATOM 2861 C C . ASP A 1 369 ? 13.995 4.077 -4.249 1.00 80.69 369 ASP A C 1
ATOM 2863 O O . ASP A 1 369 ? 13.614 2.906 -4.307 1.00 80.69 369 ASP A O 1
ATOM 2867 N N . GLU A 1 370 ? 14.172 4.691 -3.080 1.00 82.31 370 GLU A N 1
ATOM 2868 C CA . GLU A 1 370 ? 13.930 4.046 -1.787 1.00 82.31 370 GLU A CA 1
ATOM 2869 C C . GLU A 1 370 ? 12.442 3.713 -1.586 1.00 82.31 370 GLU A C 1
ATOM 2871 O O . GLU A 1 370 ? 12.104 2.630 -1.100 1.00 82.31 370 GLU A O 1
ATOM 2876 N N . TYR A 1 371 ? 11.527 4.575 -2.041 1.00 82.06 371 TYR A N 1
ATOM 2877 C CA . TYR A 1 371 ? 10.093 4.278 -2.045 1.00 82.06 371 TYR A CA 1
ATOM 2878 C C . TYR A 1 371 ? 9.700 3.168 -3.028 1.00 82.06 371 TYR A C 1
ATOM 2880 O O . TYR A 1 371 ? 8.806 2.373 -2.722 1.00 82.06 371 TYR A O 1
ATOM 2888 N N . ILE A 1 372 ? 10.368 3.061 -4.179 1.00 85.75 372 ILE A N 1
ATOM 2889 C CA . ILE A 1 372 ? 10.200 1.933 -5.106 1.00 85.75 372 ILE A CA 1
ATOM 2890 C C . ILE A 1 372 ? 10.625 0.634 -4.422 1.00 85.75 372 ILE A C 1
ATOM 2892 O O . ILE A 1 372 ? 9.894 -0.360 -4.496 1.00 85.75 372 ILE A O 1
ATOM 2896 N N . VAL A 1 373 ? 11.758 0.633 -3.711 1.00 89.00 373 VAL A N 1
ATOM 2897 C CA . VAL A 1 373 ? 12.192 -0.519 -2.907 1.00 89.00 373 VAL A CA 1
ATOM 2898 C C . VAL A 1 373 ? 11.141 -0.860 -1.853 1.00 89.00 373 VAL A C 1
ATOM 2900 O O . VAL A 1 373 ? 10.698 -2.008 -1.787 1.00 89.00 373 VAL A O 1
ATOM 2903 N N . HIS A 1 374 ? 10.692 0.129 -1.081 1.00 92.50 374 HIS A N 1
ATOM 2904 C CA . HIS A 1 374 ? 9.694 -0.052 -0.031 1.00 92.50 374 HIS A CA 1
ATOM 2905 C C . HIS A 1 374 ? 8.411 -0.704 -0.564 1.00 92.50 374 HIS A C 1
ATOM 2907 O O . HIS A 1 374 ? 7.979 -1.741 -0.050 1.00 92.50 374 HIS A O 1
ATOM 2913 N N . PHE A 1 375 ? 7.832 -0.153 -1.636 1.00 92.44 375 PHE A N 1
ATOM 2914 C CA . PHE A 1 375 ? 6.610 -0.690 -2.232 1.00 92.44 375 PHE A CA 1
ATOM 2915 C C . PHE A 1 375 ? 6.829 -2.081 -2.840 1.00 92.44 375 PHE A C 1
ATOM 2917 O O . PHE A 1 375 ? 5.981 -2.962 -2.692 1.00 92.44 375 PHE A O 1
ATOM 2924 N N . SER A 1 376 ? 7.987 -2.316 -3.469 1.00 91.94 376 SER A N 1
ATOM 2925 C CA . SER A 1 376 ? 8.352 -3.620 -4.041 1.00 91.94 376 SER A CA 1
ATOM 2926 C C . SER A 1 376 ? 8.444 -4.710 -2.981 1.00 91.94 376 SER A C 1
ATOM 2928 O O . SER A 1 376 ? 7.887 -5.793 -3.169 1.00 91.94 376 SER A O 1
ATOM 2930 N N . LEU A 1 377 ? 9.118 -4.431 -1.861 1.00 93.62 377 LEU A N 1
ATOM 2931 C CA . LEU A 1 377 ? 9.283 -5.388 -0.769 1.00 93.62 377 LEU A CA 1
ATOM 2932 C C . LEU A 1 377 ? 7.950 -5.682 -0.081 1.00 93.62 377 LEU A C 1
ATOM 2934 O O . LEU A 1 377 ? 7.652 -6.850 0.162 1.00 93.62 377 LEU A O 1
ATOM 2938 N N . TRP A 1 378 ? 7.107 -4.674 0.161 1.00 95.06 378 TRP A N 1
ATOM 2939 C CA . TRP A 1 378 ? 5.765 -4.880 0.724 1.00 95.06 378 TRP A CA 1
ATOM 2940 C C . TRP A 1 378 ? 4.882 -5.700 -0.216 1.00 95.06 378 TRP A C 1
ATOM 2942 O O . TRP A 1 378 ? 4.194 -6.638 0.206 1.00 95.06 378 TRP A O 1
ATOM 2952 N N . ALA A 1 379 ? 4.936 -5.398 -1.514 1.00 91.94 379 ALA A N 1
ATOM 2953 C CA . ALA A 1 379 ? 4.170 -6.117 -2.515 1.00 91.94 379 ALA A CA 1
ATOM 2954 C C . ALA A 1 379 ? 4.610 -7.582 -2.631 1.00 91.94 379 ALA A C 1
ATOM 2956 O O . ALA A 1 379 ? 3.781 -8.494 -2.545 1.00 91.94 379 ALA A O 1
ATOM 2957 N N . ALA A 1 380 ? 5.914 -7.829 -2.765 1.00 91.56 380 ALA A N 1
ATOM 2958 C CA . ALA A 1 380 ? 6.481 -9.173 -2.790 1.00 91.56 380 ALA A CA 1
ATOM 2959 C C . ALA A 1 380 ? 6.194 -9.929 -1.482 1.00 91.56 380 ALA A C 1
ATOM 2961 O O . ALA A 1 380 ? 5.894 -11.126 -1.517 1.00 91.56 380 ALA A O 1
ATOM 2962 N N . SER A 1 381 ? 6.183 -9.220 -0.350 1.00 91.81 381 SER A N 1
ATOM 2963 C CA . SER A 1 381 ? 5.941 -9.808 0.966 1.00 91.81 381 SER A CA 1
ATOM 2964 C C . SER A 1 381 ? 4.471 -10.134 1.260 1.00 91.81 381 SER A C 1
ATOM 2966 O O . SER A 1 381 ? 4.169 -10.664 2.322 1.00 91.81 381 SER A O 1
ATOM 2968 N N . LYS A 1 382 ? 3.540 -9.813 0.350 1.00 92.06 382 LYS A N 1
ATOM 2969 C CA . LYS A 1 382 ? 2.082 -9.907 0.588 1.00 92.06 382 LYS A CA 1
ATOM 2970 C C . LYS A 1 382 ? 1.620 -9.139 1.833 1.00 92.06 382 LYS A C 1
ATOM 2972 O O . LYS A 1 382 ? 0.604 -9.482 2.433 1.00 92.06 382 LYS A O 1
ATOM 2977 N N . ALA A 1 383 ? 2.360 -8.096 2.198 1.00 91.19 383 ALA A N 1
ATOM 2978 C CA . ALA A 1 383 ? 1.990 -7.208 3.284 1.00 91.19 383 ALA A CA 1
ATOM 2979 C C . ALA A 1 383 ? 0.661 -6.502 2.960 1.00 91.19 383 ALA A C 1
ATOM 2981 O O . ALA A 1 383 ? 0.384 -6.239 1.778 1.00 91.19 383 ALA A O 1
ATOM 2982 N N . PRO A 1 384 ? -0.150 -6.145 3.971 1.00 93.50 384 PRO A N 1
ATOM 2983 C CA . PRO A 1 384 ? -1.194 -5.147 3.793 1.00 93.50 384 PRO A CA 1
ATOM 2984 C C . PRO A 1 384 ? -0.607 -3.860 3.189 1.00 93.50 384 PRO A C 1
ATOM 2986 O O . PRO A 1 384 ? 0.411 -3.348 3.649 1.00 93.50 384 PRO A O 1
ATOM 2989 N N . LEU A 1 385 ? -1.238 -3.330 2.139 1.00 91.38 385 LEU A N 1
ATOM 2990 C CA . LEU A 1 385 ? -0.809 -2.080 1.503 1.00 91.38 385 LEU A CA 1
ATOM 2991 C C . LEU A 1 385 ? -1.617 -0.914 2.086 1.00 91.38 385 LEU A C 1
ATOM 2993 O O . LEU A 1 385 ? -2.604 -0.473 1.491 1.00 91.38 385 LEU A O 1
ATOM 2997 N N . LEU A 1 386 ? -1.211 -0.462 3.275 1.00 89.06 386 LEU A N 1
ATOM 2998 C CA . LEU A 1 386 ? -1.792 0.673 3.999 1.00 89.06 386 LEU A CA 1
ATOM 2999 C C . LEU A 1 386 ? -1.046 1.963 3.627 1.00 89.06 386 LEU A C 1
ATOM 3001 O O . LEU A 1 386 ? 0.052 2.187 4.119 1.00 89.06 386 LEU A O 1
ATOM 3005 N N . ILE A 1 387 ? -1.613 2.817 2.773 1.00 88.81 387 ILE A N 1
ATOM 3006 C CA . ILE A 1 387 ? -1.033 4.133 2.451 1.00 88.81 387 ILE A CA 1
ATOM 3007 C C . ILE A 1 387 ? -1.006 4.997 3.719 1.00 88.81 387 ILE A C 1
ATOM 3009 O O . ILE A 1 387 ? -2.061 5.226 4.310 1.00 88.81 387 ILE A O 1
ATOM 3013 N N . GLY A 1 388 ? 0.173 5.489 4.103 1.00 86.06 388 GLY A N 1
ATOM 3014 C CA . GLY A 1 388 ? 0.373 6.359 5.265 1.00 86.06 388 GLY A CA 1
ATOM 3015 C C . GLY A 1 388 ? 0.555 7.849 4.947 1.00 86.06 388 GLY A C 1
ATOM 3016 O O . GLY A 1 388 ? 0.703 8.639 5.874 1.00 86.06 388 GLY A O 1
ATOM 3017 N N . CYS A 1 389 ? 0.558 8.257 3.672 1.00 85.69 389 CYS A N 1
ATOM 3018 C CA . CYS A 1 389 ? 0.745 9.655 3.266 1.00 85.69 389 CYS A CA 1
ATOM 3019 C C . CYS A 1 389 ? -0.570 10.453 3.159 1.00 85.69 389 CYS A C 1
ATOM 3021 O O . CYS A 1 389 ? -1.672 9.894 3.155 1.00 85.69 389 CYS A O 1
ATOM 3023 N N . ASP A 1 390 ? -0.479 11.782 3.023 1.00 85.25 390 ASP A N 1
ATOM 3024 C CA . ASP A 1 390 ? -1.641 12.625 2.706 1.00 85.25 390 ASP A CA 1
ATOM 3025 C C . ASP A 1 390 ? -2.048 12.481 1.231 1.00 85.25 390 ASP A C 1
ATOM 3027 O O . ASP A 1 390 ? -1.369 12.964 0.324 1.00 85.25 390 ASP A O 1
ATOM 3031 N N . VAL A 1 391 ? -3.192 11.839 0.991 1.00 81.81 391 VAL A N 1
ATOM 3032 C CA . VAL A 1 391 ? -3.735 11.605 -0.357 1.00 81.81 391 VAL A CA 1
ATOM 3033 C C . VAL A 1 391 ? -4.571 12.770 -0.899 1.00 81.81 391 VAL A C 1
ATOM 3035 O O . VAL A 1 391 ? -4.979 12.731 -2.056 1.00 81.81 391 VAL A O 1
ATOM 3038 N N . ARG A 1 392 ? -4.870 13.797 -0.090 1.00 78.19 392 ARG A N 1
ATOM 3039 C CA . ARG A 1 392 ? -5.908 14.808 -0.395 1.00 78.19 392 ARG A CA 1
ATOM 3040 C C . ARG A 1 392 ? -5.519 15.820 -1.461 1.00 78.19 392 ARG A C 1
ATOM 3042 O O . ARG A 1 392 ? -6.392 16.417 -2.087 1.00 78.19 392 ARG A O 1
ATOM 3049 N N . ASN A 1 393 ? -4.228 16.018 -1.669 1.00 61.75 393 ASN A N 1
ATOM 3050 C CA . ASN A 1 393 ? -3.728 16.997 -2.615 1.00 61.75 393 ASN A CA 1
ATOM 3051 C C . ASN A 1 393 ? -3.262 16.270 -3.868 1.00 61.75 393 ASN A C 1
ATOM 3053 O O . ASN A 1 393 ? -2.128 15.850 -3.963 1.00 61.75 393 ASN A O 1
ATOM 3057 N N . LEU A 1 394 ? -4.142 16.152 -4.851 1.00 52.66 394 LEU A N 1
ATOM 3058 C CA . LEU A 1 394 ? -3.708 16.286 -6.233 1.00 52.66 394 LEU A CA 1
ATOM 3059 C C . LEU A 1 394 ? -4.075 17.701 -6.642 1.00 52.66 394 LEU A C 1
ATOM 3061 O O . LEU A 1 394 ? -5.197 18.141 -6.374 1.00 52.66 394 LEU A O 1
ATOM 3065 N N . SER A 1 395 ? -3.162 18.431 -7.280 1.00 45.16 395 SER A N 1
ATOM 3066 C CA . SER A 1 395 ? -3.525 19.730 -7.847 1.00 45.16 395 SER A CA 1
ATOM 3067 C C . SER A 1 395 ? -4.754 19.561 -8.756 1.00 45.16 395 SER A C 1
ATOM 3069 O O . SER A 1 395 ? -4.903 18.536 -9.433 1.00 45.16 395 SER A O 1
ATOM 3071 N N . LYS A 1 396 ? -5.685 20.525 -8.753 1.00 40.56 396 LYS A N 1
ATOM 3072 C CA . LYS A 1 396 ? -6.913 20.454 -9.576 1.00 40.56 396 LYS A CA 1
ATOM 3073 C C . LYS A 1 396 ? -6.576 20.293 -11.063 1.00 40.56 396 LYS A C 1
ATOM 3075 O O . LYS A 1 396 ? -7.326 19.674 -11.812 1.00 40.56 396 LYS A O 1
ATOM 3080 N N . GLU A 1 397 ? -5.408 20.787 -11.447 1.00 42.28 397 GLU A N 1
ATOM 3081 C CA . GLU A 1 397 ? -4.763 20.648 -12.743 1.00 42.28 397 GLU A CA 1
ATOM 3082 C C . GLU A 1 397 ? -4.410 19.180 -13.056 1.00 42.28 397 GLU A C 1
ATOM 3084 O O . GLU A 1 397 ? -4.623 18.727 -14.177 1.00 42.28 397 GLU A O 1
ATOM 3089 N N . THR A 1 398 ? -3.957 18.396 -12.069 1.00 40.41 398 THR A N 1
ATOM 3090 C CA . THR A 1 398 ? -3.655 16.957 -12.216 1.00 40.41 398 THR A CA 1
ATOM 3091 C C . THR A 1 398 ? -4.925 16.110 -12.317 1.00 40.41 398 THR A C 1
ATOM 3093 O O . THR A 1 398 ? -4.987 15.186 -13.126 1.00 40.41 398 THR A O 1
ATOM 3096 N N . LEU A 1 399 ? -5.980 16.455 -11.572 1.00 39.09 399 LEU A N 1
ATOM 3097 C CA . LEU A 1 399 ? -7.284 15.779 -11.657 1.00 39.09 399 LEU A CA 1
ATOM 3098 C C . LEU A 1 399 ? -7.994 16.022 -13.002 1.00 39.09 399 LEU A C 1
ATOM 3100 O O . LEU A 1 399 ? -8.651 15.118 -13.514 1.00 39.09 399 LEU A O 1
ATOM 3104 N N . ALA A 1 400 ? -7.830 17.204 -13.606 1.00 38.47 400 ALA A N 1
ATOM 3105 C CA . ALA A 1 400 ? -8.344 17.496 -14.948 1.00 38.47 400 ALA A CA 1
ATOM 3106 C C . ALA A 1 400 ? -7.624 16.691 -16.048 1.00 38.47 400 ALA A C 1
ATOM 3108 O O . ALA A 1 400 ? -8.228 16.354 -17.062 1.00 38.47 400 ALA A O 1
ATOM 3109 N N . ILE A 1 401 ? -6.352 16.347 -15.828 1.00 35.47 401 ILE A N 1
ATOM 3110 C CA . ILE A 1 401 ? -5.537 15.538 -16.745 1.00 35.47 401 ILE A CA 1
ATOM 3111 C C . ILE A 1 401 ? -5.851 14.040 -16.601 1.00 35.47 401 ILE A C 1
ATOM 3113 O O . ILE A 1 401 ? -5.990 13.350 -17.607 1.00 35.47 401 ILE A O 1
ATOM 3117 N N . LEU A 1 402 ? -6.018 13.541 -15.371 1.00 34.38 402 LEU A N 1
ATOM 3118 C CA . LEU A 1 402 ? -6.346 12.134 -15.087 1.00 34.38 402 LEU A CA 1
ATOM 3119 C C . LEU A 1 402 ? -7.812 11.764 -15.395 1.00 34.38 402 LEU A C 1
ATOM 3121 O O . LEU A 1 402 ? -8.151 10.585 -15.452 1.00 34.38 402 LEU A O 1
ATOM 3125 N N . GLY A 1 403 ? -8.687 12.756 -15.599 1.00 33.31 403 GLY A N 1
ATOM 3126 C CA . GLY A 1 403 ? -10.089 12.560 -15.984 1.00 33.31 403 GLY A CA 1
ATOM 3127 C C . GLY A 1 403 ? -10.307 12.127 -17.441 1.00 33.31 403 GLY A C 1
ATOM 3128 O O . GLY A 1 403 ? -11.421 11.738 -17.785 1.00 33.31 403 GLY A O 1
ATOM 3129 N N . ASN A 1 404 ? -9.273 12.165 -18.288 1.00 33.88 404 ASN A N 1
ATOM 3130 C CA . ASN A 1 404 ? -9.306 11.544 -19.611 1.00 33.88 404 ASN A CA 1
ATOM 3131 C C . ASN A 1 404 ? -8.850 10.088 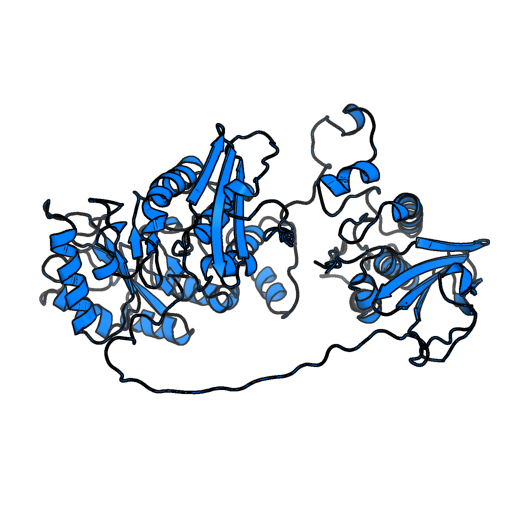-19.482 1.00 33.88 404 ASN A C 1
ATOM 3133 O O . ASN A 1 404 ? -7.717 9.827 -19.094 1.00 33.88 404 ASN A O 1
ATOM 3137 N N . GLU A 1 405 ? -9.732 9.143 -19.814 1.00 33.12 405 GLU A N 1
ATOM 3138 C CA . GLU A 1 405 ? -9.585 7.709 -19.514 1.00 33.12 405 GLU A CA 1
ATOM 3139 C C . GLU A 1 405 ? -8.367 6.991 -20.136 1.00 33.12 405 GLU A C 1
ATOM 3141 O O . GLU A 1 405 ? -8.201 5.804 -19.884 1.00 33.12 405 GLU A O 1
ATOM 3146 N N . GLU A 1 406 ? -7.461 7.661 -20.856 1.00 35.09 406 GLU A N 1
ATOM 3147 C CA . GLU A 1 406 ? -6.197 7.064 -21.309 1.00 35.09 406 GLU A CA 1
ATOM 3148 C C . GLU A 1 406 ? -5.043 8.086 -21.397 1.00 35.09 406 GLU A C 1
ATOM 3150 O O . GLU A 1 406 ? -4.860 8.700 -22.445 1.00 35.09 406 GLU A O 1
ATOM 3155 N N . ALA A 1 407 ? -4.231 8.250 -20.339 1.00 29.06 407 ALA A N 1
ATOM 3156 C CA . ALA A 1 407 ? -2.797 8.608 -20.432 1.00 29.06 407 ALA A CA 1
ATOM 3157 C C . ALA A 1 407 ? -2.123 8.7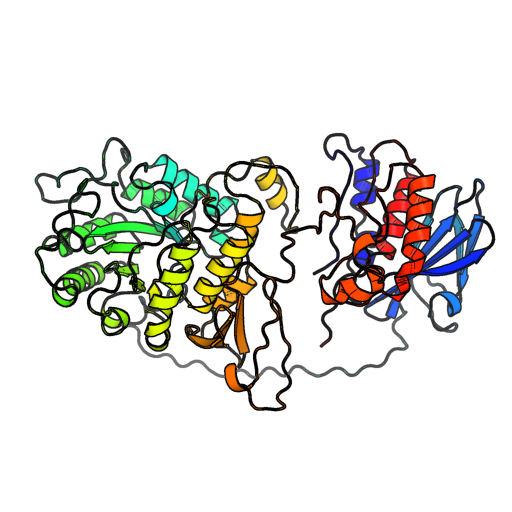76 -19.048 1.00 29.06 407 ALA A C 1
ATOM 3159 O O . ALA A 1 407 ? -2.573 9.601 -18.254 1.00 29.06 407 ALA A O 1
ATOM 3160 N N . PRO A 1 408 ? -0.971 8.131 -18.776 1.00 33.62 408 PRO A N 1
ATOM 3161 C CA . PRO A 1 408 ? -0.026 8.634 -17.784 1.00 33.62 408 PRO A CA 1
ATOM 3162 C C . PRO A 1 408 ? 0.746 9.817 -18.396 1.00 33.62 408 PRO A C 1
ATOM 3164 O O . PRO A 1 408 ? 1.530 9.648 -19.330 1.00 33.62 408 PRO A O 1
ATOM 3167 N N . LEU A 1 409 ? 0.477 11.032 -17.907 1.00 34.09 409 LEU A N 1
ATOM 3168 C CA . LEU A 1 409 ? 1.064 12.287 -18.392 1.00 34.09 409 LEU A CA 1
ATOM 3169 C C . LEU A 1 409 ? 2.084 12.823 -17.368 1.00 34.09 409 LEU A C 1
ATOM 3171 O O . LEU A 1 409 ? 1.698 13.232 -16.270 1.00 34.09 409 LEU A O 1
ATOM 3175 N N . LEU A 1 410 ? 3.373 12.882 -17.712 1.00 32.66 410 LEU A N 1
ATOM 3176 C CA . LEU A 1 410 ? 4.406 13.532 -16.894 1.00 32.66 410 LEU A CA 1
ATOM 3177 C C . LEU A 1 410 ? 4.410 15.049 -17.131 1.00 32.66 410 LEU A C 1
ATOM 3179 O O . LEU A 1 410 ? 4.420 15.509 -18.267 1.00 32.66 410 LEU A O 1
ATOM 3183 N N . ILE A 1 411 ? 4.403 15.833 -16.051 1.00 32.34 411 ILE A N 1
ATOM 3184 C CA . ILE A 1 411 ? 4.675 17.279 -16.069 1.00 32.34 411 ILE A CA 1
ATOM 3185 C C . ILE A 1 411 ? 5.682 17.494 -14.949 1.00 32.34 411 ILE A C 1
ATOM 3187 O O . ILE A 1 411 ? 5.375 17.159 -13.809 1.00 32.34 411 ILE A O 1
ATOM 3191 N N . GLY A 1 412 ? 6.857 18.023 -15.283 1.00 28.50 412 GLY A N 1
ATOM 3192 C CA . GLY A 1 412 ? 7.833 18.478 -14.304 1.00 28.50 412 GLY A CA 1
ATOM 3193 C C . GLY A 1 412 ? 7.433 19.856 -13.797 1.00 28.50 412 GLY A C 1
ATOM 3194 O O . GLY A 1 412 ? 7.647 20.840 -14.495 1.00 28.50 412 GLY A O 1
ATOM 3195 N N . CYS A 1 413 ? 6.825 19.906 -12.617 1.00 27.00 413 CYS A N 1
ATOM 3196 C CA . CYS A 1 413 ? 6.729 21.079 -11.750 1.00 27.00 413 CYS A CA 1
ATOM 3197 C C . CYS A 1 413 ? 6.496 20.568 -10.324 1.00 27.00 413 CYS A C 1
ATOM 3199 O O . CYS A 1 413 ? 5.651 19.701 -10.119 1.00 27.00 413 CYS A O 1
ATOM 3201 N N . ASP A 1 414 ? 7.239 21.111 -9.363 1.00 38.84 414 ASP A N 1
ATOM 3202 C CA . ASP A 1 414 ? 7.025 20.912 -7.927 1.00 38.84 414 ASP A CA 1
ATOM 3203 C C . ASP A 1 414 ? 5.570 21.251 -7.555 1.00 38.84 414 ASP A C 1
ATOM 3205 O O . ASP A 1 414 ? 5.089 22.362 -7.811 1.00 38.84 414 ASP A O 1
ATOM 3209 N N . VAL A 1 415 ? 4.861 20.283 -6.969 1.00 32.00 415 VAL A N 1
ATOM 3210 C CA . VAL A 1 415 ? 3.534 20.493 -6.391 1.00 32.00 415 VAL A CA 1
ATOM 3211 C C . VAL A 1 415 ? 3.452 19.741 -5.073 1.00 32.00 415 VAL A C 1
ATOM 3213 O O . VAL A 1 415 ? 3.491 18.515 -5.016 1.00 32.00 415 VAL A O 1
ATOM 3216 N N . ARG A 1 416 ? 3.357 20.514 -3.996 1.00 33.91 416 ARG A N 1
ATOM 3217 C CA . ARG A 1 416 ? 3.246 20.016 -2.630 1.00 33.91 416 ARG A CA 1
ATOM 3218 C C . ARG A 1 416 ? 1.969 19.182 -2.453 1.00 33.91 416 ARG A C 1
ATOM 3220 O O . ARG A 1 416 ? 0.864 19.681 -2.677 1.00 33.91 416 ARG A O 1
ATOM 3227 N N . ASN A 1 417 ? 2.202 17.969 -1.947 1.00 49.81 417 ASN A N 1
ATOM 3228 C CA . ASN A 1 417 ? 1.314 16.842 -1.639 1.00 49.81 417 ASN A CA 1
ATOM 3229 C C . ASN A 1 417 ? 0.711 16.117 -2.864 1.00 49.81 417 ASN A C 1
ATOM 3231 O O . ASN A 1 417 ? 0.397 16.749 -3.867 1.00 49.81 417 ASN A O 1
ATOM 3235 N N . LEU A 1 418 ? 0.676 14.777 -2.719 1.00 60.25 418 LEU A N 1
ATOM 3236 C CA . LEU A 1 418 ? 0.623 13.675 -3.702 1.00 60.25 418 LEU A CA 1
ATOM 3237 C C . LEU A 1 418 ? 1.268 13.970 -5.069 1.00 60.25 418 LEU A C 1
ATOM 3239 O O . LEU A 1 418 ? 0.603 14.351 -6.033 1.00 60.25 418 LEU A O 1
ATOM 3243 N N . SER A 1 419 ? 2.582 13.741 -5.170 1.00 67.94 419 SER A N 1
ATOM 3244 C CA . SER A 1 419 ? 3.307 13.925 -6.429 1.00 67.94 419 SER A CA 1
ATOM 3245 C C . SER A 1 419 ? 2.907 12.873 -7.476 1.00 67.94 419 SER A C 1
ATOM 3247 O O . SER A 1 419 ? 2.379 11.800 -7.154 1.00 67.94 419 SER A O 1
ATOM 3249 N N . LYS A 1 420 ? 3.172 13.162 -8.758 1.00 69.00 420 LYS A N 1
ATOM 3250 C CA . LYS A 1 420 ? 2.954 12.192 -9.847 1.00 69.00 420 LYS A CA 1
ATOM 3251 C C . LYS A 1 420 ? 3.757 10.923 -9.618 1.00 69.00 420 LYS A C 1
ATOM 3253 O O . LYS A 1 420 ? 3.290 9.834 -9.936 1.00 69.00 420 LYS A O 1
ATOM 3258 N N . GLU A 1 421 ? 4.936 11.078 -9.036 1.00 71.88 421 GLU A N 1
ATOM 3259 C CA . GLU A 1 421 ? 5.830 9.987 -8.714 1.00 71.88 421 GLU A CA 1
ATOM 3260 C C . GLU A 1 421 ? 5.207 9.104 -7.626 1.00 71.88 421 GLU A C 1
ATOM 3262 O O . GLU A 1 421 ? 5.049 7.904 -7.828 1.00 71.88 421 GLU A O 1
ATOM 3267 N N . THR A 1 422 ? 4.727 9.691 -6.526 1.00 72.75 422 THR A N 1
ATOM 3268 C CA . THR A 1 422 ? 4.011 8.951 -5.474 1.00 72.75 422 THR A CA 1
ATOM 3269 C C . THR A 1 422 ? 2.812 8.180 -6.029 1.00 72.75 422 THR A C 1
ATOM 3271 O O . THR A 1 422 ? 2.648 6.994 -5.733 1.00 72.75 422 THR A O 1
ATOM 3274 N N . LEU A 1 423 ? 1.992 8.821 -6.870 1.00 76.56 423 LEU A N 1
ATOM 3275 C CA . LEU A 1 423 ? 0.864 8.153 -7.523 1.00 76.56 423 LEU A CA 1
ATOM 3276 C C . LEU A 1 423 ? 1.300 7.009 -8.425 1.00 76.56 423 LEU A C 1
ATOM 3278 O O . LEU A 1 423 ? 0.610 5.998 -8.490 1.00 76.56 423 LEU A O 1
ATOM 3282 N N . ALA A 1 424 ? 2.406 7.159 -9.141 1.00 78.44 424 ALA A N 1
ATOM 3283 C CA . ALA A 1 424 ? 2.875 6.115 -10.025 1.00 78.44 424 ALA A CA 1
ATOM 3284 C C . ALA A 1 424 ? 3.440 4.918 -9.232 1.00 78.44 424 ALA A C 1
ATOM 3286 O O . ALA A 1 424 ? 3.325 3.783 -9.695 1.00 78.44 424 ALA A O 1
ATOM 3287 N N . ILE A 1 425 ? 3.975 5.138 -8.019 1.00 77.44 425 ILE A N 1
ATOM 3288 C CA . ILE A 1 425 ? 4.461 4.060 -7.140 1.00 77.44 425 ILE A CA 1
ATOM 3289 C C . ILE A 1 425 ? 3.255 3.312 -6.581 1.00 77.44 425 ILE A C 1
ATOM 3291 O O . ILE A 1 425 ? 3.105 2.112 -6.808 1.00 77.44 425 ILE A O 1
ATOM 3295 N N . LEU A 1 426 ? 2.357 4.040 -5.913 1.00 79.88 426 LEU A N 1
ATOM 3296 C CA . LEU A 1 426 ? 1.150 3.485 -5.295 1.00 79.88 426 LEU A CA 1
ATOM 3297 C C . LEU A 1 426 ? 0.150 2.950 -6.327 1.00 79.88 426 LEU A C 1
ATOM 3299 O O . LEU A 1 426 ? -0.687 2.115 -6.004 1.00 79.88 426 LEU A O 1
ATOM 3303 N N . GLY A 1 427 ? 0.216 3.448 -7.559 1.00 82.50 427 GLY A N 1
ATOM 3304 C CA . GLY A 1 427 ? -0.699 3.126 -8.643 1.00 82.50 427 GLY A CA 1
ATOM 3305 C C . GLY A 1 427 ? -0.225 2.018 -9.580 1.00 82.50 427 GLY A C 1
ATOM 3306 O O . GLY A 1 427 ? -0.929 1.705 -10.540 1.00 82.50 427 GLY A O 1
ATOM 3307 N N . ASN A 1 428 ? 0.950 1.423 -9.343 1.00 83.56 428 ASN A N 1
ATOM 3308 C CA . ASN A 1 428 ? 1.499 0.396 -10.224 1.00 83.56 428 ASN A CA 1
ATOM 3309 C C . ASN A 1 428 ? 0.681 -0.908 -10.147 1.00 83.56 428 ASN A C 1
ATOM 3311 O O . ASN A 1 428 ? 0.896 -1.753 -9.274 1.00 83.56 428 ASN A O 1
ATOM 3315 N N . GLU A 1 429 ? -0.238 -1.091 -11.099 1.00 85.38 429 GLU A N 1
ATOM 3316 C CA . GLU A 1 429 ? -1.106 -2.271 -11.203 1.00 85.38 429 GLU A CA 1
ATOM 3317 C C . GLU A 1 429 ? -0.336 -3.593 -11.273 1.00 85.38 429 GLU A C 1
ATOM 3319 O O . GLU A 1 429 ? -0.795 -4.599 -10.731 1.00 85.38 429 GLU A O 1
ATOM 3324 N N . GLU A 1 430 ? 0.839 -3.616 -11.906 1.00 85.62 430 GLU A N 1
ATOM 3325 C CA . GLU A 1 430 ? 1.626 -4.840 -12.055 1.00 85.62 430 GLU A CA 1
ATOM 3326 C C . GLU A 1 430 ? 2.242 -5.269 -10.724 1.00 85.62 430 GLU A C 1
ATOM 3328 O O . GLU A 1 430 ? 2.153 -6.441 -10.347 1.00 85.62 430 GLU A O 1
ATOM 3333 N N . VAL A 1 431 ? 2.787 -4.320 -9.962 1.00 88.00 431 VAL A N 1
ATOM 3334 C CA . VAL A 1 431 ? 3.339 -4.579 -8.624 1.00 88.00 431 VAL A CA 1
ATOM 3335 C C . VAL A 1 431 ? 2.220 -4.894 -7.627 1.00 88.00 431 VAL A C 1
ATOM 3337 O O . VAL A 1 431 ? 2.334 -5.842 -6.846 1.00 88.00 431 VAL A O 1
ATOM 3340 N N . ILE A 1 432 ? 1.079 -4.204 -7.714 1.00 84.75 432 ILE A N 1
ATOM 3341 C CA . ILE A 1 432 ? -0.125 -4.562 -6.948 1.00 84.75 432 ILE A CA 1
ATOM 3342 C C . ILE A 1 432 ? -0.575 -5.988 -7.291 1.00 84.75 432 ILE A C 1
ATOM 3344 O O . ILE A 1 432 ? -0.947 -6.740 -6.391 1.00 84.75 432 ILE A O 1
ATOM 3348 N N . SER A 1 433 ? -0.516 -6.403 -8.560 1.00 88.06 433 SER A N 1
ATOM 3349 C CA . SER A 1 433 ? -0.904 -7.762 -8.963 1.00 88.06 433 SER A CA 1
ATOM 3350 C C . SER A 1 433 ? 0.001 -8.837 -8.361 1.00 88.06 433 SER A C 1
ATOM 3352 O O . SER A 1 433 ? -0.477 -9.931 -8.065 1.00 88.06 433 SER A O 1
ATOM 3354 N N . VAL A 1 434 ? 1.281 -8.523 -8.110 1.00 89.69 434 VAL A N 1
ATOM 3355 C CA . VAL A 1 434 ? 2.160 -9.391 -7.321 1.00 89.69 434 VAL A CA 1
ATOM 3356 C C . VAL A 1 434 ? 1.599 -9.508 -5.914 1.00 89.69 434 VAL A C 1
ATOM 3358 O O . VAL A 1 434 ? 1.337 -10.624 -5.476 1.00 89.69 434 VAL A O 1
ATOM 3361 N N . ASN A 1 435 ? 1.371 -8.399 -5.209 1.00 92.44 435 ASN A N 1
ATOM 3362 C CA . ASN A 1 435 ? 0.831 -8.414 -3.843 1.00 92.44 435 ASN A CA 1
ATOM 3363 C C . ASN A 1 435 ? -0.498 -9.179 -3.728 1.00 92.44 435 ASN A C 1
ATOM 3365 O O . ASN A 1 435 ? -0.710 -9.923 -2.775 1.00 92.44 435 ASN A O 1
ATOM 3369 N N . GLN A 1 436 ? -1.364 -9.031 -4.727 1.00 88.19 436 GLN A N 1
ATOM 3370 C CA . GLN A 1 436 ? -2.707 -9.609 -4.765 1.00 88.19 436 GLN A CA 1
ATOM 3371 C C . GLN A 1 436 ? -2.762 -10.976 -5.465 1.00 88.19 436 GLN A C 1
ATOM 3373 O O . GLN A 1 436 ? -3.849 -11.468 -5.773 1.00 88.19 436 GLN A O 1
ATOM 3378 N N . ASP A 1 437 ? -1.611 -11.595 -5.742 1.00 91.94 437 ASP A N 1
ATOM 3379 C CA . ASP A 1 437 ? -1.567 -12.897 -6.397 1.00 91.94 437 ASP A CA 1
ATOM 3380 C C . ASP A 1 437 ? -2.300 -13.962 -5.553 1.00 91.94 437 ASP A C 1
ATOM 3382 O O . ASP A 1 437 ? -2.019 -14.105 -4.358 1.00 91.94 437 ASP A O 1
ATOM 3386 N N . PRO A 1 438 ? -3.221 -14.744 -6.151 1.00 87.88 438 PRO A N 1
ATOM 3387 C CA . PRO A 1 438 ? -4.095 -15.647 -5.405 1.00 87.88 438 PRO A CA 1
ATOM 3388 C C . PRO A 1 438 ? -3.367 -16.834 -4.767 1.00 87.88 438 PRO A C 1
ATOM 3390 O O . PRO A 1 438 ? -3.955 -17.498 -3.913 1.00 87.88 438 PRO A O 1
ATOM 3393 N N . LEU A 1 439 ? -2.116 -17.123 -5.157 1.00 89.25 439 LEU A N 1
ATOM 3394 C CA . LEU A 1 439 ? -1.314 -18.137 -4.473 1.00 89.25 439 LEU A CA 1
ATOM 3395 C C . LEU A 1 439 ? -0.975 -17.696 -3.043 1.00 89.25 439 LEU A C 1
ATOM 3397 O O . LEU A 1 439 ? -0.851 -18.539 -2.159 1.00 89.25 439 LEU A O 1
ATOM 3401 N N . GLY A 1 440 ? -0.871 -16.383 -2.810 1.00 88.81 440 GLY A N 1
ATOM 3402 C CA . GLY A 1 440 ? -0.767 -15.824 -1.469 1.00 88.81 440 GLY A CA 1
ATOM 3403 C C . GLY A 1 440 ? 0.495 -16.226 -0.704 1.00 88.81 440 GLY A C 1
ATOM 3404 O O . GLY A 1 440 ? 0.451 -16.323 0.517 1.00 88.81 440 GLY A O 1
ATOM 3405 N N . VAL A 1 441 ? 1.598 -16.488 -1.410 1.00 92.25 441 VAL A N 1
ATOM 3406 C CA . VAL A 1 441 ? 2.884 -16.867 -0.807 1.00 92.25 441 VAL A CA 1
ATOM 3407 C C . VAL A 1 441 ? 3.780 -15.640 -0.692 1.00 92.25 441 VAL A C 1
ATOM 3409 O O . VAL A 1 441 ? 4.066 -14.981 -1.691 1.00 92.25 441 VAL A O 1
ATOM 3412 N N . GLN A 1 442 ? 4.214 -15.340 0.529 1.00 92.69 442 GLN A N 1
ATOM 3413 C CA . GLN A 1 442 ? 5.132 -14.248 0.839 1.00 92.69 442 GLN A CA 1
ATOM 3414 C C . GLN A 1 442 ? 6.551 -14.534 0.332 1.00 92.69 442 GLN A C 1
ATOM 3416 O O . GLN A 1 442 ? 7.061 -15.646 0.476 1.00 92.69 442 GLN A O 1
ATOM 3421 N N . ALA A 1 443 ? 7.187 -13.519 -0.265 1.00 92.44 443 ALA A N 1
ATOM 3422 C CA . ALA A 1 443 ? 8.583 -13.594 -0.678 1.00 92.44 443 ALA A CA 1
ATOM 3423 C C . ALA A 1 443 ? 9.535 -13.727 0.516 1.00 92.44 443 ALA A C 1
ATOM 3425 O O . ALA A 1 443 ? 9.307 -13.146 1.577 1.00 92.44 443 ALA A O 1
ATOM 3426 N N . LYS A 1 444 ? 10.621 -14.472 0.304 1.00 89.56 444 LYS A N 1
ATOM 3427 C CA . LYS A 1 444 ? 11.754 -14.601 1.228 1.00 89.56 444 LYS A CA 1
ATOM 3428 C C . LYS A 1 444 ? 13.027 -14.121 0.546 1.00 89.56 444 LYS A C 1
ATOM 3430 O O . LYS A 1 444 ? 13.181 -14.312 -0.664 1.00 89.56 444 LYS A O 1
ATOM 3435 N N . LYS A 1 445 ? 13.956 -13.570 1.322 1.00 93.44 445 LYS A N 1
ATOM 3436 C CA . LYS A 1 445 ? 15.345 -13.398 0.899 1.00 93.44 445 LYS A CA 1
ATOM 3437 C C . LYS A 1 445 ? 16.001 -14.767 0.769 1.00 93.44 445 LYS A C 1
ATOM 3439 O O . LYS A 1 445 ? 16.038 -15.551 1.715 1.00 93.44 445 LYS A O 1
ATOM 3444 N N . VAL A 1 446 ? 16.471 -15.065 -0.435 1.00 93.00 446 VAL A N 1
ATOM 3445 C CA . VAL A 1 446 ? 17.109 -16.344 -0.788 1.00 93.00 446 VAL A CA 1
ATOM 3446 C C . VAL A 1 446 ? 18.621 -16.221 -0.896 1.00 93.00 446 VAL A C 1
ATOM 3448 O O . VAL A 1 446 ? 19.323 -17.219 -0.754 1.00 93.00 446 VAL A O 1
ATOM 3451 N N . ARG A 1 447 ? 19.135 -15.000 -1.084 1.00 91.94 447 ARG A N 1
ATOM 3452 C CA . ARG A 1 447 ? 20.570 -14.717 -1.039 1.00 91.94 447 ARG A CA 1
ATOM 3453 C C . ARG A 1 447 ? 20.853 -13.312 -0.523 1.00 91.94 447 ARG A C 1
ATOM 3455 O O . ARG A 1 447 ? 20.122 -12.380 -0.850 1.00 91.94 447 ARG A O 1
ATOM 3462 N N . MET A 1 448 ? 21.945 -13.186 0.229 1.00 90.31 448 MET A N 1
ATOM 3463 C CA . MET A 1 448 ? 22.502 -11.928 0.720 1.00 90.31 448 MET A CA 1
ATOM 3464 C C . MET A 1 448 ? 24.030 -11.960 0.608 1.00 90.31 448 MET A C 1
ATOM 3466 O O . MET A 1 448 ? 24.673 -12.856 1.154 1.00 90.31 448 MET A O 1
ATOM 3470 N N . GLU A 1 449 ? 24.605 -10.987 -0.093 1.00 87.56 449 GLU A N 1
ATOM 3471 C CA . GLU A 1 449 ? 26.048 -10.813 -0.289 1.00 87.56 449 GLU A CA 1
ATOM 3472 C C . GLU A 1 449 ? 26.442 -9.376 0.074 1.00 87.56 449 GLU A C 1
ATOM 3474 O O . GLU A 1 449 ? 26.436 -8.469 -0.764 1.00 87.56 449 GLU A O 1
ATOM 3479 N N . GLY A 1 450 ? 26.755 -9.159 1.355 1.00 89.25 450 GLY A N 1
ATOM 3480 C CA . GLY A 1 450 ? 26.899 -7.808 1.899 1.00 89.25 450 GLY A CA 1
ATOM 3481 C C . GLY A 1 450 ? 25.574 -7.057 1.780 1.00 89.25 450 GLY A C 1
ATOM 3482 O O . GLY A 1 450 ? 24.560 -7.523 2.290 1.00 89.25 450 GLY A O 1
ATOM 3483 N N . ASP A 1 451 ? 25.581 -5.944 1.050 1.00 87.56 451 ASP A N 1
ATOM 3484 C CA . ASP A 1 451 ? 24.412 -5.082 0.840 1.00 87.56 451 ASP A CA 1
ATOM 3485 C C . ASP A 1 451 ? 23.520 -5.509 -0.342 1.00 87.56 451 ASP A C 1
ATOM 3487 O O . ASP A 1 451 ? 22.574 -4.806 -0.691 1.00 87.56 451 ASP A O 1
ATOM 3491 N N . HIS A 1 452 ? 23.810 -6.636 -0.995 1.00 90.00 452 HIS A N 1
ATOM 3492 C CA . HIS A 1 452 ? 23.090 -7.080 -2.192 1.00 90.00 452 HIS A CA 1
ATOM 3493 C C . HIS A 1 452 ? 22.228 -8.290 -1.890 1.00 90.00 452 HIS A C 1
ATOM 3495 O O . HIS A 1 452 ? 22.718 -9.308 -1.398 1.00 90.00 452 HIS A O 1
ATOM 3501 N N . GLU A 1 453 ? 20.954 -8.209 -2.243 1.00 91.81 453 GLU A N 1
ATOM 3502 C CA . GLU A 1 453 ? 19.971 -9.212 -1.871 1.00 91.81 453 GLU A CA 1
ATOM 3503 C C . GLU A 1 453 ? 19.151 -9.677 -3.072 1.00 91.81 453 GLU A C 1
ATOM 3505 O O . GLU A 1 453 ? 18.858 -8.919 -4.003 1.00 91.81 453 GLU A O 1
ATOM 3510 N N . VAL A 1 454 ? 18.750 -10.946 -3.025 1.00 91.00 454 VAL A N 1
ATOM 3511 C CA . VAL A 1 454 ? 17.774 -11.532 -3.943 1.00 91.00 454 VAL A CA 1
ATOM 3512 C C . VAL A 1 454 ? 16.614 -12.064 -3.124 1.00 91.00 454 VAL A C 1
ATOM 3514 O O . VAL A 1 454 ? 16.805 -12.901 -2.239 1.00 91.00 454 VAL A O 1
ATOM 3517 N N . TRP A 1 455 ? 15.412 -11.597 -3.444 1.00 94.44 455 TRP A N 1
ATOM 3518 C CA . TRP A 1 455 ? 14.169 -12.046 -2.828 1.00 94.44 455 TRP A CA 1
ATOM 3519 C C . TRP A 1 455 ? 13.273 -12.697 -3.861 1.00 94.44 455 TRP A C 1
ATOM 3521 O O . TRP A 1 455 ? 13.218 -12.259 -5.012 1.00 94.44 455 TRP A O 1
ATOM 3531 N N . THR A 1 456 ? 12.528 -13.720 -3.454 1.00 93.75 456 THR A N 1
ATOM 3532 C CA . THR A 1 456 ? 11.638 -14.421 -4.375 1.00 93.75 456 THR A CA 1
ATOM 3533 C C . THR A 1 456 ? 10.451 -15.079 -3.687 1.00 93.75 456 THR A C 1
ATOM 3535 O O . THR A 1 456 ? 10.514 -15.461 -2.518 1.00 93.75 456 THR A O 1
ATOM 3538 N N . ALA A 1 457 ? 9.357 -15.207 -4.435 1.00 90.62 457 ALA A N 1
ATOM 3539 C CA . ALA A 1 457 ? 8.210 -16.041 -4.098 1.00 90.62 457 ALA A CA 1
ATOM 3540 C C . ALA A 1 457 ? 7.591 -16.631 -5.371 1.00 90.62 457 ALA A C 1
ATOM 3542 O O . ALA A 1 457 ? 7.546 -15.951 -6.406 1.00 90.62 457 ALA A O 1
ATOM 3543 N N . PRO A 1 458 ? 7.028 -17.848 -5.292 1.00 91.81 458 PRO A N 1
ATOM 3544 C CA . PRO A 1 458 ? 6.168 -18.353 -6.345 1.00 91.81 458 PRO A CA 1
ATOM 3545 C C . PRO A 1 458 ? 4.886 -17.515 -6.435 1.00 91.81 458 PRO A C 1
ATOM 3547 O O . PRO A 1 458 ? 4.344 -17.037 -5.436 1.00 91.81 458 PRO A O 1
ATOM 3550 N N . LEU A 1 459 ? 4.380 -17.378 -7.654 1.00 89.81 459 LEU A N 1
ATOM 3551 C CA . LEU A 1 459 ? 3.101 -16.767 -7.991 1.00 89.81 459 LEU A CA 1
ATOM 3552 C C . LEU A 1 459 ? 2.216 -17.788 -8.719 1.00 89.81 459 LEU A C 1
ATOM 3554 O O . LEU A 1 459 ? 2.667 -18.825 -9.216 1.00 89.81 459 LEU A O 1
ATOM 3558 N N . SER A 1 460 ? 0.929 -17.482 -8.824 1.00 85.44 460 SER A N 1
ATOM 3559 C CA . SER A 1 460 ? -0.026 -18.292 -9.576 1.00 85.44 460 SER A CA 1
ATOM 3560 C C . SER A 1 460 ? 0.380 -18.479 -11.047 1.00 85.44 460 SER A C 1
ATOM 3562 O O . SER A 1 460 ? 0.932 -17.582 -11.694 1.00 85.44 460 SER A O 1
ATOM 3564 N N . GLY A 1 461 ? 0.072 -19.656 -11.599 1.00 86.75 461 GLY A N 1
ATOM 3565 C CA . GLY A 1 461 ? 0.371 -19.984 -12.996 1.00 86.75 461 GLY A CA 1
ATOM 3566 C C . GLY A 1 461 ? 1.845 -20.291 -13.268 1.00 86.75 461 GLY A C 1
ATOM 3567 O O . GLY A 1 461 ? 2.317 -19.988 -14.357 1.00 86.75 461 GLY A O 1
ATOM 3568 N N . TYR A 1 462 ? 2.558 -20.873 -12.295 1.00 82.88 462 TYR A N 1
ATOM 3569 C CA . TYR A 1 462 ? 3.983 -21.236 -12.398 1.00 82.88 462 TYR A CA 1
ATOM 3570 C C . TYR A 1 462 ? 4.918 -20.045 -12.659 1.00 82.88 462 TYR A C 1
ATOM 3572 O O . TYR A 1 462 ? 6.015 -20.210 -13.189 1.00 82.88 462 TYR A O 1
ATOM 3580 N N . ARG A 1 463 ? 4.476 -18.838 -12.299 1.00 87.12 463 ARG A N 1
ATOM 3581 C CA . ARG A 1 463 ? 5.297 -17.626 -12.332 1.00 87.12 463 ARG A CA 1
ATOM 3582 C C . ARG A 1 463 ? 6.058 -17.486 -11.016 1.00 87.12 463 ARG A C 1
ATOM 3584 O O . ARG A 1 463 ? 5.671 -18.070 -10.009 1.00 87.12 463 ARG A O 1
ATOM 3591 N N . THR A 1 464 ? 7.075 -16.637 -11.017 1.00 86.69 464 THR A N 1
ATOM 3592 C CA . THR A 1 464 ? 7.862 -16.289 -9.830 1.00 86.69 464 THR A CA 1
ATOM 3593 C C . THR A 1 464 ? 8.119 -14.786 -9.836 1.00 86.69 464 THR A C 1
ATOM 3595 O O . THR A 1 464 ? 8.373 -14.215 -10.897 1.00 86.69 464 THR A O 1
ATOM 3598 N N . VAL A 1 465 ? 8.035 -14.137 -8.671 1.00 91.75 465 VAL A N 1
ATOM 3599 C CA . VAL A 1 465 ? 8.540 -12.767 -8.494 1.00 91.75 465 VAL A CA 1
ATOM 3600 C C . VAL A 1 465 ? 9.995 -12.822 -8.049 1.00 91.75 465 VAL A C 1
ATOM 3602 O O . VAL A 1 465 ? 10.363 -13.678 -7.244 1.00 91.75 465 VAL A O 1
ATOM 3605 N N . VAL A 1 466 ? 10.811 -11.905 -8.560 1.00 90.81 466 VAL A N 1
ATOM 3606 C CA . VAL A 1 466 ? 12.202 -11.716 -8.145 1.00 90.81 466 VAL A CA 1
ATOM 3607 C C . VAL A 1 466 ? 12.412 -10.237 -7.849 1.00 90.81 466 VAL A C 1
ATOM 3609 O O . VAL A 1 466 ? 12.072 -9.399 -8.682 1.00 90.81 466 VAL A O 1
ATOM 3612 N N . VAL A 1 467 ? 12.961 -9.917 -6.678 1.00 92.81 467 VAL A N 1
ATOM 3613 C CA . VAL A 1 467 ? 13.411 -8.561 -6.330 1.00 92.81 467 VAL A CA 1
ATOM 3614 C C . VAL A 1 467 ? 14.924 -8.604 -6.168 1.00 92.81 467 VAL A C 1
ATOM 3616 O O . VAL A 1 467 ? 15.444 -9.411 -5.397 1.00 92.81 467 VAL A O 1
ATOM 3619 N N . LEU A 1 468 ? 15.618 -7.752 -6.921 1.00 90.31 468 LEU A N 1
ATOM 3620 C CA . LEU A 1 468 ? 17.058 -7.541 -6.814 1.00 90.31 468 LEU A CA 1
ATOM 3621 C C . LEU A 1 468 ? 17.264 -6.240 -6.048 1.00 90.31 468 LEU A C 1
ATOM 3623 O O . LEU A 1 468 ? 16.949 -5.171 -6.568 1.00 90.31 468 LEU A O 1
ATOM 3627 N N . LEU A 1 469 ? 17.741 -6.336 -4.813 1.00 90.38 469 LEU A N 1
ATOM 3628 C CA . LEU A 1 469 ? 17.860 -5.187 -3.927 1.00 90.38 469 LEU A CA 1
ATOM 3629 C C . LEU A 1 469 ? 19.328 -4.850 -3.690 1.00 90.38 469 LEU A C 1
ATOM 3631 O O . LEU A 1 469 ? 20.094 -5.671 -3.192 1.00 90.38 469 LEU A O 1
ATOM 3635 N N . ASN A 1 470 ? 19.700 -3.620 -4.031 1.00 86.19 470 ASN A N 1
ATOM 3636 C CA . ASN A 1 470 ? 20.972 -3.022 -3.658 1.00 86.19 470 ASN A CA 1
ATOM 3637 C C . ASN A 1 470 ? 20.745 -2.076 -2.476 1.00 86.19 470 ASN A C 1
ATOM 3639 O O . ASN A 1 470 ? 20.100 -1.045 -2.644 1.00 86.19 470 ASN A O 1
ATOM 3643 N N . ARG A 1 471 ? 21.263 -2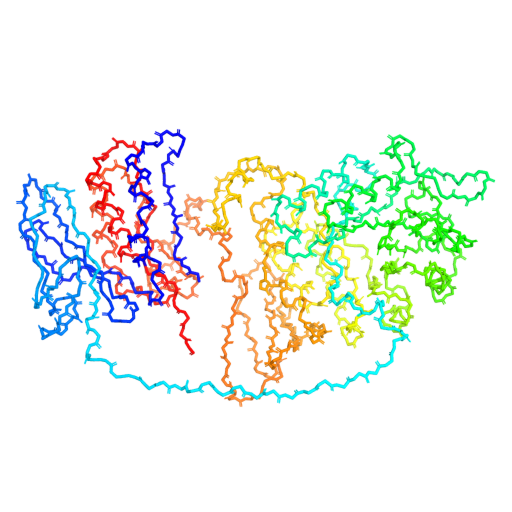.428 -1.298 1.00 87.25 471 ARG A N 1
ATOM 3644 C CA . ARG A 1 471 ? 21.199 -1.590 -0.092 1.00 87.25 471 ARG A CA 1
ATOM 3645 C C . ARG A 1 471 ? 22.344 -0.587 0.004 1.00 87.25 471 ARG A C 1
ATOM 3647 O O . ARG A 1 471 ? 22.313 0.278 0.875 1.00 87.25 471 ARG A O 1
ATOM 3654 N N . SER A 1 472 ? 23.357 -0.720 -0.852 1.00 80.19 472 SER A N 1
ATOM 3655 C CA . SER A 1 472 ? 24.516 0.164 -0.847 1.00 80.19 472 SER A CA 1
ATOM 3656 C C . SER A 1 472 ? 24.211 1.468 -1.596 1.00 80.19 472 SER A C 1
ATOM 3658 O O . SER A 1 472 ? 23.407 1.467 -2.531 1.00 80.19 472 SER A O 1
ATOM 3660 N N . PRO A 1 473 ? 24.892 2.577 -1.257 1.00 74.94 473 PRO A N 1
ATOM 3661 C CA . PRO A 1 473 ? 24.745 3.842 -1.978 1.00 74.94 473 PRO A CA 1
ATOM 3662 C C . PRO A 1 473 ? 25.412 3.827 -3.366 1.00 74.94 473 PRO A C 1
ATOM 3664 O O . PRO A 1 473 ? 25.339 4.812 -4.099 1.00 74.94 473 PRO A O 1
ATOM 3667 N N . GLU A 1 474 ? 26.104 2.744 -3.736 1.00 74.62 474 GLU A N 1
ATOM 3668 C CA . GLU A 1 474 ? 26.838 2.635 -4.994 1.00 74.62 474 GLU A CA 1
ATOM 3669 C C . GLU A 1 474 ? 26.113 1.742 -5.996 1.00 74.62 474 GLU A C 1
ATOM 3671 O O . GLU A 1 474 ? 25.553 0.710 -5.643 1.00 74.62 474 GLU A O 1
ATOM 3676 N N . PHE A 1 475 ? 26.194 2.078 -7.284 1.00 77.44 475 PHE A N 1
ATOM 3677 C CA . PHE A 1 475 ? 25.672 1.218 -8.344 1.00 77.44 475 PHE A CA 1
ATOM 3678 C C . PHE A 1 475 ? 26.371 -0.149 -8.365 1.00 77.44 475 PHE A C 1
ATOM 3680 O O . PHE A 1 475 ? 27.603 -0.235 -8.431 1.00 77.44 475 PHE A O 1
ATOM 3687 N N . ARG A 1 476 ? 25.577 -1.226 -8.382 1.00 69.06 476 ARG A N 1
ATOM 3688 C CA . ARG A 1 476 ? 26.059 -2.611 -8.372 1.00 69.06 476 ARG A CA 1
ATOM 3689 C C . ARG A 1 476 ? 25.198 -3.502 -9.261 1.00 69.06 476 ARG A C 1
ATOM 3691 O O . ARG A 1 476 ? 23.988 -3.325 -9.363 1.00 69.06 476 ARG A O 1
ATOM 3698 N N . ILE A 1 477 ? 25.842 -4.474 -9.908 1.00 74.81 477 ILE A N 1
ATOM 3699 C CA . ILE A 1 477 ? 25.162 -5.497 -10.708 1.00 74.81 477 ILE A CA 1
ATOM 3700 C C . ILE A 1 477 ? 24.829 -6.670 -9.791 1.00 74.81 477 ILE A C 1
ATOM 3702 O O . ILE A 1 477 ? 25.729 -7.279 -9.218 1.00 74.81 477 ILE A O 1
ATOM 3706 N N . ILE A 1 478 ? 23.546 -7.014 -9.702 1.00 77.25 478 ILE A N 1
ATOM 3707 C CA . ILE A 1 478 ? 23.048 -8.172 -8.953 1.00 77.25 478 ILE A CA 1
ATOM 3708 C C . ILE A 1 478 ? 22.516 -9.190 -9.962 1.00 77.25 478 ILE A C 1
ATOM 3710 O O . ILE A 1 478 ? 21.760 -8.836 -10.862 1.00 77.25 478 ILE A O 1
ATOM 3714 N N . THR A 1 479 ? 22.915 -10.457 -9.833 1.00 83.31 479 THR A N 1
ATOM 3715 C CA . THR A 1 479 ? 22.511 -11.526 -10.764 1.00 83.31 479 THR A CA 1
ATOM 3716 C C . THR A 1 479 ? 21.775 -12.632 -10.023 1.00 83.31 479 THR A C 1
ATOM 3718 O O . THR A 1 479 ? 22.424 -13.428 -9.355 1.00 83.31 479 THR A O 1
ATOM 3721 N N . ALA A 1 480 ? 20.449 -12.732 -10.150 1.00 81.50 480 ALA A N 1
ATOM 3722 C CA . ALA A 1 480 ? 19.719 -13.913 -9.675 1.00 81.50 480 ALA A CA 1
ATOM 3723 C C . ALA A 1 480 ? 20.060 -15.146 -10.529 1.00 81.50 480 ALA A C 1
ATOM 3725 O O . ALA A 1 480 ? 20.052 -15.090 -11.758 1.00 81.50 480 ALA A O 1
ATOM 3726 N N . GLN A 1 481 ? 20.360 -16.252 -9.860 1.00 84.56 481 GLN A N 1
ATOM 3727 C CA . GLN A 1 481 ? 20.611 -17.564 -10.443 1.00 84.56 481 GLN A CA 1
ATOM 3728 C C . GLN A 1 481 ? 19.313 -18.372 -10.461 1.00 84.56 481 GLN A C 1
ATOM 3730 O O . GLN A 1 481 ? 18.436 -18.172 -9.622 1.00 84.56 481 GLN A O 1
ATOM 3735 N N . TRP A 1 482 ? 19.199 -19.332 -11.384 1.00 80.25 482 TRP A N 1
ATOM 3736 C CA . TRP A 1 482 ? 18.021 -20.205 -11.456 1.00 80.25 482 TRP A CA 1
ATOM 3737 C C . TRP A 1 482 ? 17.769 -20.980 -10.161 1.00 80.25 482 TRP A C 1
ATOM 3739 O O . TRP A 1 482 ? 16.618 -21.107 -9.739 1.00 80.25 482 TRP A O 1
ATOM 3749 N N . ASP A 1 483 ? 18.847 -21.408 -9.504 1.00 84.94 483 ASP A N 1
ATOM 3750 C CA . ASP A 1 483 ? 18.785 -22.120 -8.230 1.00 84.94 483 ASP A CA 1
ATOM 3751 C C . ASP A 1 483 ? 18.238 -21.236 -7.094 1.00 84.94 483 ASP A C 1
ATOM 3753 O O . ASP A 1 483 ? 17.509 -21.745 -6.245 1.00 84.94 483 ASP A O 1
ATOM 3757 N N . ASP A 1 484 ? 18.491 -19.916 -7.107 1.00 78.88 484 ASP A N 1
ATOM 3758 C CA . ASP A 1 484 ? 17.950 -18.995 -6.090 1.00 78.88 484 ASP A CA 1
ATOM 3759 C C . ASP A 1 484 ? 16.419 -18.938 -6.140 1.00 78.88 484 ASP A C 1
ATOM 3761 O O . ASP A 1 484 ? 15.752 -18.802 -5.118 1.00 78.88 484 ASP A O 1
ATOM 3765 N N . ILE A 1 485 ? 15.858 -19.011 -7.350 1.00 79.81 485 ILE A N 1
ATOM 3766 C CA . ILE A 1 485 ? 14.436 -18.761 -7.618 1.00 79.81 485 ILE A CA 1
ATOM 3767 C C . ILE A 1 485 ? 13.643 -20.046 -7.881 1.00 79.81 485 ILE A C 1
ATOM 3769 O O . ILE A 1 485 ? 12.484 -19.993 -8.299 1.00 79.81 485 ILE A O 1
ATOM 3773 N N . GLY A 1 486 ? 14.259 -21.203 -7.610 1.00 76.56 486 GLY A N 1
ATOM 3774 C CA . GLY A 1 486 ? 13.619 -22.519 -7.668 1.00 76.56 486 GLY A CA 1
ATOM 3775 C C . GLY A 1 486 ? 13.247 -22.971 -9.080 1.00 76.56 486 GLY A C 1
ATOM 3776 O O . GLY A 1 486 ? 12.309 -23.752 -9.249 1.00 76.56 486 GLY A O 1
ATOM 3777 N N . ILE A 1 487 ? 13.951 -22.476 -10.099 1.00 76.56 487 ILE A N 1
ATOM 3778 C CA . ILE A 1 487 ? 13.696 -22.804 -11.502 1.00 76.56 487 ILE A CA 1
ATOM 3779 C C . ILE A 1 487 ? 14.736 -23.834 -11.966 1.00 76.56 487 ILE A C 1
ATOM 3781 O O . ILE A 1 487 ? 15.929 -23.620 -11.771 1.00 76.56 487 ILE A O 1
ATOM 3785 N N . PRO A 1 488 ? 14.338 -24.951 -12.605 1.00 78.00 488 PRO A N 1
ATOM 3786 C CA . PRO A 1 488 ? 15.298 -25.942 -13.074 1.00 78.00 488 PRO A CA 1
ATOM 3787 C C . PRO A 1 488 ? 16.300 -25.355 -14.082 1.00 78.00 488 PRO A C 1
ATOM 3789 O O . PRO A 1 488 ? 15.887 -24.605 -14.981 1.00 78.00 488 PRO A O 1
ATOM 3792 N N . PRO A 1 489 ? 17.586 -25.748 -14.026 1.00 70.25 489 PRO A N 1
ATOM 3793 C CA . PRO A 1 489 ? 18.570 -25.340 -15.021 1.00 70.25 489 PRO A CA 1
ATOM 3794 C C . PRO A 1 489 ? 18.094 -25.672 -16.443 1.00 70.25 489 PRO A C 1
ATOM 3796 O O . PRO A 1 489 ? 17.602 -26.773 -16.691 1.00 70.25 489 PRO A O 1
ATOM 3799 N N . LYS A 1 490 ? 18.289 -24.741 -17.390 1.00 73.12 490 LYS A N 1
ATOM 3800 C CA . LYS A 1 490 ? 17.840 -24.798 -18.805 1.00 73.12 490 LYS A CA 1
ATOM 3801 C C . LYS A 1 490 ? 16.353 -24.507 -19.055 1.00 73.12 490 LYS A C 1
ATOM 3803 O O . LYS A 1 490 ? 15.930 -24.560 -20.210 1.00 73.12 490 LYS A O 1
ATOM 3808 N N . THR A 1 491 ? 15.569 -24.179 -18.029 1.00 73.44 491 THR A N 1
ATOM 3809 C CA . THR A 1 491 ? 14.210 -23.654 -18.238 1.00 73.44 491 THR A CA 1
ATOM 3810 C C . THR A 1 491 ? 14.286 -22.309 -18.961 1.00 73.44 491 THR A C 1
ATOM 3812 O O . THR A 1 491 ? 15.103 -21.460 -18.612 1.00 73.44 491 THR A O 1
ATOM 3815 N N . VAL A 1 492 ? 13.443 -22.116 -19.975 1.00 74.38 492 VAL A N 1
ATOM 3816 C CA . VAL A 1 492 ? 13.288 -20.827 -20.660 1.00 74.38 492 VAL A CA 1
ATOM 3817 C C . VAL A 1 492 ? 12.113 -20.099 -20.026 1.00 74.38 492 VAL A C 1
ATOM 3819 O O . VAL A 1 492 ? 11.021 -20.658 -19.935 1.00 74.38 492 VAL A O 1
ATOM 3822 N N . VAL A 1 493 ? 12.337 -18.862 -19.592 1.00 70.00 493 VAL A N 1
ATOM 3823 C CA . VAL A 1 493 ? 11.297 -17.991 -19.035 1.00 70.00 493 VAL A CA 1
ATOM 3824 C C . VAL A 1 493 ? 11.295 -16.650 -19.756 1.00 70.00 493 VAL A C 1
ATOM 3826 O O . VAL A 1 493 ? 12.329 -16.199 -20.251 1.00 70.00 493 VAL A O 1
ATOM 3829 N N . GLU A 1 494 ? 10.139 -15.999 -19.775 1.00 73.62 494 GLU A N 1
ATOM 3830 C CA . GLU A 1 494 ? 10.023 -14.590 -20.137 1.00 73.62 494 GLU A CA 1
ATOM 3831 C C . GLU A 1 494 ? 10.141 -13.752 -18.857 1.00 73.62 494 GLU A C 1
ATOM 3833 O O . GLU A 1 494 ? 9.352 -13.913 -17.924 1.00 73.62 494 GLU A O 1
ATOM 3838 N N . ALA A 1 495 ? 11.139 -12.871 -18.796 1.00 71.94 495 ALA A N 1
ATOM 3839 C CA . ALA A 1 495 ? 11.309 -11.951 -17.678 1.00 71.94 495 ALA A CA 1
ATOM 3840 C C . ALA A 1 495 ? 10.609 -10.620 -17.978 1.00 71.94 495 ALA A C 1
ATOM 3842 O O . ALA A 1 495 ? 10.862 -9.992 -19.009 1.00 71.94 495 ALA A O 1
ATOM 3843 N N . ARG A 1 496 ? 9.758 -10.170 -17.051 1.00 76.38 496 ARG A N 1
ATOM 3844 C CA . ARG A 1 496 ? 9.071 -8.878 -17.118 1.00 76.38 496 ARG A CA 1
ATOM 3845 C C . ARG A 1 496 ? 9.497 -8.008 -15.945 1.00 76.38 496 ARG A C 1
ATOM 3847 O O . ARG A 1 496 ? 9.280 -8.371 -14.795 1.00 76.38 496 ARG A O 1
ATOM 3854 N N . ASP A 1 497 ? 10.084 -6.862 -16.258 1.00 79.81 497 ASP A N 1
ATOM 3855 C CA . ASP A 1 497 ? 10.371 -5.822 -15.277 1.00 79.81 497 ASP A CA 1
ATOM 3856 C C . ASP A 1 497 ? 9.083 -5.030 -15.003 1.00 79.81 497 ASP A C 1
ATOM 3858 O O . ASP A 1 497 ? 8.486 -4.475 -15.926 1.00 79.81 497 ASP A O 1
ATOM 3862 N N . LEU A 1 498 ? 8.638 -5.037 -13.744 1.00 80.38 498 LEU A N 1
ATOM 3863 C CA . LEU A 1 498 ? 7.358 -4.465 -13.307 1.00 80.38 498 LEU A CA 1
ATOM 3864 C C . LEU A 1 498 ? 7.432 -2.955 -13.047 1.00 80.38 498 LEU A C 1
ATOM 3866 O O . LEU A 1 498 ? 6.399 -2.299 -12.934 1.00 80.38 498 LEU A O 1
ATOM 3870 N N . TRP A 1 499 ? 8.643 -2.407 -12.947 1.00 73.56 499 TRP A N 1
ATOM 3871 C CA . TRP A 1 499 ? 8.891 -0.968 -12.855 1.00 73.56 499 TRP A CA 1
ATOM 3872 C C . TRP A 1 499 ? 9.288 -0.381 -14.212 1.00 73.56 499 TRP A C 1
ATOM 3874 O O . TRP A 1 499 ? 9.226 0.836 -14.403 1.00 73.56 499 TRP A O 1
ATOM 3884 N N . LYS A 1 500 ? 9.606 -1.239 -15.197 1.00 60.22 500 LYS A N 1
ATOM 3885 C CA . LYS A 1 500 ? 9.849 -0.853 -16.590 1.00 60.22 500 LYS A CA 1
ATOM 3886 C C . LYS A 1 500 ? 8.607 -0.232 -17.212 1.00 60.22 500 LYS A C 1
ATOM 3888 O O . LYS A 1 500 ? 7.736 -0.883 -17.784 1.00 60.22 500 LYS A O 1
ATOM 3893 N N . GLY A 1 501 ? 8.622 1.086 -17.184 1.00 44.97 501 GLY A N 1
ATOM 3894 C CA . GLY A 1 501 ? 7.649 1.945 -17.817 1.00 44.97 501 GLY A CA 1
ATOM 3895 C C . GLY A 1 501 ? 6.903 2.884 -16.903 1.00 44.97 501 GLY A C 1
ATOM 3896 O O . GLY A 1 501 ? 5.971 3.565 -17.324 1.00 44.97 501 GLY A O 1
ATOM 3897 N N . ILE A 1 502 ? 7.389 2.983 -15.678 1.00 43.59 502 ILE A N 1
ATOM 3898 C CA . ILE A 1 502 ? 7.168 4.174 -14.905 1.00 43.59 502 ILE A CA 1
ATOM 3899 C C . ILE A 1 502 ? 8.394 5.061 -15.074 1.00 43.59 502 IL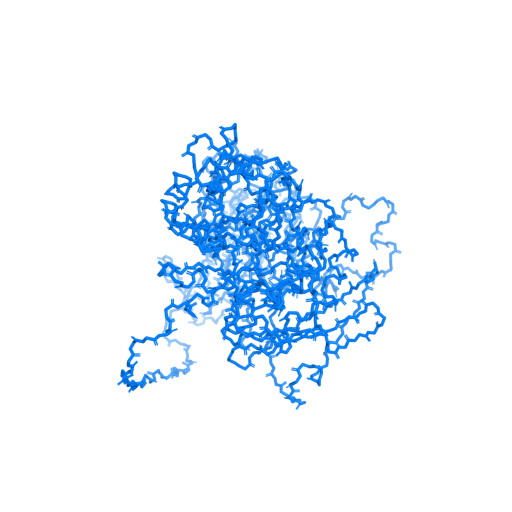E A C 1
ATOM 3901 O O . ILE A 1 502 ? 9.516 4.703 -14.728 1.00 43.59 502 ILE A O 1
ATOM 3905 N N . ASP A 1 503 ? 8.170 6.174 -15.750 1.00 37.41 503 ASP A N 1
ATOM 3906 C CA . ASP A 1 503 ? 9.201 7.080 -16.226 1.00 37.41 503 ASP A CA 1
ATOM 3907 C C . ASP A 1 503 ? 9.537 8.042 -15.071 1.00 37.41 503 ASP A C 1
ATOM 3909 O O . ASP A 1 503 ? 8.963 9.118 -14.952 1.00 37.41 503 ASP A O 1
ATOM 3913 N N . TYR A 1 504 ? 10.369 7.593 -14.124 1.00 35.03 504 TYR A N 1
ATOM 3914 C CA . TYR A 1 504 ? 10.689 8.386 -12.927 1.00 35.03 504 TYR A CA 1
ATOM 3915 C C . TYR A 1 504 ? 11.827 9.379 -13.120 1.00 35.03 504 TYR A C 1
ATOM 3917 O O . TYR A 1 504 ? 11.893 10.355 -12.382 1.00 35.03 504 TYR A O 1
ATOM 3925 N N . LEU A 1 505 ? 12.710 9.186 -14.098 1.00 29.98 505 LEU A N 1
ATOM 3926 C CA . LEU A 1 505 ? 13.845 10.076 -14.316 1.00 29.98 505 LEU A CA 1
ATOM 3927 C C . LEU A 1 505 ? 14.237 10.084 -15.796 1.00 29.98 505 LEU A C 1
ATOM 3929 O O . LEU A 1 505 ? 14.802 9.123 -16.320 1.00 29.98 505 LEU A O 1
ATOM 3933 N N . LYS A 1 506 ? 14.034 11.238 -16.445 1.00 30.23 506 LYS A N 1
ATOM 3934 C CA . LYS A 1 506 ? 14.963 11.702 -17.481 1.00 30.23 506 LYS A CA 1
ATOM 3935 C C . LYS A 1 506 ? 16.369 11.612 -16.880 1.00 30.23 506 LYS A C 1
ATOM 3937 O O . LYS A 1 506 ? 16.620 12.184 -15.822 1.00 30.23 506 LYS A O 1
ATOM 3942 N N . TYR A 1 507 ? 17.298 10.974 -17.586 1.00 30.47 507 TYR A N 1
ATOM 3943 C CA . TYR A 1 507 ? 18.711 11.325 -17.469 1.00 30.47 507 TYR A CA 1
ATOM 3944 C C . TYR A 1 507 ? 18.843 12.794 -17.897 1.00 30.47 507 TYR A C 1
ATOM 3946 O O . TYR A 1 507 ? 19.023 13.096 -19.077 1.00 30.47 507 TYR A O 1
ATOM 3954 N N . ASP A 1 508 ? 18.670 13.721 -16.957 1.00 34.75 508 ASP A N 1
ATOM 3955 C CA . ASP A 1 508 ? 18.922 15.131 -17.198 1.00 34.75 508 ASP A CA 1
ATOM 3956 C C . ASP A 1 508 ? 20.414 15.400 -16.992 1.00 34.75 508 ASP A C 1
ATOM 3958 O O . ASP A 1 508 ? 20.930 15.462 -15.878 1.00 34.75 508 ASP A O 1
ATOM 3962 N N . ASN A 1 509 ? 21.135 15.505 -18.103 1.00 36.72 509 ASN A N 1
ATOM 3963 C CA . ASN A 1 509 ? 22.561 15.811 -18.110 1.00 36.72 509 ASN A CA 1
ATOM 3964 C C . ASN A 1 509 ? 22.829 17.325 -18.027 1.00 36.72 509 ASN A C 1
ATOM 3966 O O . ASN A 1 509 ? 23.971 17.746 -18.217 1.00 36.72 509 ASN A O 1
ATOM 3970 N N . CYS A 1 510 ? 21.804 18.156 -17.800 1.00 35.72 510 CYS A N 1
ATOM 3971 C CA . CYS A 1 510 ? 21.938 19.608 -17.898 1.00 35.72 510 CYS A CA 1
ATOM 3972 C C . CYS A 1 510 ? 22.574 20.260 -16.660 1.00 35.72 510 CYS A C 1
ATOM 3974 O O . CYS A 1 510 ? 23.089 21.365 -16.789 1.00 35.72 510 CYS A O 1
ATOM 3976 N N . ASN A 1 511 ? 22.622 19.587 -15.500 1.00 36.75 511 ASN A N 1
ATOM 3977 C CA . ASN A 1 511 ? 23.083 20.194 -14.238 1.00 36.75 511 ASN A CA 1
ATOM 3978 C C . ASN A 1 511 ? 24.174 19.416 -13.476 1.00 36.75 511 ASN A C 1
ATOM 3980 O O . ASN A 1 511 ? 24.351 19.613 -12.275 1.00 36.75 511 ASN A O 1
ATOM 3984 N N . ASN A 1 512 ? 24.971 18.583 -14.151 1.00 39.34 512 ASN A N 1
ATOM 3985 C CA . ASN A 1 512 ? 26.211 18.093 -13.545 1.00 39.34 512 ASN A CA 1
ATOM 3986 C C . ASN A 1 512 ? 27.301 19.162 -13.675 1.00 39.34 512 ASN A C 1
ATOM 3988 O O . ASN A 1 512 ? 27.880 19.345 -14.748 1.00 39.34 512 ASN A O 1
ATOM 3992 N N . GLY A 1 513 ? 27.583 19.857 -12.569 1.00 39.50 513 GLY A N 1
ATOM 3993 C CA . GLY A 1 513 ? 28.742 20.739 -12.443 1.00 39.50 513 GLY A CA 1
ATOM 3994 C C . GLY A 1 513 ? 30.012 20.059 -12.969 1.00 39.50 513 GLY A C 1
ATOM 3995 O O . GLY A 1 513 ? 30.354 18.955 -12.555 1.00 39.50 513 GLY A O 1
ATOM 3996 N N . ASP A 1 514 ? 30.656 20.698 -13.947 1.00 42.56 514 ASP A N 1
ATOM 3997 C CA . ASP A 1 514 ? 31.982 20.442 -14.541 1.00 42.56 514 ASP A CA 1
ATOM 3998 C C . ASP A 1 514 ? 32.395 19.020 -14.986 1.00 42.56 514 ASP A C 1
ATOM 4000 O O . ASP A 1 514 ? 33.491 18.830 -15.543 1.00 42.56 514 ASP A O 1
ATOM 4004 N N . LEU A 1 515 ? 31.521 18.022 -14.870 1.00 38.28 515 LEU A N 1
ATOM 4005 C CA . LEU A 1 515 ? 31.765 16.645 -15.298 1.00 38.28 515 LEU A CA 1
ATOM 4006 C C . LEU A 1 515 ? 30.884 16.285 -16.495 1.00 38.28 515 LEU A C 1
ATOM 4008 O O . LEU A 1 515 ? 29.945 15.498 -16.413 1.00 38.28 515 LEU A O 1
ATOM 4012 N N . LYS A 1 516 ? 31.239 16.845 -17.657 1.00 38.03 516 LYS A N 1
ATOM 4013 C CA . LYS A 1 516 ? 30.687 16.407 -18.945 1.00 38.03 516 LYS A CA 1
ATOM 4014 C C . LYS A 1 516 ? 31.072 14.937 -19.208 1.00 38.03 516 LYS A C 1
ATOM 4016 O O . LYS A 1 516 ? 32.247 14.595 -19.031 1.00 38.03 516 LYS A O 1
ATOM 4021 N N . PRO A 1 517 ? 30.163 14.093 -19.740 1.00 37.53 517 PRO A N 1
ATOM 4022 C CA . PRO A 1 517 ? 30.451 12.701 -20.121 1.00 37.53 517 PRO A CA 1
ATOM 4023 C C . PRO A 1 517 ? 31.665 12.537 -21.046 1.00 37.53 517 PRO A C 1
ATOM 4025 O O . PRO A 1 517 ? 32.326 11.503 -21.022 1.00 37.53 517 PRO A O 1
ATOM 4028 N N . MET A 1 518 ? 32.008 13.582 -21.808 1.00 37.78 518 MET A N 1
ATOM 4029 C CA . MET A 1 518 ? 33.208 13.644 -22.651 1.00 37.78 518 MET A CA 1
ATOM 4030 C C . MET A 1 518 ? 34.525 13.344 -21.911 1.00 37.78 518 MET A C 1
ATOM 4032 O O . MET A 1 518 ? 35.486 12.945 -22.557 1.00 37.78 518 MET A O 1
ATOM 4036 N N . LYS A 1 519 ? 34.604 13.493 -20.580 1.00 38.41 519 LYS A N 1
ATOM 4037 C CA . LYS A 1 519 ? 35.832 13.201 -19.813 1.00 38.41 519 LYS A CA 1
ATOM 4038 C C . LYS A 1 519 ? 36.009 11.725 -19.416 1.00 38.41 519 LYS A C 1
ATOM 4040 O O . LYS A 1 519 ? 37.022 11.405 -18.802 1.00 38.41 519 LYS A O 1
ATOM 4045 N N . ARG A 1 520 ? 35.073 10.822 -19.751 1.00 39.31 520 ARG A N 1
ATOM 4046 C CA . ARG A 1 520 ? 35.163 9.383 -19.409 1.00 39.31 520 ARG A CA 1
ATOM 4047 C C . ARG A 1 520 ? 35.794 8.478 -20.474 1.00 39.31 520 ARG A C 1
ATOM 4049 O O . ARG A 1 520 ? 35.928 7.294 -20.202 1.00 39.31 520 ARG A O 1
ATOM 4056 N N . GLY A 1 521 ? 36.230 9.015 -21.615 1.00 39.22 521 GLY A N 1
ATOM 4057 C CA . GLY A 1 521 ? 36.890 8.223 -22.657 1.00 39.22 521 GLY A CA 1
ATOM 4058 C C . GLY A 1 521 ? 35.911 7.333 -23.432 1.00 39.22 521 GLY A C 1
ATOM 4059 O O . GLY A 1 521 ? 35.532 6.258 -22.986 1.00 39.22 521 GLY A O 1
ATOM 4060 N N . ASP A 1 522 ? 35.514 7.833 -24.601 1.00 46.22 522 ASP A N 1
ATOM 4061 C CA . ASP A 1 522 ? 35.109 7.111 -25.812 1.00 46.22 522 ASP A CA 1
ATOM 4062 C C . ASP A 1 522 ? 34.073 5.977 -25.708 1.00 46.22 522 ASP A C 1
ATOM 4064 O O . ASP A 1 522 ? 34.405 4.799 -25.780 1.00 46.22 522 ASP A O 1
ATOM 4068 N N . MET A 1 523 ? 32.785 6.350 -25.696 1.00 48.88 523 MET A N 1
ATOM 4069 C CA . MET A 1 523 ? 31.753 5.741 -26.559 1.00 48.88 523 MET A CA 1
ATOM 4070 C C . MET A 1 523 ? 30.476 6.607 -26.587 1.00 48.88 523 MET A C 1
ATOM 4072 O O . MET A 1 523 ? 29.972 7.045 -25.550 1.00 48.88 523 MET A O 1
ATOM 4076 N N . HIS A 1 524 ? 29.946 6.864 -27.789 1.00 57.22 524 HIS A N 1
ATOM 4077 C CA . HIS A 1 524 ? 28.728 7.657 -28.010 1.00 57.22 524 HIS A CA 1
ATOM 4078 C C . HIS A 1 524 ? 27.494 6.967 -27.379 1.00 57.22 524 HIS A C 1
ATOM 4080 O O . HIS A 1 524 ? 27.404 5.743 -27.490 1.00 57.22 524 HIS A O 1
ATOM 4086 N N . PRO A 1 525 ? 26.526 7.691 -26.766 1.00 54.62 525 PRO A N 1
ATOM 4087 C CA . PRO A 1 525 ? 25.368 7.095 -26.079 1.00 54.62 525 PRO A CA 1
ATOM 4088 C C . PRO A 1 525 ? 24.605 6.053 -26.896 1.00 54.62 525 PRO A C 1
ATOM 4090 O O . PRO A 1 525 ? 24.201 5.035 -26.356 1.00 54.62 525 PRO A O 1
ATOM 4093 N N . ALA A 1 526 ? 24.508 6.229 -28.213 1.00 54.72 526 ALA A N 1
ATOM 4094 C CA . ALA A 1 526 ? 23.871 5.266 -29.116 1.00 54.72 526 ALA A CA 1
ATOM 4095 C C . ALA A 1 526 ? 24.480 3.840 -29.101 1.00 54.72 526 ALA A C 1
ATOM 4097 O O . ALA A 1 526 ? 23.848 2.914 -29.598 1.00 54.72 526 ALA A O 1
ATOM 4098 N N . LEU A 1 527 ? 25.691 3.648 -28.558 1.00 57.12 527 LEU A N 1
ATOM 4099 C CA . LEU A 1 527 ? 26.395 2.355 -28.509 1.00 57.12 527 LEU A CA 1
ATOM 4100 C C . LEU A 1 527 ? 26.304 1.638 -27.152 1.00 57.12 527 LEU A C 1
ATOM 4102 O O . LEU A 1 527 ? 26.658 0.460 -27.053 1.00 57.12 527 LEU A O 1
ATOM 4106 N N . TRP A 1 528 ? 25.901 2.349 -26.097 1.00 57.81 528 TRP A N 1
ATOM 4107 C CA . TRP A 1 528 ? 25.860 1.806 -24.736 1.00 57.81 528 TRP A CA 1
ATOM 4108 C C . TRP A 1 528 ? 24.556 2.084 -23.998 1.00 57.81 528 TRP A C 1
ATOM 4110 O O . TRP A 1 528 ? 24.249 1.376 -23.042 1.00 57.81 528 TRP A O 1
ATOM 4120 N N . ALA A 1 529 ? 23.802 3.111 -24.392 1.00 52.69 529 ALA A N 1
ATOM 4121 C CA . ALA A 1 529 ? 22.634 3.554 -23.649 1.00 52.69 529 ALA A CA 1
ATOM 4122 C C . ALA A 1 529 ? 21.497 2.538 -23.702 1.00 52.69 529 ALA A C 1
ATOM 4124 O O . ALA A 1 529 ? 20.773 2.439 -22.725 1.00 52.69 529 ALA A O 1
ATOM 4125 N N . ASP A 1 530 ? 21.404 1.710 -24.745 1.00 50.78 530 ASP A N 1
ATOM 4126 C CA . ASP A 1 530 ? 20.462 0.584 -24.814 1.00 50.78 530 ASP A CA 1
ATOM 4127 C C . ASP A 1 530 ? 20.684 -0.469 -23.709 1.00 50.78 530 ASP A C 1
ATOM 4129 O O . ASP A 1 530 ? 19.759 -1.193 -23.342 1.00 50.78 530 ASP A O 1
ATOM 4133 N N . LYS A 1 531 ? 21.898 -0.537 -23.146 1.00 52.38 531 LYS A N 1
ATOM 4134 C CA . LYS A 1 531 ? 22.246 -1.398 -22.004 1.00 52.38 531 LYS A CA 1
ATOM 4135 C C . LYS A 1 531 ? 21.909 -0.769 -20.652 1.00 52.38 531 LYS A C 1
ATOM 4137 O O . LYS A 1 531 ? 21.922 -1.485 -19.655 1.00 52.38 531 LYS A O 1
ATOM 4142 N N . LEU A 1 532 ? 21.654 0.543 -20.605 1.00 46.28 532 LEU A N 1
ATOM 4143 C CA . LEU A 1 532 ? 21.430 1.314 -19.373 1.00 46.28 532 LEU A CA 1
ATOM 4144 C C . LEU A 1 532 ? 20.038 1.973 -19.295 1.00 46.28 532 LEU A C 1
ATOM 4146 O O . LEU A 1 532 ? 19.595 2.312 -18.204 1.00 46.28 532 LEU A O 1
ATOM 4150 N N . GLY A 1 533 ? 19.325 2.126 -20.411 1.00 47.03 533 GLY A N 1
ATOM 4151 C CA . GLY A 1 533 ? 17.999 2.737 -20.486 1.00 47.03 533 GLY A CA 1
ATOM 4152 C C . GLY A 1 533 ? 17.298 2.448 -21.819 1.00 47.03 533 GLY A C 1
ATOM 4153 O O . GLY A 1 533 ? 17.913 2.051 -22.803 1.00 47.03 533 GLY A O 1
ATOM 4154 N N . ASN A 1 534 ? 15.975 2.632 -21.867 1.00 49.38 534 ASN A N 1
ATOM 4155 C CA . ASN A 1 534 ? 15.186 2.341 -23.078 1.00 49.38 534 ASN A CA 1
ATOM 4156 C C . ASN A 1 534 ? 15.129 3.527 -24.062 1.00 49.38 534 ASN A C 1
ATOM 4158 O O . ASN A 1 534 ? 14.638 3.379 -25.179 1.00 49.38 534 ASN A O 1
ATOM 4162 N N . SER A 1 535 ? 15.625 4.697 -23.655 1.00 53.16 535 SER A N 1
ATOM 4163 C CA . SER A 1 535 ? 15.684 5.902 -24.479 1.00 53.16 535 SER A CA 1
ATOM 4164 C C . SER A 1 535 ? 16.979 6.657 -24.245 1.00 53.16 535 SER A C 1
ATOM 4166 O O . SER A 1 535 ? 17.396 6.830 -23.099 1.00 53.16 535 SER A O 1
ATOM 4168 N N . TRP A 1 536 ? 17.574 7.169 -25.311 1.00 56.19 536 TRP A N 1
ATOM 4169 C CA . TRP A 1 536 ? 18.741 8.042 -25.236 1.00 56.19 536 TRP A CA 1
ATOM 4170 C C . TRP A 1 536 ? 18.562 9.234 -26.165 1.00 56.19 536 TRP A C 1
ATOM 4172 O O . TRP A 1 536 ? 17.819 9.166 -27.140 1.00 56.19 536 TRP A O 1
ATOM 4182 N N . ARG A 1 537 ? 19.243 10.334 -25.846 1.00 61.94 537 ARG A N 1
ATOM 4183 C CA . ARG A 1 537 ? 19.211 11.572 -26.627 1.00 61.94 537 ARG A CA 1
ATOM 4184 C C . ARG A 1 537 ? 20.547 11.747 -27.334 1.00 61.94 537 ARG A C 1
ATOM 4186 O O . ARG A 1 537 ? 21.593 11.715 -26.683 1.00 61.94 537 ARG A O 1
ATOM 4193 N N . THR A 1 538 ? 20.525 11.937 -28.648 1.00 56.31 538 THR A N 1
ATOM 4194 C CA . THR A 1 538 ? 21.735 12.238 -29.442 1.00 56.31 538 THR A CA 1
ATOM 4195 C C . THR A 1 538 ? 21.745 13.644 -30.028 1.00 56.31 538 THR A C 1
ATOM 4197 O O . THR A 1 538 ? 22.712 14.019 -30.686 1.00 56.31 538 THR A O 1
ATOM 4200 N N . THR A 1 539 ? 20.671 14.407 -29.838 1.00 60.22 539 THR A N 1
ATOM 4201 C CA . THR A 1 539 ? 20.506 15.766 -30.357 1.00 60.22 539 THR A CA 1
ATOM 4202 C C . THR A 1 539 ? 20.568 16.791 -29.216 1.00 60.22 539 THR A C 1
ATOM 4204 O O . THR A 1 539 ? 20.314 16.465 -28.057 1.00 60.22 539 THR A O 1
ATOM 4207 N N . MET A 1 540 ? 20.964 18.032 -29.520 1.00 62.84 540 MET A N 1
ATOM 4208 C CA . MET A 1 540 ? 20.785 19.153 -28.578 1.00 62.84 540 MET A CA 1
ATOM 4209 C C . MET A 1 540 ? 19.330 19.648 -28.624 1.00 62.84 540 MET A C 1
ATOM 4211 O O . MET A 1 540 ? 18.567 19.191 -29.472 1.00 62.84 540 MET A O 1
ATOM 4215 N N . ASP A 1 541 ? 18.990 20.625 -27.779 1.00 63.31 541 ASP A N 1
ATOM 4216 C CA . ASP A 1 541 ? 17.660 21.241 -27.741 1.00 63.31 541 ASP A CA 1
ATOM 4217 C C . ASP A 1 541 ? 17.196 21.719 -29.132 1.00 63.31 541 ASP A C 1
ATOM 4219 O O . ASP A 1 541 ? 17.952 22.345 -29.894 1.00 63.31 541 ASP A O 1
ATOM 4223 N N . ILE A 1 542 ? 15.968 21.363 -29.500 1.00 69.25 542 ILE A N 1
ATOM 4224 C CA . ILE A 1 542 ? 15.256 21.892 -30.655 1.00 69.25 542 ILE A CA 1
ATOM 4225 C C . ILE A 1 542 ? 14.743 23.293 -30.313 1.00 69.25 542 ILE A C 1
ATOM 4227 O O . ILE A 1 542 ? 14.267 23.564 -29.217 1.00 69.25 542 ILE A O 1
ATOM 4231 N N . ASN A 1 543 ? 14.868 24.194 -31.281 1.00 76.62 543 ASN A N 1
ATOM 4232 C CA . ASN A 1 543 ? 14.253 25.512 -31.219 1.00 76.62 543 ASN A CA 1
ATOM 4233 C C . ASN A 1 543 ? 13.047 25.483 -32.150 1.00 76.62 543 ASN A C 1
ATOM 4235 O O . ASN A 1 543 ? 13.078 24.775 -33.158 1.00 76.62 543 ASN A O 1
ATOM 4239 N N . ASP A 1 544 ? 12.037 26.292 -31.857 1.00 78.75 544 ASP A N 1
ATOM 4240 C CA . ASP A 1 544 ? 10.866 26.465 -32.716 1.00 78.75 544 ASP A CA 1
ATOM 4241 C C . ASP A 1 544 ? 11.223 27.244 -34.000 1.00 78.75 544 ASP A C 1
ATOM 4243 O O . ASP A 1 544 ? 10.880 28.410 -34.166 1.00 78.75 544 ASP A O 1
ATOM 4247 N N . SER A 1 545 ? 12.014 26.624 -34.877 1.00 82.44 545 SER A N 1
ATOM 4248 C CA . SER A 1 545 ? 12.416 27.144 -36.182 1.00 82.44 545 SER A CA 1
ATOM 4249 C C . SER A 1 545 ? 12.662 25.996 -37.160 1.00 82.44 545 SER A C 1
ATOM 4251 O O . SER A 1 545 ? 13.114 24.907 -36.779 1.00 82.44 545 SER A O 1
ATOM 4253 N N . TRP A 1 546 ? 12.421 26.263 -38.442 1.00 80.12 546 TRP A N 1
ATOM 4254 C CA . TRP A 1 546 ? 12.588 25.288 -39.517 1.00 80.12 546 TRP A CA 1
ATOM 4255 C C . TRP A 1 546 ? 14.010 24.718 -39.583 1.00 80.12 546 TRP A C 1
ATOM 4257 O O . TRP A 1 546 ? 14.206 23.507 -39.688 1.00 80.12 546 TRP A O 1
ATOM 4267 N N . GLU A 1 547 ? 15.025 25.572 -39.457 1.00 82.75 547 GLU A N 1
ATOM 4268 C CA . GLU A 1 547 ? 16.437 25.187 -39.536 1.00 82.75 547 GLU A CA 1
ATOM 4269 C C . GLU A 1 547 ? 16.841 24.280 -38.376 1.00 82.75 547 GLU A C 1
ATOM 4271 O O . GLU A 1 547 ? 17.600 23.324 -38.568 1.00 82.75 547 GLU A O 1
ATOM 4276 N N . SER A 1 548 ? 16.321 24.561 -37.176 1.00 78.94 548 SER A N 1
ATOM 4277 C CA . SER A 1 548 ? 16.566 23.728 -36.003 1.00 78.94 548 SER A CA 1
ATOM 4278 C C . SER A 1 548 ? 15.938 22.353 -36.205 1.00 78.94 548 SER A C 1
ATOM 4280 O O . SER A 1 548 ? 16.640 21.346 -36.129 1.00 78.94 548 SER A O 1
ATOM 4282 N N . MET A 1 549 ? 14.664 22.297 -36.601 1.00 81.25 549 MET A N 1
ATOM 4283 C CA . MET A 1 549 ? 13.968 21.044 -36.898 1.00 81.25 549 MET A CA 1
ATOM 4284 C C . MET A 1 549 ? 14.695 20.201 -37.962 1.00 81.25 549 MET A C 1
ATOM 4286 O O . MET A 1 549 ? 14.928 19.007 -37.751 1.00 81.25 549 MET A O 1
ATOM 4290 N N . VAL A 1 550 ? 15.098 20.811 -39.082 1.00 79.25 550 VAL A N 1
ATOM 4291 C CA . VAL A 1 550 ? 15.832 20.133 -40.167 1.00 79.25 550 VAL A CA 1
ATOM 4292 C C . VAL A 1 550 ? 17.161 19.569 -39.657 1.00 79.25 550 VAL A C 1
ATOM 4294 O O . VAL A 1 550 ? 17.479 18.407 -39.910 1.00 79.25 550 VAL A O 1
ATOM 4297 N N . SER A 1 551 ? 17.918 20.368 -38.902 1.00 78.50 551 SER A N 1
ATOM 4298 C CA . SER A 1 551 ? 19.209 19.967 -38.333 1.00 78.50 551 SER A CA 1
ATOM 4299 C C . SER A 1 551 ? 19.075 18.790 -37.360 1.00 78.50 551 SER A C 1
ATOM 4301 O O . SER A 1 551 ? 19.896 17.870 -37.380 1.00 78.50 551 SER A O 1
ATOM 4303 N N . ARG A 1 552 ? 18.018 18.769 -36.537 1.00 75.50 552 ARG A N 1
ATOM 4304 C CA . ARG A 1 552 ? 17.739 17.669 -35.596 1.00 75.50 552 ARG A CA 1
ATOM 4305 C C . ARG A 1 552 ? 17.316 16.394 -36.317 1.00 75.50 552 ARG A C 1
ATOM 4307 O O . ARG A 1 552 ? 17.778 15.318 -35.944 1.00 75.50 552 ARG A O 1
ATOM 4314 N N . ALA A 1 553 ? 16.507 16.506 -37.371 1.00 73.25 553 ALA A N 1
ATOM 4315 C CA . ALA A 1 553 ? 16.127 15.366 -38.202 1.00 73.25 553 ALA A CA 1
ATOM 4316 C C . ALA A 1 553 ? 17.350 14.717 -38.877 1.00 73.25 553 ALA A C 1
ATOM 4318 O O . ALA A 1 553 ? 17.494 13.494 -38.825 1.00 73.25 553 ALA A O 1
ATOM 4319 N N . ASP A 1 554 ? 18.261 15.526 -39.430 1.00 74.62 554 ASP A N 1
ATOM 4320 C CA . ASP A 1 554 ? 19.500 15.045 -40.060 1.00 74.62 554 ASP A CA 1
ATOM 4321 C C . ASP A 1 554 ? 20.460 14.414 -39.020 1.00 74.62 554 ASP A C 1
ATOM 4323 O O . ASP A 1 554 ? 21.065 13.375 -39.281 1.00 74.62 554 ASP A O 1
ATOM 4327 N N . GLN A 1 555 ? 20.562 14.974 -37.807 1.00 70.00 555 GLN A N 1
ATOM 4328 C CA . GLN A 1 555 ? 21.353 14.385 -36.710 1.00 70.00 555 GLN A CA 1
ATOM 4329 C C . GLN A 1 555 ? 20.762 13.062 -36.202 1.00 70.00 555 GLN A C 1
ATOM 4331 O O . GLN A 1 555 ? 21.508 12.133 -35.899 1.00 70.00 555 GLN A O 1
ATOM 4336 N N . ASN A 1 556 ? 19.434 12.965 -36.105 1.00 68.50 556 ASN A N 1
ATOM 4337 C CA . ASN A 1 556 ? 18.748 11.745 -35.685 1.00 68.50 556 ASN A CA 1
ATOM 4338 C C . ASN A 1 556 ? 18.893 10.609 -36.716 1.00 68.50 556 ASN A C 1
ATOM 4340 O O . ASN A 1 556 ? 18.969 9.444 -36.326 1.00 68.50 556 ASN A O 1
ATOM 4344 N N . GLU A 1 557 ? 18.969 10.935 -38.015 1.00 68.88 557 GLU A N 1
ATOM 4345 C CA . GLU A 1 557 ? 19.154 9.966 -39.110 1.00 68.88 557 GLU A CA 1
ATOM 4346 C C . GLU A 1 557 ? 20.398 9.092 -38.898 1.00 68.88 557 GLU A C 1
ATOM 4348 O O . GLU A 1 557 ? 20.321 7.875 -39.067 1.00 68.88 557 GLU A O 1
ATOM 4353 N N . VAL A 1 558 ? 21.512 9.693 -38.461 1.00 67.06 558 VAL A N 1
ATOM 4354 C CA . VAL A 1 558 ? 22.801 9.007 -38.239 1.00 67.06 558 VAL A CA 1
ATOM 4355 C C . VAL A 1 558 ? 22.674 7.845 -37.251 1.00 67.06 558 VAL A C 1
ATOM 4357 O O . VAL A 1 558 ? 23.411 6.870 -37.345 1.00 67.06 558 VAL A O 1
ATOM 4360 N N . TYR A 1 559 ? 21.716 7.914 -36.325 1.00 63.97 559 TYR A N 1
ATOM 4361 C CA . TYR A 1 559 ? 21.564 6.935 -35.249 1.00 63.97 559 TYR A CA 1
ATOM 4362 C C . TYR A 1 559 ? 20.336 6.034 -35.404 1.00 63.97 559 TYR A C 1
ATOM 4364 O O . TYR A 1 559 ? 20.110 5.159 -34.566 1.00 63.97 559 TYR A O 1
ATOM 4372 N N . ALA A 1 560 ? 19.562 6.197 -36.482 1.00 63.75 560 ALA A N 1
ATOM 4373 C CA . ALA A 1 560 ? 18.357 5.409 -36.729 1.00 63.75 560 ALA A CA 1
ATOM 4374 C C . ALA A 1 560 ? 18.648 3.901 -36.873 1.00 63.75 560 ALA A C 1
ATOM 4376 O O . ALA A 1 560 ? 17.795 3.078 -36.554 1.00 63.75 560 ALA A O 1
ATOM 4377 N N . GLU A 1 561 ? 19.855 3.519 -37.308 1.00 62.59 561 GLU A N 1
ATOM 4378 C CA . GLU A 1 561 ? 20.281 2.113 -37.409 1.00 62.59 561 GLU A CA 1
ATOM 4379 C C . GLU A 1 561 ? 20.586 1.447 -36.057 1.00 62.59 561 GLU A C 1
ATOM 4381 O O . GLU A 1 561 ? 20.574 0.217 -35.953 1.00 62.59 561 GLU A O 1
ATOM 4386 N N . HIS A 1 562 ? 20.828 2.246 -35.015 1.00 61.47 562 HIS A N 1
ATOM 4387 C CA . HIS A 1 562 ? 21.082 1.758 -33.660 1.00 61.47 562 HIS A CA 1
ATOM 4388 C C . HIS A 1 562 ? 19.794 1.581 -32.847 1.00 61.47 562 HIS A C 1
ATOM 4390 O O . HIS A 1 562 ? 19.801 0.871 -31.842 1.00 61.47 562 HIS A O 1
ATOM 4396 N N . ALA A 1 563 ? 18.679 2.165 -33.295 1.00 59.44 563 ALA A N 1
ATOM 4397 C CA . ALA A 1 563 ? 17.375 1.971 -32.678 1.00 59.44 563 ALA A CA 1
ATOM 4398 C C . ALA A 1 563 ? 16.849 0.547 -32.921 1.00 59.44 563 ALA A C 1
ATOM 4400 O O . ALA A 1 563 ? 16.910 0.003 -34.028 1.00 59.44 563 ALA A O 1
ATOM 4401 N N . ARG A 1 564 ? 16.314 -0.080 -31.872 1.00 58.84 564 ARG A N 1
ATOM 4402 C CA . ARG A 1 564 ? 15.813 -1.463 -31.887 1.00 58.84 564 ARG A CA 1
ATOM 4403 C C . ARG A 1 564 ? 14.466 -1.539 -31.171 1.00 58.84 564 ARG A C 1
ATOM 4405 O O . ARG A 1 564 ? 14.161 -0.670 -30.360 1.00 58.84 564 ARG A O 1
ATOM 4412 N N . PRO A 1 565 ? 13.657 -2.588 -31.397 1.00 52.84 565 PRO A N 1
ATOM 4413 C CA . PRO A 1 565 ? 12.447 -2.792 -30.606 1.00 52.84 565 PRO A CA 1
ATOM 4414 C C . PRO A 1 565 ? 12.770 -2.785 -29.102 1.00 52.84 565 PRO A C 1
ATOM 4416 O O . PRO A 1 565 ? 13.456 -3.678 -28.612 1.00 52.84 565 PRO A O 1
ATOM 4419 N N . GLY A 1 566 ? 12.302 -1.759 -28.383 1.00 52.34 566 GLY A N 1
ATOM 4420 C CA . GLY A 1 566 ? 12.564 -1.568 -26.949 1.00 52.34 566 GLY A CA 1
ATOM 4421 C C . GLY A 1 566 ? 13.706 -0.608 -26.578 1.00 52.34 566 GLY A C 1
ATOM 4422 O O . GLY A 1 566 ? 13.834 -0.320 -25.393 1.00 52.34 566 GLY A O 1
ATOM 4423 N N . GLY A 1 567 ? 14.471 -0.087 -27.543 1.00 53.44 567 GLY A N 1
ATOM 4424 C CA . GLY A 1 567 ? 15.479 0.962 -27.348 1.00 53.44 567 GLY A CA 1
ATOM 4425 C C . GLY A 1 567 ? 15.396 2.006 -28.464 1.00 53.44 567 GLY A C 1
ATOM 4426 O O . GLY A 1 567 ? 15.620 1.663 -29.627 1.00 53.44 567 GLY A O 1
ATOM 4427 N N . TRP A 1 568 ? 15.055 3.257 -28.143 1.00 56.69 568 TRP A N 1
ATOM 4428 C CA . TRP A 1 568 ? 14.846 4.306 -29.151 1.00 56.69 568 TRP A CA 1
ATOM 4429 C C . TRP A 1 568 ? 15.725 5.541 -28.940 1.00 56.69 568 TRP A C 1
ATOM 4431 O O . TRP A 1 568 ? 15.990 5.964 -27.814 1.00 56.69 568 TRP A O 1
ATOM 4441 N N . ASN A 1 569 ? 16.123 6.153 -30.056 1.00 60.31 569 ASN A N 1
ATOM 4442 C CA . ASN A 1 569 ? 16.726 7.476 -30.048 1.00 60.31 569 ASN A CA 1
ATOM 4443 C C . ASN A 1 569 ? 15.616 8.530 -29.967 1.00 60.31 569 ASN A C 1
ATOM 4445 O O . ASN A 1 569 ? 14.708 8.524 -30.801 1.00 60.31 569 ASN A O 1
ATOM 4449 N N . ASP A 1 570 ? 15.656 9.408 -28.968 1.00 60.84 570 ASP A N 1
ATOM 4450 C CA . ASP A 1 570 ? 14.740 10.544 -28.888 1.00 60.84 570 ASP A CA 1
ATOM 4451 C C . ASP A 1 570 ? 15.355 11.737 -29.648 1.00 60.84 570 ASP A C 1
ATOM 4453 O O . ASP A 1 570 ? 16.365 12.284 -29.188 1.00 60.84 570 ASP A O 1
ATOM 4457 N N . PRO A 1 571 ? 14.799 12.139 -30.814 1.00 55.72 571 PRO A N 1
ATOM 4458 C CA . PRO A 1 571 ? 15.293 13.281 -31.586 1.00 55.72 571 PRO A CA 1
ATOM 4459 C C . PRO A 1 571 ? 15.076 14.635 -30.909 1.00 55.72 571 PRO A C 1
ATOM 4461 O O . PRO A 1 571 ? 15.531 15.628 -31.480 1.00 55.72 571 PRO A O 1
ATOM 4464 N N . ASP A 1 572 ? 14.460 14.641 -29.720 1.00 59.16 572 ASP A N 1
ATOM 4465 C CA . ASP A 1 572 ? 14.014 15.766 -28.900 1.00 59.16 572 ASP A CA 1
ATOM 4466 C C . ASP A 1 572 ? 12.491 16.009 -28.929 1.00 59.16 572 ASP A C 1
ATOM 4468 O O . ASP A 1 572 ? 11.766 15.452 -29.759 1.00 59.16 572 ASP A O 1
ATOM 4472 N N . MET A 1 573 ? 12.018 16.800 -27.957 1.00 57.09 573 MET A N 1
ATOM 4473 C CA . MET A 1 573 ? 10.628 17.181 -27.688 1.00 57.09 573 MET A CA 1
ATOM 4474 C C . MET A 1 573 ? 9.906 17.691 -28.947 1.00 57.09 573 MET A C 1
ATOM 4476 O O . MET A 1 573 ? 10.495 18.313 -29.826 1.00 57.09 573 MET A O 1
ATOM 4480 N N . LEU A 1 574 ? 8.599 17.442 -29.014 1.00 61.78 574 LEU A N 1
ATOM 4481 C CA . LEU A 1 574 ? 7.730 17.920 -30.081 1.00 61.78 574 LEU A CA 1
ATOM 4482 C C . LEU A 1 574 ? 7.403 19.409 -29.861 1.00 61.78 574 LEU A C 1
ATOM 4484 O O . LEU A 1 574 ? 6.637 19.752 -28.956 1.00 61.78 574 LEU A O 1
ATOM 4488 N N . GLU A 1 575 ? 7.959 20.278 -30.702 1.00 66.94 575 GLU A N 1
ATOM 4489 C CA . GLU A 1 575 ? 7.725 21.727 -30.710 1.00 66.94 575 GLU A CA 1
ATOM 4490 C C . GLU A 1 575 ? 6.635 22.068 -31.730 1.00 66.94 575 GLU A C 1
ATOM 4492 O O . GLU A 1 575 ? 6.896 22.191 -32.926 1.00 66.94 575 GLU A O 1
ATOM 4497 N N . VAL A 1 576 ? 5.383 22.175 -31.274 1.00 65.88 576 VAL A N 1
ATOM 4498 C CA . VAL A 1 576 ? 4.246 22.550 -32.129 1.00 65.88 576 VAL A CA 1
ATOM 4499 C C . VAL A 1 576 ? 3.469 23.696 -31.502 1.00 65.88 576 VAL A C 1
ATOM 4501 O O . VAL A 1 576 ? 2.952 23.556 -30.402 1.00 65.88 576 VAL A O 1
ATOM 4504 N N . GLY A 1 577 ? 3.324 24.808 -32.221 1.00 59.62 577 GLY A N 1
ATOM 4505 C CA . GLY A 1 577 ? 2.456 25.920 -31.815 1.00 59.62 577 GLY A CA 1
ATOM 4506 C C . GLY A 1 577 ? 3.111 27.023 -30.977 1.00 59.62 577 GLY A C 1
ATOM 4507 O O . GLY A 1 577 ? 2.387 27.857 -30.439 1.00 59.62 577 GLY A O 1
ATOM 4508 N N . ASN A 1 578 ? 4.445 27.074 -30.902 1.00 67.00 578 ASN A N 1
ATOM 4509 C CA . ASN A 1 578 ? 5.190 28.144 -30.221 1.00 67.00 578 ASN A CA 1
ATOM 4510 C C . ASN A 1 578 ? 5.367 29.424 -31.081 1.00 67.00 578 ASN A C 1
ATOM 4512 O O . ASN A 1 578 ? 5.755 30.474 -30.569 1.00 67.00 578 ASN A O 1
ATOM 4516 N N . GLY A 1 579 ? 4.956 29.385 -32.355 1.00 70.69 579 GLY A N 1
ATOM 4517 C CA . GLY A 1 579 ? 4.796 30.543 -33.239 1.00 70.69 579 GLY A CA 1
ATOM 4518 C C . GLY A 1 579 ? 5.979 30.866 -34.157 1.00 70.69 579 GLY A C 1
ATOM 4519 O O . GLY A 1 579 ? 5.854 31.789 -34.961 1.00 70.69 579 GLY A O 1
ATOM 4520 N N . GLY A 1 580 ? 7.084 30.131 -34.067 1.00 76.44 580 GLY A N 1
ATOM 4521 C CA . GLY A 1 580 ? 8.282 30.279 -34.896 1.00 76.44 580 GLY A CA 1
ATOM 4522 C C . GLY A 1 580 ? 8.303 29.430 -36.174 1.00 76.44 580 GLY A C 1
ATOM 4523 O O . GLY A 1 580 ? 9.178 29.628 -37.014 1.00 76.44 580 GLY A O 1
ATOM 4524 N N . MET A 1 581 ? 7.319 28.544 -36.364 1.00 80.50 581 MET A N 1
ATOM 4525 C CA . MET A 1 581 ? 7.087 27.792 -37.604 1.00 80.50 581 MET A CA 1
ATOM 4526 C C . MET A 1 581 ? 5.641 27.969 -38.102 1.00 80.50 581 MET A C 1
ATOM 4528 O O . MET A 1 581 ? 4.720 28.303 -37.350 1.00 80.50 581 MET A O 1
ATOM 4532 N N . SER A 1 582 ? 5.434 27.777 -39.400 1.00 80.06 582 SER A N 1
ATOM 4533 C CA . SER A 1 582 ? 4.117 27.716 -40.038 1.00 80.06 582 SER A CA 1
ATOM 4534 C C . SER A 1 582 ? 3.403 26.390 -39.744 1.00 80.06 582 SER A C 1
ATOM 4536 O O . SER A 1 582 ? 4.006 25.417 -39.294 1.00 80.06 582 SER A O 1
ATOM 4538 N N . ASN A 1 583 ? 2.097 26.321 -40.019 1.00 75.38 583 ASN A N 1
ATOM 4539 C CA . ASN A 1 583 ? 1.323 25.093 -39.805 1.00 75.38 583 ASN A CA 1
ATOM 4540 C C . ASN A 1 583 ? 1.839 23.920 -40.652 1.00 75.38 583 ASN A C 1
ATOM 4542 O O . ASN A 1 583 ? 1.890 22.797 -40.156 1.00 75.38 583 ASN A O 1
ATOM 4546 N N . ASP A 1 584 ? 2.261 24.173 -41.892 1.00 75.25 584 ASP A N 1
ATOM 4547 C CA . ASP A 1 584 ? 2.825 23.135 -42.761 1.00 75.25 584 ASP A CA 1
ATOM 4548 C C . ASP A 1 584 ? 4.159 22.613 -42.212 1.00 75.25 584 ASP A C 1
ATOM 4550 O O . ASP A 1 584 ? 4.387 21.403 -42.178 1.00 75.25 584 ASP A O 1
ATOM 4554 N N . GLU A 1 585 ? 4.991 23.502 -41.669 1.00 79.56 585 GLU A N 1
ATOM 4555 C CA . GLU A 1 585 ? 6.244 23.143 -41.001 1.00 79.56 585 GLU A CA 1
ATOM 4556 C C . GLU A 1 585 ? 5.996 22.354 -39.702 1.00 79.56 585 GLU A C 1
ATOM 4558 O O . GLU A 1 585 ? 6.687 21.370 -39.431 1.00 79.56 585 GLU A O 1
ATOM 4563 N N . TYR A 1 586 ? 4.951 22.688 -38.938 1.00 78.00 586 TYR A N 1
ATOM 4564 C CA . TYR A 1 586 ? 4.531 21.891 -37.779 1.00 78.00 586 TYR A CA 1
ATOM 4565 C C . TYR A 1 586 ? 3.984 20.511 -38.166 1.00 78.00 586 TYR A C 1
ATOM 4567 O O . TYR A 1 586 ? 4.254 19.528 -37.471 1.00 78.00 586 TYR A O 1
ATOM 4575 N N . ILE A 1 587 ? 3.258 20.402 -39.283 1.00 77.75 587 ILE A N 1
ATOM 4576 C CA . ILE A 1 587 ? 2.812 19.111 -39.832 1.00 77.75 587 ILE A CA 1
ATOM 4577 C C . ILE A 1 587 ? 4.023 18.261 -40.227 1.00 77.75 587 ILE A C 1
ATOM 4579 O O . ILE A 1 587 ? 4.045 17.058 -39.947 1.00 77.75 587 ILE A O 1
ATOM 4583 N N . VAL A 1 588 ? 5.047 18.869 -40.834 1.00 78.81 588 VAL A N 1
ATOM 4584 C CA . VAL A 1 588 ? 6.326 18.203 -41.122 1.00 78.81 588 VAL A CA 1
ATOM 4585 C C . VAL A 1 588 ? 6.982 17.710 -39.843 1.00 78.81 588 VAL A C 1
ATOM 4587 O O . VAL A 1 588 ? 7.319 16.526 -39.761 1.00 78.81 588 VAL A O 1
ATOM 4590 N N . HIS A 1 589 ? 7.125 18.578 -38.842 1.00 78.94 589 HIS A N 1
ATOM 4591 C CA . HIS A 1 589 ? 7.747 18.225 -37.571 1.00 78.94 589 HIS A CA 1
ATOM 4592 C C . HIS A 1 589 ? 7.043 17.033 -36.917 1.00 78.94 589 HIS A C 1
ATOM 4594 O O . HIS A 1 589 ? 7.684 16.035 -36.577 1.00 78.94 589 HIS A O 1
ATOM 4600 N N . PHE A 1 590 ? 5.711 17.087 -36.833 1.00 75.38 590 PHE A N 1
ATOM 4601 C CA . PHE A 1 590 ? 4.907 16.023 -36.246 1.00 75.38 590 PHE A CA 1
ATOM 4602 C C . PHE A 1 590 ? 4.972 14.717 -37.044 1.00 75.38 590 PHE A C 1
ATOM 4604 O O . PHE A 1 590 ? 5.071 13.644 -36.452 1.00 75.38 590 PHE A O 1
ATOM 4611 N N . SER A 1 591 ? 4.976 14.784 -38.378 1.00 75.81 591 SER A N 1
ATOM 4612 C CA . SER A 1 591 ? 5.048 13.598 -39.245 1.00 75.81 591 SER A CA 1
ATOM 4613 C C . SER A 1 591 ? 6.411 12.907 -39.168 1.00 75.81 591 SER A C 1
ATOM 4615 O O . SER A 1 591 ? 6.487 11.677 -39.115 1.00 75.81 591 SER A O 1
ATOM 4617 N N . LEU A 1 592 ? 7.499 13.684 -39.114 1.00 74.00 592 LEU A N 1
ATOM 4618 C CA . LEU A 1 592 ? 8.849 13.156 -38.914 1.00 74.00 592 LEU A CA 1
ATOM 4619 C C . LEU A 1 592 ? 9.006 12.567 -37.513 1.00 74.00 592 LEU A C 1
ATOM 4621 O O . LEU A 1 592 ? 9.529 11.461 -37.386 1.00 74.00 592 LEU A O 1
ATOM 4625 N N . TRP A 1 593 ? 8.504 13.245 -36.478 1.00 74.56 593 TRP A N 1
ATOM 4626 C CA . TRP A 1 593 ? 8.467 12.722 -35.111 1.00 74.56 593 TRP A CA 1
ATOM 4627 C C . TRP A 1 593 ? 7.674 11.407 -35.034 1.00 74.56 593 TRP A C 1
ATOM 4629 O O . TRP A 1 593 ? 8.147 10.416 -34.469 1.00 74.56 593 TRP A O 1
ATOM 4639 N N . ALA A 1 594 ? 6.504 11.358 -35.677 1.00 70.19 594 ALA A N 1
ATOM 4640 C CA . ALA A 1 594 ? 5.642 10.185 -35.705 1.00 70.19 594 ALA A CA 1
ATOM 4641 C C . ALA A 1 594 ? 6.325 8.983 -36.369 1.00 70.19 594 ALA A C 1
ATOM 4643 O O . ALA A 1 594 ? 6.261 7.878 -35.836 1.00 70.19 594 ALA A O 1
ATOM 4644 N N . ALA A 1 595 ? 7.017 9.203 -37.489 1.00 70.06 595 ALA A N 1
ATOM 4645 C CA . ALA A 1 595 ? 7.750 8.158 -38.197 1.00 70.06 595 ALA A CA 1
ATOM 4646 C C . ALA A 1 595 ? 9.065 7.756 -37.502 1.00 70.06 595 ALA A C 1
ATOM 4648 O O . ALA A 1 595 ? 9.504 6.616 -37.648 1.00 70.06 595 ALA A O 1
ATOM 4649 N N . SER A 1 596 ? 9.699 8.665 -36.757 1.00 65.38 596 SER A N 1
ATOM 4650 C CA . SER A 1 596 ? 11.040 8.462 -36.185 1.00 65.38 596 SER A CA 1
ATOM 4651 C C . SER A 1 596 ? 11.043 7.813 -34.799 1.00 65.38 596 SER A C 1
ATOM 4653 O O . SER A 1 596 ? 12.099 7.381 -34.349 1.00 65.38 596 SER A O 1
ATOM 4655 N N . LYS A 1 597 ? 9.901 7.703 -34.111 1.00 62.09 597 LYS A N 1
ATOM 4656 C CA . LYS A 1 597 ? 9.818 7.041 -32.797 1.00 62.09 597 LYS A CA 1
ATOM 4657 C C . LYS A 1 597 ? 9.308 5.604 -32.952 1.00 62.09 597 LYS A C 1
ATOM 4659 O O . LYS A 1 597 ? 8.173 5.386 -33.362 1.00 62.09 597 LYS A O 1
ATOM 4664 N N . GLY A 1 598 ? 10.134 4.613 -32.613 1.00 51.16 598 GLY A N 1
ATOM 4665 C CA . GLY A 1 598 ? 9.706 3.212 -32.519 1.00 51.16 598 GLY A CA 1
ATOM 4666 C C . GLY A 1 598 ? 9.037 2.924 -31.168 1.00 51.16 598 GLY A C 1
ATOM 4667 O O . GLY A 1 598 ? 9.603 3.228 -30.123 1.00 51.16 598 GLY A O 1
ATOM 4668 N N . SER A 1 599 ? 7.834 2.341 -31.157 1.00 43.75 599 SER A N 1
ATOM 4669 C CA . SER A 1 599 ? 7.132 1.932 -29.923 1.00 43.75 599 SER A CA 1
ATOM 4670 C C . SER A 1 599 ? 7.599 0.554 -29.400 1.00 43.75 599 SER A C 1
ATOM 4672 O O . SER A 1 599 ? 8.130 -0.245 -30.151 1.00 43.75 599 SER A O 1
ATOM 4674 N N . SER A 1 600 ? 7.433 0.187 -28.124 1.00 37.62 600 SER A N 1
ATOM 4675 C CA . SER A 1 600 ? 7.844 -1.161 -27.681 1.00 37.62 600 SER A CA 1
ATOM 4676 C C . SER A 1 600 ? 7.027 -2.274 -28.358 1.00 37.62 600 SER A C 1
ATOM 4678 O O . SER A 1 600 ? 5.792 -2.267 -28.282 1.00 37.62 600 SER A O 1
ATOM 4680 N N . SER A 1 601 ? 7.695 -3.304 -28.871 1.00 31.53 601 SER A N 1
ATOM 4681 C CA . SER A 1 601 ? 7.077 -4.601 -29.137 1.00 31.53 601 SER A CA 1
ATOM 4682 C C . SER A 1 601 ? 7.692 -5.664 -28.232 1.00 31.53 601 SER A C 1
ATOM 4684 O O . SER A 1 601 ? 8.892 -5.916 -28.276 1.00 31.53 601 SER A O 1
ATOM 4686 N N . HIS A 1 602 ? 6.863 -6.266 -27.371 1.00 32.81 602 HIS A N 1
ATOM 4687 C CA . HIS A 1 602 ? 7.161 -7.570 -26.781 1.00 32.81 602 HIS A CA 1
ATOM 4688 C C . HIS A 1 602 ? 7.428 -8.552 -27.931 1.00 32.81 602 HIS A C 1
ATOM 4690 O O . HIS A 1 602 ? 6.605 -8.652 -28.850 1.00 32.81 602 HIS A O 1
ATOM 4696 N N . ARG A 1 603 ? 8.558 -9.263 -27.897 1.00 25.16 603 ARG A N 1
ATOM 4697 C CA . ARG A 1 603 ? 8.734 -10.477 -28.696 1.00 25.16 603 ARG A CA 1
ATOM 4698 C C . ARG A 1 603 ? 8.413 -11.677 -27.808 1.00 25.16 603 ARG A C 1
ATOM 4700 O O . ARG A 1 603 ? 9.055 -11.841 -26.781 1.00 25.16 603 ARG A O 1
ATOM 4707 N N . LEU A 1 604 ? 7.370 -12.368 -28.280 1.00 26.92 604 LEU A N 1
ATOM 4708 C CA . LEU A 1 604 ? 6.815 -13.694 -27.986 1.00 26.92 604 LEU A CA 1
ATOM 4709 C C . LEU A 1 604 ? 7.659 -14.666 -27.164 1.00 26.92 604 LEU A C 1
ATOM 4711 O O . LEU A 1 604 ? 8.865 -14.785 -27.476 1.00 26.92 604 LEU A O 1
#

Sequence (604 aa):
MKAPRLIGCDVRTMRNESLEILGNSEAIAVNQDKLGVQGKKVAGGGDGKVWCSPLRHGRVAVVMWNRGSSPASITAKWIDVGLQPSAVHETTSSVRERISAVVDTHACKMYMLTPNGTDVGYPTLDRRRSKAGRRASEPSRERARHDSSHGRSWNTWNHFYCNINKTVIRESADALVSTGLAKLGYRYVNIDDCWAEHDRDSKGYLVPRKSTFPSGIKALADYVHGKGLKLGIYSDAGSRTCSQTMPGSLGHEQKDAETFASWGIDYLKYDNCNNGDLKPMKRYPAMTRALMSTGRPIFLSLCEWGDMHPALWADKLGNSWRTTMDINDSWESMVSRADQNEVYAEHARPGGWNDPDMLEVGNGGMSNDEYIVHFSLWAASKAPLLIGCDVRNLSKETLAILGNEEAPLLIGCDVRNLSKETLAILGNEEVISVNQDPLGVQAKKVRMEGDHEVWTAPLSGYRTVVVLLNRSPEFRIITAQWDDIGIPPKTVVEARDLWKGIDYLKYDNCNNGDLKPMKRGDMHPALWADKLGNSWRTTMDINDSWESMVSRADQNEVYAEHARPGGWNDPDMLEVGNGGMSNDEYIVHFSLWAASKGSSSHRL

Organism: NCBI:txid320322

Foldseek 3Di:
DQDDAFEPDDPVQFDVLLVCLVPPVVLLCLSRAQVQAFWFWQDDDDQWTWIWFQGPPRKIKIKIFGADQAWDKDKDFQVSRVHDQQWWWDWVHIDGRMDIDGAGHLFMDMTITHTDPDDDDDDDDDDDDDDDDDDDDDDDDCPLLPCLAFALEAEAPQAQNLVAALVLLLLLLVLCLLLCVVVLPHAERAYEPNQFALAAPPVRETHGDCVRYVVGLLVSQVSSVVSVGAYHYEAELAQADPVSRHGHCNVNLLVHLLVCVVSRHAEYEYAYPNNVPDAPVVRQQSNQVSNVVNVHNHAYEYHDALGVNCLVPCLVRGQEYENHDEAHLALVRLVVLLVSQQVSQVSWDRRYAYASYEQPQFVPRDDLVSSLVSLLSCLLQLHNHHHHFRSSDDPVVVSVVVVPPDDLDDDDDDDPGDDSSSSCSSVLSLSNCSSSFNRRGHKHFLDDDPQWTWIKDAGPPRDMDIDTGGRDPDDDDDDDDCVSHVHDPPDDDDDDDSCVPPCPDDPPPPDDPPDDVVVVDDDDCLVCVVVVAQEDEQEDEADLALVSLVVLLVRLNVSSVSRDQRHAYDSYHQHGRNPRDDSSNSSVSSSSNSSRGGTHHDDD